Protein 3OE0 (pdb70)

Nearest PDB structures (foldseek):
  3oe0-assembly1_A-2  TM=1.002E+00  e=1.919E-59  Homo sapiens
  6igl-assembly1_A  TM=5.651E-01  e=1.969E-30  Homo sapiens
  6zg9-assembly1_A  TM=4.849E-01  e=2.565E-27  Homo sapiens
  5wf5-assembly1_A  TM=4.777E-01  e=9.163E-27  Homo sapiens
  6m9t-assembly1_A  TM=4.769E-01  e=5.004E-26  Homo sapiens

B-factor: mean 67.83, std 12.04, range [30.25, 114.3]

Radius of gyration: 28.83 Å; Cα contacts (8 Å, |Δi|>4): 549; chains: 2; bounding box: 65×83×46 Å

Organism: Homo sapiens (NCBI:txid9606)

Solvent-accessible surface area: 23338 Å² total

Secondary structure (P-SEA, 3-state):
cccbbbbbbccccccaaaaaaaaaaaaaaaaaaaaaaaaacccaaaaaaaaaaaaaaaaaaaaaaaaaaaccccccccaaaaaaaaaaaaaaaaaaaaaaaaaaaaaaaccccccaaaaaaaaaccccccccaaaaaaaaccccccbbbbbcccbbbbbbccccaaaaaaaaaaaaaaacaaaaaaaaaaaaaaaaaaaccaaaaaaaabbbbccccccccccccccccccccccccaaaaaaaaaaaacccccccccaaaaaaaaaaaaaaaaaaaaaccccaaaaaaccaaaaaaaaaaaacccccccccaaaaaaaaaacccaaaaaaaccccccccccaaaaaaaaaaaccccccccccbbbbcaaaaaaaaaaaaacaaaaaaaaaaaaaaacccccccaaaaaaaaaaaaaaaaacccccccccccc/cccccccccccc

Sequence (445 aa):
KEPCFREENANFNKIFLPTIYSIIFLTGIVGNGLVILVMGYQSMTDKYRLHLSVADLLFVITLPFWAVDAVANWYFGNFLCKAVHVIYTVNLYSSVWILAFISLDRYLAIVHATNSQRPRKLLAEKVVYVGVWIPALLLTIPDFIFANVSEADDRYICDRFYPNDLWVVVFQFQHIMVGLILPGIVILSCYCIIISKLSHNIFEMLRIDEGLRLKIYKDTEGYYTIGIGHLLTKSPSLNAAKSELDKAIGRNTNGVITKDEAEKLFNQDVDAAVRGILRNAKLKPVYDSLDAVRRAALINMVFQMGETGVAGFTNSLRMLQQKRWDEAAVNLAKSRWYNQTPNRAKRVITTFRTGTWDAYGHQKRKALKPTVILILAFFACWLPYYIGISIDSFILLEIIKQGCEFENTVHKWISITEALAFFHCCLNPILYARRCYQKPYRCRG

InterPro domains:
  IPR000276 G protein-coupled receptor, rhodopsin-like [PF00001] (55-302)
  IPR000276 G protein-coupled receptor, rhodopsin-like [PR00237] (40-64)
  IPR000276 G protein-coupled receptor, rhodopsin-like [PR00237] (73-94)
  IPR000276 G protein-coupled receptor, rhodopsin-like [PR00237] (116-138)
  IPR000276 G protein-coupled receptor, rhodopsin-like [PR00237] (152-173)
  IPR000276 G protein-coupled receptor, rhodopsin-like [PR00237] (200-223)
  IPR000276 G protein-coupled receptor, rhodopsin-like [PR00237] (237-261)
  IPR000276 G protein-coupled receptor, rhodopsin-like [PR00237] (284-310)
  IPR000276 G protein-coupled receptor, rhodopsin-like [PS00237] (122-138)
  IPR000355 Chemokine receptor family [PR00657] (28-46)
  IPR000355 Chemokine receptor family [PR00657] (63-76)
  IPR000355 Chemokine receptor family [PR00657] (87-97)
  IPR000355 Chemokine receptor family [PR00657] (113-126)
  IPR000355 Chemokine receptor family [PR00657] (280-294)
  IPR000355 Chemokine receptor family [PR00657] (304-318)
  IPR001277 CXC chemokine receptor 4/atypical chemokine receptor 2 [PR00645] (17-33)
  IPR001277 CXC chemokine receptor 4/atypical chemokine receptor 2 [PR00645] (33-48)
  IPR001277 CXC chemokine receptor 4/atypical chemokine receptor 2 [PR00645] (63-79)
  IPR001277 CXC chemokine receptor 4/atypical chemokine receptor 2 [PR00645] (100-115)
  IPR001277 CXC chemokine receptor 4/atypical chemokine receptor 2 [PR00645] (136-147)

Foldseek 3Di:
DDDFDDDDDQCVLAPVLLVLLVVLLVLQLVLLVCLCVPVVPPDLLSLLLNVLSVLLNLLSVLSVQVNCCSHPANPDFWVNLLVNLLSVLLSLLLNLVSLLLSLVLCLCCAVVVVDPPVVSCCSSPPVSCVPRRVVSNVVSVQSVVQFGWDDDDNHIHTDRDDDDPVVVLVVLVVCLCSRDVPSVVSNVVSVVVRVVRLLVVLLVLLCVVQNAAQFWDQDPLRFTAHGRRHTQGPDNDPVSSQVRVCVQQVHRDRRGDDPVSSSVSVVVVLVVLVVVQCVDPQRNLLLVQDFSQLVSLLSSVCSVQNDVRSSPLVPLSVCSSVVVLVVSLVSQCDDPVCVVRPLSSNQSSVCSRQVDNPSVPDNRDDGDVLSVCLNVVLCVLCVQLSVLSVVQSCVSVVVDDDDNVVNNVSVVSNSVSVSSSSSNSNSSSVSVD/DCWDDPVDIDPD

CATH classification: 1.20.1070.10 (+1 more: 1.10.530.40)

GO terms:
  GO:0005886 plasma membrane (C, IDA)
  GO:0009986 cell surface (C, IDA)
  GO:0032991 protein-containing complex (C, IDA)
  GO:2000448 positive regulation of macrophage migration inhibitory factor signaling pathway (P, IMP)
  GO:0019722 calcium-mediated signaling (P, IMP)
  GO:0038160 CXCL12-activated CXCR4 signaling pathway (P, IDA)
  GO:0005764 lysosome (C, IDA)
  GO:0005769 early endosome (C, IDA)
  GO:0005770 late endosome (C, IDA)
  GO:0031410 cytoplasmic vesicle (C, IDA)
  GO:0016494 C-X-C chemokine receptor activity (F, IDA)
  GO:0038147 C-X-C motif chemokine 12 receptor activity (F, IDA)
  GO:0030155 regulation of cell adhesion (P, IDA)
  GO:0007193 adenylate cyclase-inhibiting G protein-coupled receptor signaling pathway (P, IDA)
  GO:0071345 cellular response to cytokine stimulus (P, IDA)
  GO:0070161 anchoring junction (C, EXP)
  GO:0005886 plasma membrane (C, EXP)
  GO:0038160 CXCL12-activated CXCR4 signaling pathway (P, IMP)
  GO:0060326 cell chemotaxis (P, IMP)
  GO:0005515 protein binding (F, IPI)

Structure (mmCIF, N/CA/C/O backbone):
data_3OE0
#
_entry.id   3OE0
#
_cell.length_a   82.080
_cell.length_b   144.860
_cell.length_c   73.990
_cell.angle_alpha   90.00
_cell.angle_beta   104.54
_cell.angle_gamma   90.00
#
_symmetry.space_group_name_H-M   'C 1 2 1'
#
loop_
_entity.id
_entity.type
_entity.pdbx_description
1 polymer 'C-X-C chemokine receptor type 4, Lysozyme Chimera'
2 polymer 'Polyphemusin analog, CXC chemokine receptor antagonist'
3 water water
#
loop_
_atom_site.group_PDB
_atom_site.id
_atom_site.type_symbol
_atom_site.label_atom_id
_atom_site.label_alt_id
_atom_site.label_comp_id
_atom_site.label_asym_id
_atom_site.label_entity_id
_atom_site.label_seq_id
_atom_site.pdbx_PDB_ins_code
_atom_site.Cartn_x
_atom_site.Cartn_y
_atom_site.Cartn_z
_atom_site.occupancy
_atom_site.B_iso_or_equiv
_atom_site.auth_seq_id
_atom_site.auth_comp_id
_atom_site.auth_asym_id
_atom_site.auth_atom_id
_atom_site.pdbx_PDB_model_num
ATOM 1 N N . LYS A 1 35 ? 41.308 47.731 9.332 1.00 90.95 25 LYS A N 1
ATOM 2 C CA . LYS A 1 35 ? 41.877 46.590 10.113 1.00 89.83 25 LYS A CA 1
ATOM 3 C C . LYS A 1 35 ? 43.361 46.401 9.793 1.00 88.52 25 LYS A C 1
ATOM 4 O O . LYS A 1 35 ? 43.727 45.684 8.856 1.00 87.80 25 LYS A O 1
ATOM 10 N N . GLU A 1 36 ? 44.206 47.067 10.574 1.00 88.15 26 GLU A N 1
ATOM 11 C CA . GLU A 1 36 ? 45.649 46.808 10.560 1.00 86.87 26 GLU A CA 1
ATOM 12 C C . GLU A 1 36 ? 45.927 45.436 11.203 1.00 84.96 26 GLU A C 1
ATOM 13 O O . GLU A 1 36 ? 45.194 45.012 12.103 1.00 85.16 26 GLU A O 1
ATOM 19 N N . PRO A 1 37 ? 46.979 44.735 10.746 1.00 82.84 27 PRO A N 1
ATOM 20 C CA . PRO A 1 37 ? 47.237 43.390 11.275 1.00 81.21 27 PRO A CA 1
ATOM 21 C C . PRO A 1 37 ? 47.648 43.379 12.751 1.00 80.37 27 PRO A C 1
ATOM 22 O O . PRO A 1 37 ? 48.192 44.360 13.249 1.00 80.95 27 PRO A O 1
ATOM 26 N N . CYS A 1 38 ? 47.365 42.277 13.439 1.00 78.76 28 CYS A N 1
ATOM 27 C CA . CYS A 1 38 ? 47.779 42.113 14.826 1.00 77.93 28 CYS A CA 1
ATOM 28 C C . CYS A 1 38 ? 49.276 41.946 14.894 1.00 76.75 28 CYS A C 1
ATOM 29 O O . CYS A 1 38 ? 49.847 41.138 14.169 1.00 75.95 28 CYS A O 1
ATOM 32 N N . PHE A 1 39 ? 49.906 42.703 15.784 1.00 76.56 29 PHE A N 1
ATOM 33 C CA . PHE A 1 39 ? 51.342 42.615 15.980 1.00 75.63 29 PHE A CA 1
ATOM 34 C C . PHE A 1 39 ? 51.654 41.649 17.105 1.00 74.71 29 PHE A C 1
ATOM 35 O O . PHE A 1 39 ? 51.050 41.733 18.171 1.00 74.89 29 PHE A O 1
ATOM 43 N N . ARG A 1 40 ? 52.594 40.738 16.860 1.00 73.48 30 ARG A N 1
ATOM 44 C CA . ARG A 1 40 ? 53.139 39.884 17.910 1.00 72.86 30 ARG A CA 1
ATOM 45 C C . ARG A 1 40 ? 54.619 40.155 18.061 1.00 72.61 30 ARG A C 1
ATOM 46 O O . ARG A 1 40 ? 55.299 40.444 17.088 1.00 72.54 30 ARG A O 1
ATOM 54 N N . GLU A 1 41 ? 55.111 40.046 19.287 1.00 72.61 31 GLU A N 1
ATOM 55 C CA . GLU A 1 41 ? 56.517 40.281 19.565 1.00 72.82 31 GLU A CA 1
ATOM 56 C C . GLU A 1 41 ? 57.261 38.998 19.247 1.00 71.91 31 GLU A C 1
ATOM 57 O O . GLU A 1 41 ? 56.714 37.900 19.394 1.00 71.22 31 GLU A O 1
ATOM 63 N N . GLU A 1 42 ? 58.506 39.137 18.806 1.00 71.78 32 GLU A N 1
ATOM 64 C CA . GLU A 1 42 ? 59.401 38.000 18.734 1.00 71.31 32 GLU A CA 1
ATOM 65 C C . GLU A 1 42 ? 59.911 37.767 20.167 1.00 71.33 32 GLU A C 1
ATOM 66 O O . GLU A 1 42 ? 60.083 38.716 20.934 1.00 72.11 32 GLU A O 1
ATOM 72 N N . ASN A 1 43 ? 60.115 36.505 20.532 1.00 70.43 33 ASN A N 1
ATOM 73 C CA . ASN A 1 43 ? 60.537 36.132 21.882 1.00 70.32 33 ASN A CA 1
ATOM 74 C C . ASN A 1 43 ? 61.957 35.605 21.816 1.00 70.44 33 ASN A C 1
ATOM 75 O O . ASN A 1 43 ? 62.236 34.643 21.096 1.00 69.74 33 ASN A O 1
ATOM 80 N N . ALA A 1 44 ? 62.860 36.242 22.554 1.00 71.27 34 ALA A N 1
ATOM 81 C CA . ALA A 1 44 ? 64.262 35.853 22.532 1.00 71.73 34 ALA A CA 1
ATOM 82 C C . ALA A 1 44 ? 64.448 34.433 23.073 1.00 71.50 34 ALA A C 1
ATOM 83 O O . ALA A 1 44 ? 64.836 33.540 22.331 1.00 71.04 34 ALA A O 1
ATOM 85 N N . ASN A 1 45 ? 64.136 34.224 24.349 1.00 71.93 35 ASN A N 1
ATOM 86 C CA . ASN A 1 45 ? 64.312 32.917 24.998 1.00 72.04 35 ASN A CA 1
ATOM 87 C C . ASN A 1 45 ? 63.771 31.741 24.192 1.00 70.88 35 ASN A C 1
ATOM 88 O O . ASN A 1 45 ? 64.338 30.636 24.209 1.00 70.64 35 ASN A O 1
ATOM 93 N N . PHE A 1 46 ? 62.666 31.986 23.497 1.00 70.11 36 PHE A N 1
ATOM 94 C CA . PHE A 1 46 ? 62.070 30.990 22.620 1.00 69.12 36 PHE A CA 1
ATOM 95 C C . PHE A 1 46 ? 62.981 30.699 21.420 1.00 68.88 36 PHE A C 1
ATOM 96 O O . PHE A 1 46 ? 63.339 29.550 21.170 1.00 68.24 36 PHE A O 1
ATOM 104 N N . ASN A 1 47 ? 63.351 31.754 20.698 1.00 69.31 37 ASN A N 1
ATOM 105 C CA . ASN A 1 47 ? 64.218 31.646 19.522 1.00 69.54 37 ASN A CA 1
ATOM 106 C C . ASN A 1 47 ? 65.672 31.308 19.850 1.00 70.50 37 ASN A C 1
ATOM 107 O O . ASN A 1 47 ? 66.354 30.652 19.069 1.00 70.43 37 ASN A O 1
ATOM 112 N N . LYS A 1 48 ? 66.139 31.763 21.007 1.00 71.59 38 LYS A N 1
ATOM 113 C CA . LYS A 1 48 ? 67.553 31.697 21.360 1.00 72.85 38 LYS A CA 1
ATOM 114 C C . LYS A 1 48 ? 67.926 30.481 22.210 1.00 73.05 38 LYS A C 1
ATOM 115 O O . LYS A 1 48 ? 69.052 29.986 22.105 1.00 73.70 38 LYS A O 1
ATOM 121 N N . ILE A 1 49 ? 67.004 30.021 23.061 1.00 72.56 39 ILE A N 1
ATOM 122 C CA . ILE A 1 49 ? 67.275 28.900 23.969 1.00 72.69 39 ILE A CA 1
ATOM 123 C C . ILE A 1 49 ? 66.389 27.689 23.687 1.00 71.51 39 ILE A C 1
ATOM 124 O O . ILE A 1 49 ? 66.891 26.594 23.449 1.00 71.42 39 ILE A O 1
ATOM 129 N N . PHE A 1 50 ? 65.075 27.890 23.737 1.00 70.59 40 PHE A N 1
ATOM 130 C CA . PHE A 1 50 ? 64.126 26.785 23.652 1.00 69.58 40 PHE A CA 1
ATOM 131 C C . PHE A 1 50 ? 64.251 25.950 22.373 1.00 68.73 40 PHE A C 1
ATOM 132 O O . PHE A 1 50 ? 64.488 24.746 22.440 1.00 68.58 40 PHE A O 1
ATOM 140 N N . LEU A 1 51 ? 64.071 26.588 21.216 1.00 68.22 41 LEU A N 1
ATOM 141 C CA . LEU A 1 51 ? 64.117 25.892 19.916 1.00 67.42 41 LEU A CA 1
ATOM 142 C C . LEU A 1 51 ? 65.459 25.212 19.630 1.00 67.86 41 LEU A C 1
ATOM 143 O O . LEU A 1 51 ? 65.489 24.042 19.258 1.00 67.40 41 LEU A O 1
ATOM 148 N N . PRO A 1 52 ? 66.575 25.938 19.791 1.00 68.90 42 PRO A N 1
ATOM 149 C CA . PRO A 1 52 ? 67.850 25.251 19.533 1.00 69.65 42 PRO A CA 1
ATOM 150 C C . PRO A 1 52 ? 68.042 24.016 20.416 1.00 69.68 42 PRO A C 1
ATOM 151 O O . PRO A 1 52 ? 68.549 22.996 19.950 1.00 69.70 42 PRO A O 1
ATOM 155 N N . THR A 1 53 ? 67.626 24.107 21.674 1.00 69.65 43 THR A N 1
ATOM 156 C CA . THR A 1 53 ? 67.698 22.969 22.577 1.00 69.82 43 THR A CA 1
ATOM 157 C C . THR A 1 53 ? 66.965 21.783 21.970 1.00 69.12 43 THR A C 1
ATOM 158 O O . THR A 1 53 ? 67.568 20.745 21.699 1.00 69.34 43 THR A O 1
ATOM 162 N N . ILE A 1 54 ? 65.666 21.957 21.740 1.00 68.39 44 ILE A N 1
ATOM 163 C CA . ILE A 1 54 ? 64.827 20.893 21.187 1.00 67.55 44 ILE A CA 1
ATOM 164 C C . ILE A 1 54 ? 65.412 20.368 19.867 1.00 67.56 44 ILE A C 1
ATOM 165 O O . ILE A 1 54 ? 65.640 19.162 19.731 1.00 67.73 44 ILE A O 1
ATOM 170 N N . TYR A 1 55 ? 65.685 21.267 18.917 1.00 67.50 45 TYR A N 1
ATOM 171 C CA . TYR A 1 55 ? 66.216 20.862 17.609 1.00 67.48 45 TYR A CA 1
ATOM 172 C C . TYR A 1 55 ? 67.471 19.973 17.742 1.00 68.43 45 TYR A C 1
ATOM 173 O O . TYR A 1 55 ? 67.664 19.033 16.967 1.00 68.62 45 TYR A O 1
ATOM 182 N N . SER A 1 56 ? 68.310 20.259 18.730 1.00 69.06 46 SER A N 1
ATOM 183 C CA . SER A 1 56 ? 69.495 19.451 18.970 1.00 69.94 46 SER A CA 1
ATOM 184 C C . SER A 1 56 ? 69.146 18.064 19.522 1.00 69.39 46 SER A C 1
ATOM 185 O O . SER A 1 56 ? 69.520 17.055 18.935 1.00 69.58 46 SER A O 1
ATOM 188 N N . ILE A 1 57 ? 68.430 18.011 20.639 1.00 68.76 47 ILE A N 1
ATOM 189 C CA . ILE A 1 57 ? 68.030 16.734 21.222 1.00 68.64 47 ILE A CA 1
ATOM 190 C C . ILE A 1 57 ? 67.451 15.811 20.141 1.00 68.21 47 ILE A C 1
ATOM 191 O O . ILE A 1 57 ? 67.836 14.640 20.026 1.00 68.40 47 ILE A O 1
ATOM 196 N N . ILE A 1 58 ? 66.530 16.356 19.348 1.00 67.66 48 ILE A N 1
ATOM 197 C CA . ILE A 1 58 ? 65.864 15.600 18.283 1.00 67.12 48 ILE A CA 1
ATOM 198 C C . ILE A 1 58 ? 66.862 15.130 17.243 1.00 67.99 48 ILE A C 1
ATOM 199 O O . ILE A 1 58 ? 66.795 13.995 16.776 1.00 67.57 48 ILE A O 1
ATOM 204 N N . PHE A 1 59 ? 67.785 16.020 16.893 1.00 69.19 49 PHE A N 1
ATOM 205 C CA . PHE A 1 59 ? 68.807 15.732 15.902 1.00 70.32 49 PHE A CA 1
ATOM 206 C C . PHE A 1 59 ? 69.706 14.583 16.349 1.00 71.78 49 PHE A C 1
ATOM 207 O O . PHE A 1 59 ? 69.905 13.624 15.598 1.00 71.99 49 PHE A O 1
ATOM 215 N N . LEU A 1 60 ? 70.253 14.687 17.563 1.00 73.02 50 LEU A N 1
ATOM 216 C CA . LEU A 1 60 ? 71.130 13.644 18.111 1.00 74.27 50 LEU A CA 1
ATOM 217 C C . LEU A 1 60 ? 70.380 12.329 18.097 1.00 73.92 50 LEU A C 1
ATOM 218 O O . LEU A 1 60 ? 70.734 11.410 17.353 1.00 74.46 50 LEU A O 1
ATOM 223 N N . THR A 1 61 ? 69.318 12.263 18.893 1.00 73.24 51 THR A N 1
ATOM 224 C CA . THR A 1 61 ? 68.581 11.026 19.067 1.00 73.09 51 THR A CA 1
ATOM 225 C C . THR A 1 61 ? 68.003 10.580 17.729 1.00 72.72 51 THR A C 1
ATOM 226 O O . THR A 1 61 ? 67.810 9.398 17.495 1.00 72.76 51 THR A O 1
ATOM 230 N N . GLY A 1 62 ? 67.744 11.531 16.841 1.00 72.79 52 GLY A N 1
ATOM 231 C CA . GLY A 1 62 ? 67.297 11.212 15.490 1.00 72.71 52 GLY A CA 1
ATOM 232 C C . GLY A 1 62 ? 68.391 10.714 14.557 1.00 73.87 52 GLY A C 1
ATOM 233 O O . GLY A 1 62 ? 68.264 9.637 13.973 1.00 73.94 52 GLY A O 1
ATOM 234 N N . ILE A 1 63 ? 69.459 11.498 14.403 1.00 74.94 53 ILE A N 1
ATOM 235 C CA . ILE A 1 63 ? 70.499 11.189 13.420 1.00 76.20 53 ILE A CA 1
ATOM 236 C C . ILE A 1 63 ? 71.087 9.796 13.666 1.00 76.98 53 ILE A C 1
ATOM 237 O O . ILE A 1 63 ? 71.361 9.067 12.715 1.00 77.53 53 ILE A O 1
ATOM 242 N N . VAL A 1 64 ? 71.252 9.418 14.931 1.00 77.13 54 VAL A N 1
ATOM 243 C CA . VAL A 1 64 ? 71.753 8.084 15.257 1.00 77.83 54 VAL A CA 1
ATOM 244 C C . VAL A 1 64 ? 70.639 7.042 15.085 1.00 77.08 54 VAL A C 1
ATOM 245 O O . VAL A 1 64 ? 70.815 6.050 14.381 1.00 77.64 54 VAL A O 1
ATOM 249 N N . GLY A 1 65 ? 69.490 7.285 15.701 1.00 76.05 55 GLY A N 1
ATOM 250 C CA . GLY A 1 65 ? 68.393 6.320 15.698 1.00 75.50 55 GLY A CA 1
ATOM 251 C C . GLY A 1 65 ? 67.968 5.814 14.329 1.00 75.48 55 GLY A C 1
ATOM 252 O O . GLY A 1 65 ? 67.803 4.612 14.131 1.00 75.60 55 GLY A O 1
ATOM 253 N N . ASN A 1 66 ? 67.769 6.728 13.386 1.00 75.47 56 ASN A N 1
ATOM 254 C CA . ASN A 1 66 ? 67.370 6.350 12.039 1.00 75.55 56 ASN A CA 1
ATOM 255 C C . ASN A 1 66 ? 68.557 5.772 11.292 1.00 77.35 56 ASN A C 1
ATOM 256 O O . ASN A 1 66 ? 68.411 4.811 10.533 1.00 77.58 56 ASN A O 1
ATOM 261 N N . GLY A 1 67 ? 69.731 6.362 11.517 1.00 78.96 57 GLY A N 1
ATOM 262 C CA . GLY A 1 67 ? 70.980 5.870 10.945 1.00 80.82 57 GLY A CA 1
ATOM 263 C C . GLY A 1 67 ? 71.224 4.405 11.249 1.00 82.01 57 GLY A C 1
ATOM 264 O O . GLY A 1 67 ? 71.546 3.631 10.354 1.00 82.49 57 GLY A O 1
ATOM 265 N N . LEU A 1 68 ? 71.062 4.022 12.512 1.00 82.68 58 LEU A N 1
ATOM 266 C CA . LEU A 1 68 ? 71.193 2.622 12.902 1.00 84.06 58 LEU A CA 1
ATOM 267 C C . LEU A 1 68 ? 70.122 1.768 12.229 1.00 84.43 58 LEU A C 1
ATOM 268 O O . LEU A 1 68 ? 70.406 0.672 11.758 1.00 85.38 58 LEU A O 1
ATOM 273 N N . VAL A 1 69 ? 68.897 2.275 12.168 1.00 84.46 59 VAL A N 1
ATOM 274 C CA . VAL A 1 69 ? 67.826 1.579 11.459 1.00 84.81 59 VAL A CA 1
ATOM 275 C C . VAL A 1 69 ? 68.171 1.368 9.989 1.00 86.58 59 VAL A C 1
ATOM 276 O O . VAL A 1 69 ? 67.800 0.354 9.417 1.00 86.92 59 VAL A O 1
ATOM 280 N N . ILE A 1 70 ? 68.883 2.315 9.381 1.00 88.52 60 ILE A N 1
ATOM 281 C CA . ILE A 1 70 ? 69.183 2.239 7.944 1.00 90.34 60 ILE A CA 1
ATOM 282 C C . ILE A 1 70 ? 70.331 1.291 7.597 1.00 93.01 60 ILE A C 1
ATOM 283 O O . ILE A 1 70 ? 70.313 0.676 6.536 1.00 93.83 60 ILE A O 1
ATOM 288 N N . LEU A 1 71 ? 71.325 1.178 8.472 1.00 95.23 61 LEU A N 1
ATOM 289 C CA . LEU A 1 71 ? 72.483 0.314 8.204 1.00 97.83 61 LEU A CA 1
ATOM 290 C C . LEU A 1 71 ? 72.206 -1.118 8.674 1.00 98.81 61 LEU A C 1
ATOM 291 O O . LEU A 1 71 ? 72.713 -2.082 8.085 1.00 99.98 61 LEU A O 1
ATOM 296 N N . VAL A 1 72 ? 71.398 -1.248 9.726 1.00 98.68 62 VAL A N 1
ATOM 297 C CA . VAL A 1 72 ? 71.014 -2.552 10.249 1.00 99.47 62 VAL A CA 1
ATOM 298 C C . VAL A 1 72 ? 69.926 -3.164 9.373 1.00 99.83 62 VAL A C 1
ATOM 299 O O . VAL A 1 72 ? 70.136 -4.194 8.741 1.00 100.72 62 VAL A O 1
ATOM 303 N N . MET A 1 73 ? 68.771 -2.510 9.328 1.00 99.72 63 MET A N 1
ATOM 304 C CA . MET A 1 73 ? 67.604 -3.032 8.613 1.00 99.92 63 MET A CA 1
ATOM 305 C C . MET A 1 73 ? 67.810 -2.919 7.106 1.00 101.17 63 MET A C 1
ATOM 306 O O . MET A 1 73 ? 67.180 -3.648 6.345 1.00 101.17 63 MET A O 1
ATOM 311 N N . GLY A 1 74 ? 68.687 -2.008 6.680 1.00 102.72 64 GLY A N 1
ATOM 312 C CA . GLY A 1 74 ? 68.961 -1.795 5.255 1.00 104.11 64 GLY A CA 1
ATOM 313 C C . GLY A 1 74 ? 69.779 -2.899 4.610 1.00 106.38 64 GLY A C 1
ATOM 314 O O . GLY A 1 74 ? 69.485 -3.315 3.487 1.00 106.86 64 GLY A O 1
ATOM 315 N N . TYR A 1 75 ? 70.817 -3.357 5.314 1.00 108.26 65 TYR A N 1
ATOM 316 C CA . TYR A 1 75 ? 71.667 -4.465 4.851 1.00 110.46 65 TYR A CA 1
ATOM 317 C C . TYR A 1 75 ? 71.429 -5.682 5.759 1.00 110.67 65 TYR A C 1
ATOM 318 O O . TYR A 1 75 ? 70.432 -5.718 6.484 1.00 109.60 65 TYR A O 1
ATOM 327 N N . GLN A 1 76 ? 72.308 -6.684 5.704 1.00 112.28 66 GLN A N 1
ATOM 328 C CA . GLN A 1 76 ? 72.274 -7.825 6.642 1.00 112.59 66 GLN A CA 1
ATOM 329 C C . GLN A 1 76 ? 70.867 -8.331 7.011 1.00 111.12 66 GLN A C 1
ATOM 330 O O . GLN A 1 76 ? 69.983 -8.454 6.160 1.00 110.30 66 GLN A O 1
ATOM 336 N N . SER A 1 81 ? 60.192 -9.448 6.205 1.00 79.92 71 SER A N 1
ATOM 337 C CA . SER A 1 81 ? 58.985 -8.926 6.850 1.00 78.85 71 SER A CA 1
ATOM 338 C C . SER A 1 81 ? 58.506 -7.596 6.224 1.00 77.91 71 SER A C 1
ATOM 339 O O . SER A 1 81 ? 59.196 -6.575 6.295 1.00 77.87 71 SER A O 1
ATOM 342 N N . MET A 1 82 ? 57.312 -7.612 5.635 1.00 77.08 72 MET A N 1
ATOM 343 C CA . MET A 1 82 ? 56.769 -6.443 4.927 1.00 76.03 72 MET A CA 1
ATOM 344 C C . MET A 1 82 ? 56.706 -5.194 5.804 1.00 74.41 72 MET A C 1
ATOM 345 O O . MET A 1 82 ? 56.970 -4.090 5.335 1.00 73.89 72 MET A O 1
ATOM 350 N N . THR A 1 83 ? 56.340 -5.370 7.072 1.00 73.28 73 THR A N 1
ATOM 351 C CA . THR A 1 83 ? 56.133 -4.237 7.970 1.00 72.00 73 THR A CA 1
ATOM 352 C C . THR A 1 83 ? 57.445 -3.522 8.266 1.00 71.84 73 THR A C 1
ATOM 353 O O . THR A 1 83 ? 57.458 -2.309 8.480 1.00 71.35 73 THR A O 1
ATOM 357 N N . ASP A 1 84 ? 58.550 -4.264 8.272 1.00 72.07 74 ASP A N 1
ATOM 358 C CA . ASP A 1 84 ? 59.866 -3.631 8.349 1.00 71.90 74 ASP A CA 1
ATOM 359 C C . ASP A 1 84 ? 60.187 -2.857 7.068 1.00 71.35 74 ASP A C 1
ATOM 360 O O . ASP A 1 84 ? 60.702 -1.740 7.138 1.00 71.32 74 ASP A O 1
ATOM 365 N N . LYS A 1 85 ? 59.869 -3.432 5.906 1.00 70.83 75 LYS A N 1
ATOM 366 C CA . LYS A 1 85 ? 60.167 -2.772 4.630 1.00 70.39 75 LYS A CA 1
ATOM 367 C C . LYS A 1 85 ? 59.653 -1.345 4.631 1.00 68.65 75 LYS A C 1
ATOM 368 O O . LYS A 1 85 ? 60.376 -0.426 4.261 1.00 68.98 75 LYS A O 1
ATOM 374 N N . TYR A 1 86 ? 58.415 -1.156 5.071 1.00 66.68 76 TYR A N 1
ATOM 375 C CA . TYR A 1 86 ? 57.831 0.179 5.094 1.00 65.01 76 TYR A CA 1
ATOM 376 C C . TYR A 1 86 ? 58.589 1.100 6.041 1.00 64.05 76 TYR A C 1
ATOM 377 O O . TYR A 1 86 ? 58.772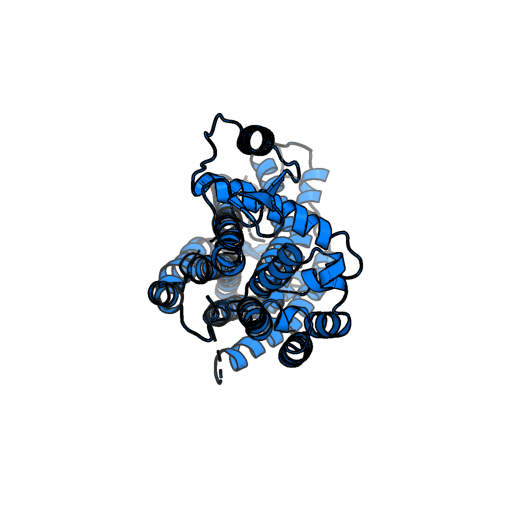 2.274 5.763 1.00 63.41 76 TYR A O 1
ATOM 386 N N . ARG A 1 87 ? 59.045 0.552 7.154 1.00 63.74 77 ARG A N 1
ATOM 387 C CA . ARG A 1 87 ? 59.768 1.337 8.141 1.00 63.45 77 ARG A CA 1
ATOM 388 C C . ARG A 1 87 ? 61.176 1.673 7.665 1.00 63.92 77 ARG A C 1
ATOM 389 O O . ARG A 1 87 ? 61.772 2.650 8.124 1.00 64.01 77 ARG A O 1
ATOM 397 N N . LEU A 1 88 ? 61.706 0.881 6.739 1.00 64.19 78 LEU A N 1
ATOM 398 C CA . LEU A 1 88 ? 62.934 1.260 6.069 1.00 64.67 78 LEU A CA 1
ATOM 399 C C . LEU A 1 88 ? 62.699 2.594 5.376 1.00 63.98 78 LEU A C 1
ATOM 400 O O . LEU A 1 88 ? 63.352 3.580 5.690 1.00 63.85 78 LEU A O 1
ATOM 405 N N . HIS A 1 89 ? 61.737 2.623 4.458 1.00 63.48 79 HIS A N 1
ATOM 406 C CA . HIS A 1 89 ? 61.277 3.875 3.839 1.00 62.86 79 HIS A CA 1
ATOM 407 C C . HIS A 1 89 ? 61.066 4.998 4.863 1.00 61.77 79 HIS A C 1
ATOM 408 O O . HIS A 1 89 ? 61.669 6.066 4.757 1.00 62.26 79 HIS A O 1
ATOM 415 N N . LEU A 1 90 ? 60.204 4.746 5.844 1.00 60.29 80 LEU A N 1
ATOM 416 C CA . LEU A 1 90 ? 59.862 5.738 6.861 1.00 59.07 80 LEU A CA 1
ATOM 417 C C . LEU A 1 90 ? 61.108 6.365 7.463 1.00 59.20 80 LEU A C 1
ATOM 418 O O . LEU A 1 90 ? 61.219 7.584 7.590 1.00 58.38 80 LEU A O 1
ATOM 423 N N . SER A 1 91 ? 62.056 5.509 7.815 1.00 59.91 81 SER A N 1
ATOM 424 C CA . SER A 1 91 ? 63.281 5.955 8.461 1.00 60.41 81 SER A CA 1
ATOM 425 C C . SER A 1 91 ? 64.199 6.714 7.518 1.00 60.78 81 SER A C 1
ATOM 426 O O . SER A 1 91 ? 65.020 7.508 7.972 1.00 61.30 81 SER A O 1
ATOM 429 N N . VAL A 1 92 ? 64.072 6.469 6.216 1.00 60.87 82 VAL A N 1
ATOM 430 C CA . VAL A 1 92 ? 64.796 7.263 5.218 1.00 61.30 82 VAL A CA 1
ATOM 431 C C . VAL A 1 92 ? 64.145 8.638 5.087 1.00 60.64 82 VAL A C 1
ATOM 432 O O . VAL A 1 92 ? 64.831 9.637 4.921 1.00 60.87 82 VAL A O 1
ATOM 436 N N . ALA A 1 93 ? 62.821 8.679 5.195 1.00 60.06 83 ALA A N 1
ATOM 437 C CA . ALA A 1 93 ? 62.074 9.932 5.128 1.00 59.56 83 ALA A CA 1
ATOM 438 C C . ALA A 1 93 ? 62.389 10.837 6.310 1.00 59.69 83 ALA A C 1
ATOM 439 O O . ALA A 1 93 ? 62.443 12.051 6.159 1.00 59.37 83 ALA A O 1
ATOM 441 N N . ASP A 1 94 ? 62.588 10.238 7.484 1.00 60.30 84 ASP A N 1
ATOM 442 C CA . ASP A 1 94 ? 62.869 10.993 8.706 1.00 60.68 84 ASP A CA 1
ATOM 443 C C . ASP A 1 94 ? 64.330 11.420 8.749 1.00 61.71 84 ASP A C 1
ATOM 444 O O . ASP A 1 94 ? 64.656 12.506 9.253 1.00 61.68 84 ASP A O 1
ATOM 449 N N . LEU A 1 95 ? 65.212 10.565 8.230 1.00 62.62 85 LEU A N 1
ATOM 450 C CA . LEU A 1 95 ? 66.632 10.876 8.209 1.00 63.54 85 LEU A CA 1
ATOM 451 C C . LEU A 1 95 ? 66.821 12.130 7.401 1.00 63.64 85 LEU A C 1
ATOM 452 O O . LEU A 1 95 ? 67.394 13.103 7.888 1.00 64.11 85 LEU A O 1
ATOM 457 N N . LEU A 1 96 ? 66.289 12.115 6.182 1.00 63.46 86 LEU A N 1
ATOM 458 C CA . LEU A 1 96 ? 66.434 13.234 5.257 1.00 63.86 86 LEU A CA 1
ATOM 459 C C . LEU A 1 96 ? 65.984 14.536 5.903 1.00 63.32 86 LEU A C 1
ATOM 460 O O . LEU A 1 96 ? 66.510 15.600 5.595 1.00 63.89 86 LEU A O 1
ATOM 465 N N . PHE A 1 97 ? 65.029 14.440 6.817 1.00 62.77 87 PHE A N 1
ATOM 466 C CA . PHE A 1 97 ? 64.565 15.592 7.588 1.00 62.61 87 PHE A CA 1
ATOM 467 C C . PHE A 1 97 ? 65.548 16.006 8.669 1.00 63.39 87 PHE A C 1
ATOM 468 O O . PHE A 1 97 ? 65.893 17.179 8.768 1.00 63.74 87 PHE A O 1
ATOM 476 N N . VAL A 1 98 ? 65.992 15.057 9.493 1.00 63.93 88 VAL A N 1
ATOM 477 C CA . VAL A 1 98 ? 66.805 15.423 10.656 1.00 64.49 88 VAL A CA 1
ATOM 478 C C . VAL A 1 98 ? 68.059 16.159 10.222 1.00 65.62 88 VAL A C 1
ATOM 479 O O . VAL A 1 98 ? 68.397 17.177 10.822 1.00 66.03 88 VAL A O 1
ATOM 483 N N . ILE A 1 99 ? 68.723 15.701 9.158 1.00 66.39 89 ILE A N 1
ATOM 484 C CA . ILE A 1 99 ? 69.933 16.402 8.698 1.00 67.49 89 ILE A CA 1
ATOM 485 C C . ILE A 1 99 ? 69.626 17.839 8.229 1.00 67.17 89 ILE A C 1
ATOM 486 O O . ILE A 1 99 ? 70.536 18.601 7.930 1.00 68.17 89 ILE A O 1
ATOM 491 N N . THR A 1 100 ? 68.350 18.209 8.188 1.00 65.89 90 THR A N 1
ATOM 492 C CA . THR A 1 100 ? 67.964 19.576 7.890 1.00 65.57 90 THR A CA 1
ATOM 493 C C . THR A 1 100 ? 67.865 20.452 9.137 1.00 65.17 90 THR A C 1
ATOM 494 O O . THR A 1 100 ? 67.794 21.671 9.025 1.00 65.21 90 THR A O 1
ATOM 498 N N . LEU A 1 101 ? 67.870 19.842 10.321 1.00 64.90 91 LEU A N 1
ATOM 499 C CA . LEU A 1 101 ? 67.628 20.581 11.576 1.00 64.42 91 LEU A CA 1
ATOM 500 C C . LEU A 1 101 ? 68.722 21.580 11.977 1.00 65.41 91 LEU A C 1
ATOM 501 O O . LEU A 1 101 ? 68.410 22.683 12.404 1.00 65.10 91 LEU A O 1
ATOM 506 N N . PRO A 1 102 ? 70.007 21.210 11.845 1.00 66.73 92 PRO A N 1
ATOM 507 C CA . PRO A 1 102 ? 71.036 22.206 12.131 1.00 67.83 92 PRO A CA 1
ATOM 508 C C . PRO A 1 102 ? 70.771 23.557 11.469 1.00 68.06 92 PRO A C 1
ATOM 509 O O . PRO A 1 102 ? 70.997 24.588 12.094 1.00 68.65 92 PRO A O 1
ATOM 513 N N . PHE A 1 103 ? 70.281 23.556 10.232 1.00 67.94 93 PHE A N 1
ATOM 514 C CA . PHE A 1 103 ? 69.977 24.806 9.539 1.00 68.31 93 PHE A CA 1
ATOM 515 C C . PHE A 1 103 ? 68.859 25.513 10.288 1.00 67.83 93 PHE A C 1
ATOM 516 O O . PHE A 1 103 ? 69.011 26.658 10.722 1.00 67.91 93 PHE A O 1
ATOM 524 N N . TRP A 1 104 ? 67.752 24.799 10.466 1.00 67.36 94 TRP A N 1
ATOM 525 C CA . TRP A 1 104 ? 66.621 25.274 11.260 1.00 67.09 94 TRP A CA 1
ATOM 526 C C . TRP A 1 104 ? 67.061 25.944 12.560 1.00 67.46 94 TRP A C 1
ATOM 527 O O . TRP A 1 104 ? 66.450 26.923 12.992 1.00 67.42 94 TRP A O 1
ATOM 538 N N . ALA A 1 105 ? 68.099 25.398 13.193 1.00 68.12 95 ALA A N 1
ATOM 539 C CA . ALA A 1 105 ? 68.548 25.875 14.506 1.00 68.68 95 ALA A CA 1
ATOM 540 C C . ALA A 1 105 ? 69.337 27.179 14.411 1.00 69.65 95 ALA A C 1
ATOM 541 O O . ALA A 1 105 ? 69.060 28.134 15.146 1.00 69.86 95 ALA A O 1
ATOM 543 N N . VAL A 1 106 ? 70.310 27.225 13.506 1.00 70.30 96 VAL A N 1
ATOM 544 C CA . VAL A 1 106 ? 71.102 28.434 13.320 1.00 71.20 96 VAL A CA 1
ATOM 545 C C . VAL A 1 106 ? 70.235 29.559 12.733 1.00 70.68 96 VAL A C 1
ATOM 546 O O . VAL A 1 106 ? 70.522 30.734 12.937 1.00 71.00 96 VAL A O 1
ATOM 550 N N . ASP A 1 107 ? 69.168 29.192 12.026 1.00 69.89 97 ASP A N 1
ATOM 551 C CA . ASP A 1 107 ? 68.150 30.157 11.587 1.00 69.52 97 ASP A CA 1
ATOM 552 C C . ASP A 1 107 ? 67.432 30.750 12.784 1.00 69.13 97 ASP A C 1
ATOM 553 O O . ASP A 1 107 ? 67.167 31.951 12.831 1.00 69.19 97 ASP A O 1
ATOM 558 N N . ALA A 1 108 ? 67.107 29.884 13.738 1.00 68.71 98 ALA A N 1
ATOM 559 C CA . ALA A 1 108 ? 66.379 30.276 14.935 1.00 68.50 98 ALA A CA 1
ATOM 560 C C . ALA A 1 108 ? 67.147 31.289 15.779 1.00 69.61 98 ALA A C 1
ATOM 561 O O . ALA A 1 108 ? 66.566 32.268 16.243 1.00 70.00 98 ALA A O 1
ATOM 563 N N . VAL A 1 109 ? 68.444 31.062 15.975 1.00 70.49 99 VAL A N 1
ATOM 564 C CA . VAL A 1 109 ? 69.234 31.893 16.890 1.00 71.41 99 VAL A CA 1
ATOM 565 C C . VAL A 1 109 ? 69.816 33.133 16.215 1.00 72.22 99 VAL A C 1
ATOM 566 O O . VAL A 1 109 ? 69.734 34.231 16.764 1.00 72.74 99 VAL A O 1
ATOM 570 N N . ALA A 1 110 ? 70.379 32.961 15.020 1.00 72.51 100 ALA A N 1
ATOM 571 C CA . ALA A 1 110 ? 71.272 33.966 14.430 1.00 73.39 100 ALA A CA 1
ATOM 572 C C . ALA A 1 110 ? 70.744 34.610 13.131 1.00 72.92 100 ALA A C 1
ATOM 573 O O . ALA A 1 110 ? 70.311 35.768 13.142 1.00 73.21 100 ALA A O 1
ATOM 575 N N . ASN A 1 111 ? 70.782 33.862 12.029 1.00 72.19 101 ASN A N 1
ATOM 576 C CA . ASN A 1 111 ? 70.550 34.408 10.692 1.00 72.00 101 ASN A CA 1
ATOM 577 C C . ASN A 1 111 ? 70.483 33.260 9.686 1.00 71.53 101 ASN A C 1
ATOM 578 O O . ASN A 1 111 ? 70.830 32.141 10.037 1.00 71.56 101 ASN A O 1
ATOM 583 N N . TRP A 1 112 ? 70.015 33.509 8.462 1.00 71.32 102 TRP A N 1
ATOM 584 C CA . TRP A 1 112 ? 70.100 32.496 7.400 1.00 71.31 102 TRP A CA 1
ATOM 585 C C . TRP A 1 112 ? 71.338 32.716 6.518 1.00 72.85 102 TRP A C 1
ATOM 586 O O . TRP A 1 112 ? 71.316 33.499 5.558 1.00 72.96 102 TRP A O 1
ATOM 597 N N . TYR A 1 113 ? 72.409 31.996 6.851 1.00 73.91 103 TYR A N 1
ATOM 598 C CA . TYR A 1 113 ? 73.710 32.158 6.198 1.00 75.64 103 TYR A CA 1
ATOM 599 C C . TYR A 1 113 ? 73.846 31.394 4.859 1.00 75.70 103 TYR A C 1
ATOM 600 O O . TYR A 1 113 ? 74.838 31.581 4.148 1.00 77.14 103 TYR A O 1
ATOM 609 N N . PHE A 1 114 ? 72.861 30.573 4.491 1.00 74.44 104 PHE A N 1
ATOM 610 C CA . PHE A 1 114 ? 73.104 29.475 3.539 1.00 74.62 104 PHE A CA 1
ATOM 611 C C . PHE A 1 114 ? 72.600 29.636 2.091 1.00 74.42 104 PHE A C 1
ATOM 612 O O . PHE A 1 114 ? 72.516 28.648 1.355 1.00 74.13 104 PHE A O 1
ATOM 620 N N . GLY A 1 115 ? 72.285 30.856 1.666 1.00 74.47 105 GLY A N 1
ATOM 621 C CA . GLY A 1 115 ? 71.862 31.080 0.276 1.00 74.61 105 GLY A CA 1
ATOM 622 C C . GLY A 1 115 ? 70.454 30.579 -0.025 1.00 73.25 105 GLY A C 1
ATOM 623 O O . GLY A 1 115 ? 69.781 30.031 0.854 1.00 72.43 105 GLY A O 1
ATOM 624 N N . ASN A 1 116 ? 70.008 30.755 -1.269 1.00 73.03 106 ASN A N 1
ATOM 625 C CA . ASN A 1 116 ? 68.599 30.533 -1.618 1.00 71.68 106 ASN A CA 1
ATOM 626 C C . ASN A 1 116 ? 68.258 29.098 -2.056 1.00 70.93 106 ASN A C 1
ATOM 627 O O . ASN A 1 116 ? 67.122 28.661 -1.913 1.00 69.88 106 ASN A O 1
ATOM 632 N N . PHE A 1 117 ? 69.236 28.379 -2.595 1.00 71.42 107 PHE A N 1
ATOM 633 C CA . PHE A 1 117 ? 69.039 26.992 -2.988 1.00 70.92 107 PHE A CA 1
ATOM 634 C C . PHE A 1 117 ? 68.804 26.131 -1.745 1.00 69.41 107 PHE A C 1
ATOM 635 O O . PHE A 1 117 ? 67.920 25.266 -1.729 1.00 68.44 107 PHE A O 1
ATOM 643 N N . LEU A 1 118 ? 69.598 26.365 -0.704 1.00 68.92 108 LEU A N 1
ATOM 644 C CA . LEU A 1 118 ? 69.462 25.593 0.521 1.00 67.69 108 LEU A CA 1
ATOM 645 C C . LEU A 1 118 ? 68.230 26.022 1.293 1.00 65.95 108 LEU A C 1
ATOM 646 O O . LEU A 1 118 ? 67.690 25.231 2.057 1.00 65.56 108 LEU A O 1
ATOM 651 N N . CYS A 1 119 ? 67.785 27.263 1.101 1.00 65.07 109 CYS A N 1
ATOM 652 C CA . CYS A 1 119 ? 66.532 27.728 1.706 1.00 63.51 109 CYS A CA 1
ATOM 653 C C . CYS A 1 119 ? 65.364 26.962 1.132 1.00 61.92 109 CYS A C 1
ATOM 654 O O . CYS A 1 119 ? 64.467 26.575 1.863 1.00 61.07 109 CYS A O 1
ATOM 657 N N . LYS A 1 120 ? 65.385 26.742 -0.178 1.00 61.54 110 LYS A N 1
ATOM 658 C CA . LYS A 1 120 ? 64.340 25.976 -0.850 1.00 60.38 110 LYS A CA 1
ATOM 659 C C . LYS A 1 120 ? 64.378 24.519 -0.441 1.00 59.53 110 LYS A C 1
ATOM 660 O O . LYS A 1 120 ? 63.337 23.903 -0.208 1.00 58.62 110 LYS A O 1
ATOM 666 N N . ALA A 1 121 ? 65.590 23.983 -0.351 1.00 59.72 111 ALA A N 1
ATOM 667 C CA . ALA A 1 121 ? 65.801 22.572 -0.061 1.00 59.27 111 ALA A CA 1
ATOM 668 C C . ALA A 1 121 ? 65.293 22.238 1.323 1.00 58.11 111 ALA A C 1
ATOM 669 O O . ALA A 1 121 ? 64.820 21.129 1.568 1.00 57.71 111 ALA A O 1
ATOM 671 N N . VAL A 1 122 ? 65.393 23.205 2.225 1.00 57.51 112 VAL A N 1
ATOM 672 C CA . VAL A 1 122 ? 64.953 23.013 3.592 1.00 56.85 112 VAL A CA 1
ATOM 673 C C . VAL A 1 122 ? 63.419 22.877 3.668 1.00 56.01 112 VAL A C 1
ATOM 674 O O . VAL A 1 122 ? 62.888 22.005 4.378 1.00 55.49 112 VAL A O 1
ATOM 678 N N . HIS A 1 123 ? 62.712 23.720 2.927 1.00 55.69 113 HIS A N 1
ATOM 679 C CA . HIS A 1 123 ? 61.257 23.660 2.920 1.00 54.88 113 HIS A CA 1
ATOM 680 C C . HIS A 1 123 ? 60.753 22.463 2.107 1.00 54.73 113 HIS A C 1
ATOM 681 O O . HIS A 1 123 ? 59.731 21.854 2.449 1.00 54.18 113 HIS A O 1
ATOM 688 N N . VAL A 1 124 ? 61.473 22.135 1.034 1.00 55.06 114 VAL A N 1
ATOM 689 C CA . VAL A 1 124 ? 61.122 20.995 0.199 1.00 54.63 114 VAL A CA 1
ATOM 690 C C . VAL A 1 124 ? 61.130 19.731 1.051 1.00 54.25 114 VAL A C 1
ATOM 691 O O . VAL A 1 124 ? 60.084 19.078 1.239 1.00 53.32 114 VAL A O 1
ATOM 695 N N . ILE A 1 125 ? 62.306 19.421 1.602 1.00 54.35 115 ILE A N 1
ATOM 696 C CA . ILE A 1 125 ? 62.475 18.222 2.419 1.00 53.71 115 ILE A CA 1
ATOM 697 C C . ILE A 1 125 ? 61.343 18.113 3.446 1.00 52.51 115 ILE A C 1
ATOM 698 O O . ILE A 1 125 ? 60.797 17.030 3.665 1.00 52.17 115 ILE A O 1
ATOM 703 N N . TYR A 1 126 ? 60.976 19.240 4.044 1.00 51.64 116 TYR A N 1
ATOM 704 C CA . TYR A 1 126 ? 59.969 19.245 5.084 1.00 50.72 116 TYR A CA 1
ATOM 705 C C . TYR A 1 126 ? 58.634 18.774 4.516 1.00 50.04 116 TYR A C 1
ATOM 706 O O . TYR A 1 126 ? 57.946 17.929 5.125 1.00 49.44 116 TYR A O 1
ATOM 715 N N . THR A 1 127 ? 58.280 19.299 3.344 1.00 49.75 117 THR A N 1
ATOM 716 C CA . THR A 1 127 ? 57.020 18.942 2.714 1.00 49.12 117 THR A CA 1
ATOM 717 C C . THR A 1 127 ? 57.017 17.458 2.362 1.00 49.11 117 THR A C 1
ATOM 718 O O . THR A 1 127 ? 56.020 16.783 2.546 1.00 48.69 117 THR A O 1
ATOM 722 N N . VAL A 1 128 ? 58.146 16.947 1.888 1.00 49.77 118 VAL A N 1
ATOM 723 C CA . VAL A 1 128 ? 58.235 15.538 1.512 1.00 49.97 118 VAL A CA 1
ATOM 724 C C . VAL A 1 128 ? 58.005 14.690 2.755 1.00 49.81 118 VAL A C 1
ATOM 725 O O . VAL A 1 128 ? 57.090 13.856 2.792 1.00 49.54 118 VAL A O 1
ATOM 729 N N . ASN A 1 129 ? 58.818 14.933 3.780 1.00 50.11 119 ASN A N 1
ATOM 730 C CA . ASN A 1 129 ? 58.733 14.177 5.032 1.00 50.10 119 ASN A CA 1
ATOM 731 C C . ASN A 1 129 ? 57.319 14.096 5.596 1.00 49.36 119 ASN A C 1
ATOM 732 O O . ASN A 1 129 ? 56.803 13.001 5.777 1.00 48.85 119 ASN A O 1
ATOM 737 N N . LEU A 1 130 ? 56.694 15.237 5.868 1.00 49.06 120 LEU A N 1
ATOM 738 C CA . LEU A 1 130 ? 55.419 15.201 6.577 1.00 49.08 120 LEU A CA 1
ATOM 739 C C . LEU A 1 130 ? 54.306 14.517 5.767 1.00 49.01 120 LEU A C 1
ATOM 740 O O . LEU A 1 130 ? 53.390 13.909 6.345 1.00 48.74 120 LEU A O 1
ATOM 745 N N . TYR A 1 131 ? 54.403 14.577 4.440 1.00 49.21 121 TYR A N 1
ATOM 746 C CA . TYR A 1 131 ? 53.484 13.819 3.579 1.00 49.02 121 TYR A CA 1
ATOM 747 C C . TYR A 1 131 ? 53.868 12.351 3.459 1.00 48.49 121 TYR A C 1
ATOM 748 O O . TYR A 1 131 ? 53.056 11.479 3.762 1.00 48.55 121 TYR A O 1
ATOM 757 N N . SER A 1 132 ? 55.099 12.067 3.046 1.00 48.04 122 SER A N 1
ATOM 758 C CA . SER A 1 132 ? 55.537 10.678 2.952 1.00 47.74 122 SER A CA 1
ATOM 759 C C . SER A 1 132 ? 55.390 9.986 4.297 1.00 46.84 122 SER A C 1
ATOM 760 O O . SER A 1 132 ? 54.803 8.909 4.392 1.00 46.56 122 SER A O 1
ATOM 763 N N . SER A 1 133 ? 55.897 10.628 5.345 1.00 46.03 123 SER A N 1
ATOM 764 C CA . SER A 1 133 ? 55.907 10.013 6.669 1.00 45.20 123 SER A CA 1
ATOM 765 C C . SER A 1 133 ? 54.527 9.489 7.068 1.00 43.72 123 SER A C 1
ATOM 766 O O . SER A 1 133 ? 54.426 8.361 7.520 1.00 43.67 123 SER A O 1
ATOM 769 N N . VAL A 1 134 ? 53.465 10.265 6.884 1.00 42.48 124 VAL A N 1
ATOM 770 C CA . VAL A 1 134 ? 52.157 9.771 7.315 1.00 41.78 124 VAL A CA 1
ATOM 771 C C . VAL A 1 134 ? 51.644 8.728 6.333 1.00 41.90 124 VAL A C 1
ATOM 772 O O . VAL A 1 134 ? 51.146 7.678 6.742 1.00 41.98 124 VAL A O 1
ATOM 776 N N . TRP A 1 135 ? 51.787 8.990 5.039 1.00 41.73 125 TRP A N 1
ATOM 777 C CA . TRP A 1 135 ? 51.201 8.089 4.059 1.00 41.85 125 TRP A CA 1
ATOM 778 C C . TRP A 1 135 ? 51.844 6.689 4.049 1.00 42.27 125 TRP A C 1
ATOM 779 O O . TRP A 1 135 ? 51.143 5.712 3.801 1.00 42.70 125 TRP A O 1
ATOM 790 N N . ILE A 1 136 ? 53.138 6.584 4.358 1.00 42.47 126 ILE A N 1
ATOM 791 C CA . ILE A 1 136 ? 53.781 5.277 4.552 1.00 42.95 126 ILE A CA 1
ATOM 792 C C . ILE A 1 136 ? 53.070 4.495 5.672 1.00 42.93 126 ILE A C 1
ATOM 793 O O . ILE A 1 136 ? 52.800 3.298 5.524 1.00 43.00 126 ILE A O 1
ATOM 798 N N . LEU A 1 137 ? 52.744 5.173 6.771 1.00 42.77 127 LEU A N 1
ATOM 799 C CA . LEU A 1 137 ? 51.929 4.561 7.826 1.00 43.03 127 LEU A CA 1
ATOM 800 C C . LEU A 1 137 ? 50.624 3.976 7.250 1.00 43.47 127 LEU A C 1
ATOM 801 O O . LEU A 1 137 ? 50.298 2.820 7.525 1.00 43.83 127 LEU A O 1
ATOM 806 N N . ALA A 1 138 ? 49.887 4.756 6.449 1.00 43.59 128 ALA A N 1
ATOM 807 C CA . ALA A 1 138 ? 48.660 4.247 5.793 1.00 43.91 128 ALA A CA 1
ATOM 808 C C . ALA A 1 138 ? 48.915 2.933 5.051 1.00 44.40 128 ALA A C 1
ATOM 809 O O . ALA A 1 138 ? 48.139 1.981 5.157 1.00 44.49 128 ALA A O 1
ATOM 811 N N . PHE A 1 139 ? 50.014 2.876 4.313 1.00 44.82 129 PHE A N 1
ATOM 812 C CA . PHE A 1 139 ? 50.358 1.661 3.576 1.00 45.63 129 PHE A CA 1
ATOM 813 C C . PHE A 1 139 ? 50.598 0.474 4.516 1.00 45.67 129 PHE A C 1
ATOM 814 O O . PHE A 1 139 ? 50.142 -0.653 4.250 1.00 45.50 129 PHE A O 1
ATOM 822 N N . ILE A 1 140 ? 51.289 0.740 5.623 1.00 45.43 130 ILE A N 1
ATOM 823 C CA . ILE A 1 140 ? 51.441 -0.255 6.683 1.00 45.76 130 ILE A CA 1
ATOM 824 C C . ILE A 1 140 ? 50.055 -0.750 7.123 1.00 46.06 130 ILE A C 1
ATOM 825 O O . ILE A 1 140 ? 49.817 -1.952 7.200 1.00 46.24 130 ILE A O 1
ATOM 830 N N . SER A 1 141 ? 49.138 0.184 7.368 1.00 46.21 131 SER A N 1
ATOM 831 C CA . SER A 1 141 ? 47.770 -0.157 7.748 1.00 46.60 131 SER A CA 1
ATOM 832 C C . SER A 1 141 ? 47.033 -0.965 6.671 1.00 47.53 131 SER A C 1
ATOM 833 O O . SER A 1 141 ? 46.267 -1.865 6.991 1.00 47.52 131 SER A O 1
ATOM 836 N N . LEU A 1 142 ? 47.253 -0.641 5.401 1.00 48.40 132 LEU A N 1
ATOM 837 C CA . LEU A 1 142 ? 46.676 -1.441 4.313 1.00 49.53 132 LEU A CA 1
ATOM 838 C C . LEU A 1 142 ? 47.327 -2.813 4.267 1.00 50.47 132 LEU A C 1
ATOM 839 O O . LEU A 1 142 ? 46.655 -3.822 4.039 1.00 50.65 132 LEU A O 1
ATOM 844 N N . ASP A 1 143 ? 48.640 -2.843 4.485 1.00 51.11 133 ASP A N 1
ATOM 845 C CA . ASP A 1 143 ? 49.364 -4.104 4.510 1.00 52.31 133 ASP A CA 1
ATOM 846 C C . ASP A 1 143 ? 48.743 -5.083 5.509 1.00 52.74 133 ASP A C 1
ATOM 847 O O . ASP A 1 143 ? 48.549 -6.260 5.182 1.00 53.11 133 ASP A O 1
ATOM 852 N N . ARG A 1 144 ? 48.432 -4.580 6.710 1.00 52.65 134 ARG A N 1
ATOM 853 C CA . ARG A 1 144 ? 47.767 -5.368 7.761 1.00 53.06 134 ARG A CA 1
ATOM 854 C C . ARG A 1 144 ? 46.368 -5.789 7.360 1.00 53.19 134 ARG A C 1
ATOM 855 O O . ARG A 1 144 ? 45.951 -6.915 7.609 1.00 53.67 134 ARG A O 1
ATOM 863 N N . TYR A 1 145 ? 45.634 -4.872 6.756 1.00 52.93 135 TYR A N 1
ATOM 864 C CA . TYR A 1 145 ? 44.302 -5.189 6.286 1.00 53.35 135 TYR A CA 1
ATOM 865 C C . TYR A 1 145 ? 44.363 -6.405 5.348 1.00 53.49 135 TYR A C 1
ATOM 866 O O . TYR A 1 145 ? 43.574 -7.338 5.477 1.00 53.54 135 TYR A O 1
ATOM 875 N N . LEU A 1 146 ? 45.330 -6.398 4.439 1.00 53.20 136 LEU A N 1
ATOM 876 C CA . LEU A 1 146 ? 45.490 -7.492 3.485 1.00 53.76 136 LEU A CA 1
ATOM 877 C C . LEU A 1 146 ? 45.959 -8.781 4.164 1.00 53.90 136 LEU A C 1
ATOM 878 O O . LEU A 1 146 ? 45.427 -9.859 3.902 1.00 53.96 136 LEU A O 1
ATOM 883 N N . ALA A 1 147 ? 46.951 -8.664 5.035 1.00 53.63 137 ALA A N 1
ATOM 884 C CA . ALA A 1 147 ? 47.518 -9.836 5.685 1.00 54.26 137 ALA A CA 1
ATOM 885 C C . ALA A 1 147 ? 46.475 -10.540 6.563 1.00 54.72 137 ALA A C 1
ATOM 886 O O . ALA A 1 147 ? 46.455 -11.766 6.657 1.00 55.20 137 ALA A O 1
ATOM 888 N N . ILE A 1 148 ? 45.594 -9.759 7.180 1.00 54.74 138 ILE A N 1
ATOM 889 C CA . ILE A 1 148 ? 44.633 -10.286 8.143 1.00 55.01 138 ILE A CA 1
ATOM 890 C C . ILE A 1 148 ? 43.266 -10.561 7.543 1.00 56.12 138 ILE A C 1
ATOM 891 O O . ILE A 1 148 ? 42.781 -11.681 7.658 1.00 57.11 138 ILE A O 1
ATOM 896 N N . VAL A 1 149 ? 42.634 -9.573 6.913 1.00 56.49 139 VAL A N 1
ATOM 897 C CA . VAL A 1 149 ? 41.293 -9.811 6.363 1.00 57.47 139 VAL A CA 1
ATOM 898 C C . VAL A 1 149 ? 41.348 -10.802 5.207 1.00 59.05 139 VAL A C 1
ATOM 899 O O . VAL A 1 149 ? 40.467 -11.647 5.091 1.00 59.82 139 VAL A O 1
ATOM 903 N N . HIS A 1 150 ? 42.385 -10.718 4.376 1.00 60.22 140 HIS A N 1
ATOM 904 C CA . HIS A 1 150 ? 42.506 -11.583 3.193 1.00 61.99 140 HIS A CA 1
ATOM 905 C C . HIS A 1 150 ? 43.712 -12.526 3.254 1.00 63.96 140 HIS A C 1
ATOM 906 O O . HIS A 1 150 ? 44.393 -12.775 2.262 1.00 63.96 140 HIS A O 1
ATOM 913 N N . ALA A 1 151 ? 43.926 -13.090 4.437 1.00 66.28 141 ALA A N 1
ATOM 914 C CA . ALA A 1 151 ? 45.110 -13.895 4.729 1.00 68.35 141 ALA A CA 1
ATOM 915 C C . ALA A 1 151 ? 45.308 -15.086 3.776 1.00 71.07 141 ALA A C 1
ATOM 916 O O . ALA A 1 151 ? 46.443 -15.425 3.446 1.00 71.68 141 ALA A O 1
ATOM 918 N N . THR A 1 152 ? 44.206 -15.701 3.341 1.00 73.69 142 THR A N 1
ATOM 919 C CA . THR A 1 152 ? 44.237 -16.938 2.540 1.00 76.17 142 THR A CA 1
ATOM 920 C C . THR A 1 152 ? 45.077 -16.819 1.257 1.00 77.67 142 THR A C 1
ATOM 921 O O . THR A 1 152 ? 45.920 -17.685 0.988 1.00 78.70 142 THR A O 1
ATOM 925 N N . ASN A 1 153 ? 44.831 -15.776 0.460 1.00 78.44 143 ASN A N 1
ATOM 926 C CA . ASN A 1 153 ? 45.796 -15.366 -0.570 1.00 79.44 143 ASN A CA 1
ATOM 927 C C . ASN A 1 153 ? 45.754 -13.881 -0.921 1.00 79.20 143 ASN A C 1
ATOM 928 O O . ASN A 1 153 ? 44.968 -13.427 -1.758 1.00 79.26 143 ASN A O 1
ATOM 933 N N . SER A 1 154 ? 46.606 -13.151 -0.208 1.00 79.04 144 SER A N 1
ATOM 934 C CA . SER A 1 154 ? 46.921 -11.763 -0.478 1.00 78.86 144 SER A CA 1
ATOM 935 C C . SER A 1 154 ? 48.436 -11.567 -0.417 1.00 79.14 144 SER A C 1
ATOM 936 O O . SER A 1 154 ? 48.925 -10.452 -0.285 1.00 78.55 144 SER A O 1
ATOM 939 N N . GLN A 1 155 ? 49.180 -12.658 -0.531 1.00 80.43 145 GLN A N 1
ATOM 940 C CA . GLN A 1 155 ? 50.634 -12.600 -0.514 1.00 81.04 145 GLN A CA 1
ATOM 941 C C . GLN A 1 155 ? 51.138 -11.794 -1.717 1.00 81.33 145 GLN A C 1
ATOM 942 O O . GLN A 1 155 ? 52.134 -11.081 -1.619 1.00 81.16 145 GLN A O 1
ATOM 948 N N . ARG A 1 156 ? 50.435 -11.919 -2.844 1.00 81.97 146 ARG A N 1
ATOM 949 C CA . ARG A 1 156 ? 50.739 -11.175 -4.074 1.00 82.39 146 ARG A CA 1
ATOM 950 C C . ARG A 1 156 ? 50.537 -9.663 -3.936 1.00 80.84 146 ARG A C 1
ATOM 951 O O . ARG A 1 156 ? 51.508 -8.908 -3.985 1.00 80.56 146 ARG A O 1
ATOM 959 N N . PRO A 1 157 ? 49.277 -9.211 -3.783 1.00 79.71 147 PRO A N 1
ATOM 960 C CA . PRO A 1 157 ? 49.040 -7.775 -3.745 1.00 78.71 147 PRO A CA 1
ATOM 961 C C . PRO A 1 157 ? 49.797 -7.046 -2.630 1.00 77.46 147 PRO A C 1
ATOM 962 O O . PRO A 1 157 ? 50.057 -5.851 -2.756 1.00 76.79 147 PRO A O 1
ATOM 966 N N . ARG A 1 158 ? 50.143 -7.759 -1.558 1.00 76.88 148 ARG A N 1
ATOM 967 C CA . ARG A 1 158 ? 50.967 -7.194 -0.492 1.00 75.91 148 ARG A CA 1
ATOM 968 C C . ARG A 1 158 ? 52.387 -6.927 -0.978 1.00 76.19 148 ARG A C 1
ATOM 969 O O . ARG A 1 158 ? 52.999 -5.925 -0.603 1.00 75.53 148 ARG A O 1
ATOM 977 N N . LYS A 1 159 ? 52.897 -7.817 -1.823 1.00 77.29 149 LYS A N 1
ATOM 978 C CA . LYS A 1 159 ? 54.224 -7.643 -2.420 1.00 78.11 149 LYS A CA 1
ATOM 979 C C . LYS A 1 159 ? 54.284 -6.415 -3.330 1.00 77.52 149 LYS A C 1
ATOM 980 O O . LYS A 1 159 ? 55.182 -5.587 -3.201 1.00 77.26 149 LYS A O 1
ATOM 986 N N . LEU A 1 160 ? 53.324 -6.296 -4.241 1.00 77.19 150 LEU A N 1
ATOM 987 C CA . LEU A 1 160 ? 53.307 -5.164 -5.162 1.00 76.91 150 LEU A CA 1
ATOM 988 C C . LEU A 1 160 ? 53.079 -3.840 -4.443 1.00 75.44 150 LEU A C 1
ATOM 989 O O . LEU A 1 160 ? 53.557 -2.803 -4.889 1.00 75.50 150 LEU A O 1
ATOM 994 N N . LEU A 1 161 ? 52.360 -3.870 -3.329 1.00 74.35 151 LEU A N 1
ATOM 995 C CA . LEU A 1 161 ? 52.137 -2.655 -2.553 1.00 73.04 151 LEU A CA 1
ATOM 996 C C . LEU A 1 161 ? 53.479 -2.189 -1.989 1.00 72.85 151 LEU A C 1
ATOM 997 O O . LEU A 1 161 ? 53.799 -0.997 -2.027 1.00 72.46 151 LEU A O 1
ATOM 1002 N N . ALA A 1 162 ? 54.271 -3.146 -1.504 1.00 73.09 152 ALA A N 1
ATOM 1003 C CA . ALA A 1 162 ? 55.556 -2.855 -0.868 1.00 73.05 152 ALA A CA 1
ATOM 1004 C C . ALA A 1 162 ? 56.678 -2.565 -1.873 1.00 73.77 152 ALA A C 1
ATOM 1005 O O . ALA A 1 162 ? 57.479 -1.649 -1.666 1.00 73.54 152 ALA A O 1
ATOM 1007 N N . GLU A 1 163 ? 56.734 -3.349 -2.949 1.00 74.61 153 GLU A N 1
ATOM 1008 C CA . GLU A 1 163 ? 57.819 -3.248 -3.938 1.00 75.62 153 GLU A CA 1
ATOM 1009 C C . GLU A 1 163 ? 57.569 -2.207 -5.045 1.00 75.24 153 GLU A C 1
ATOM 1010 O O . GLU A 1 163 ? 58.516 -1.601 -5.540 1.00 75.60 153 GLU A O 1
ATOM 1016 N N . LYS A 1 164 ? 56.309 -1.998 -5.420 1.00 74.36 154 LYS A N 1
ATOM 1017 C CA . LYS A 1 164 ? 55.971 -1.111 -6.535 1.00 74.34 154 LYS A CA 1
ATOM 1018 C C . LYS A 1 164 ? 55.101 0.091 -6.152 1.00 72.71 154 LYS A C 1
ATOM 1019 O O . LYS A 1 164 ? 55.548 1.231 -6.255 1.00 72.71 154 LYS A O 1
ATOM 1025 N N . VAL A 1 165 ? 53.865 -0.156 -5.729 1.00 71.33 155 VAL A N 1
AT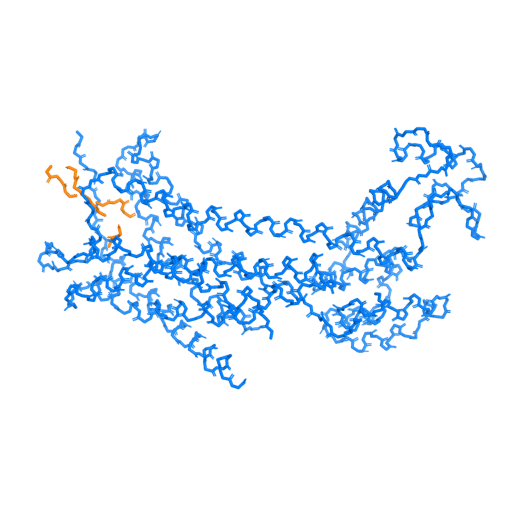OM 1026 C CA . VAL A 1 165 ? 52.904 0.931 -5.495 1.00 70.04 155 VAL A CA 1
ATOM 1027 C C . VAL A 1 165 ? 53.442 2.022 -4.581 1.00 68.98 155 VAL A C 1
ATOM 1028 O O . VAL A 1 165 ? 53.181 3.200 -4.796 1.00 68.77 155 VAL A O 1
ATOM 1032 N N . VAL A 1 166 ? 54.200 1.634 -3.567 1.00 68.32 156 VAL A N 1
ATOM 1033 C CA . VAL A 1 166 ? 54.729 2.599 -2.610 1.00 67.43 156 VAL A CA 1
ATOM 1034 C C . VAL A 1 166 ? 55.386 3.799 -3.302 1.00 67.25 156 VAL A C 1
ATOM 1035 O O . VAL A 1 166 ? 55.281 4.922 -2.823 1.00 66.85 156 VAL A O 1
ATOM 1039 N N . TYR A 1 167 ? 56.035 3.561 -4.437 1.00 67.60 157 TYR A N 1
ATOM 1040 C CA . TYR A 1 167 ? 56.694 4.625 -5.195 1.00 67.48 157 TYR A CA 1
ATOM 1041 C C . TYR A 1 167 ? 55.702 5.481 -5.985 1.00 66.80 157 TYR A C 1
ATOM 1042 O O . TYR A 1 167 ? 55.831 6.698 -6.046 1.00 66.16 157 TYR A O 1
ATOM 1051 N N . VAL A 1 168 ? 54.716 4.831 -6.591 1.00 66.76 158 VAL A N 1
ATOM 1052 C CA . VAL A 1 168 ? 53.678 5.520 -7.369 1.00 66.59 158 VAL A CA 1
ATOM 1053 C C . VAL A 1 168 ? 52.650 6.275 -6.518 1.00 65.26 158 VAL A C 1
ATOM 1054 O O . VAL A 1 168 ? 51.985 7.181 -7.012 1.00 65.03 158 VAL A O 1
ATOM 1058 N N . GLY A 1 169 ? 52.508 5.893 -5.253 1.00 64.31 159 GLY A N 1
ATOM 1059 C CA . GLY A 1 169 ? 51.446 6.437 -4.401 1.00 63.42 159 GLY A CA 1
ATOM 1060 C C . GLY A 1 169 ? 51.888 7.222 -3.180 1.00 62.50 159 GLY A C 1
ATOM 1061 O O . GLY A 1 169 ? 51.055 7.833 -2.503 1.00 61.91 159 GLY A O 1
ATOM 1062 N N . VAL A 1 170 ? 53.188 7.213 -2.893 1.00 62.23 160 VAL A N 1
ATOM 1063 C CA . VAL A 1 170 ? 53.714 7.905 -1.734 1.00 61.36 160 VAL A CA 1
ATOM 1064 C C . VAL A 1 170 ? 54.799 8.897 -2.147 1.00 61.37 160 VAL A C 1
ATOM 1065 O O . VAL A 1 170 ? 54.623 10.104 -1.987 1.00 61.53 160 VAL A O 1
ATOM 1069 N N . TRP A 1 171 ? 55.905 8.410 -2.698 1.00 61.45 161 TRP A N 1
ATOM 1070 C CA . TRP A 1 171 ? 57.026 9.297 -3.031 1.00 61.29 161 TRP A CA 1
ATOM 1071 C C . TRP A 1 171 ? 56.698 10.278 -4.155 1.00 61.16 161 TRP A C 1
ATOM 1072 O O . TRP A 1 171 ? 56.580 11.470 -3.900 1.00 61.06 161 TRP A O 1
ATOM 1083 N N . ILE A 1 172 ? 56.542 9.790 -5.384 1.00 61.18 162 ILE A N 1
ATOM 1084 C CA . ILE A 1 172 ? 56.230 10.673 -6.511 1.00 60.94 162 ILE A CA 1
ATOM 1085 C C . ILE A 1 172 ? 55.195 11.733 -6.113 1.00 59.79 162 ILE A C 1
ATOM 1086 O O . ILE A 1 172 ? 55.456 12.922 -6.273 1.00 59.90 162 ILE A O 1
ATOM 1091 N N . PRO A 1 173 ? 54.027 11.318 -5.579 1.00 58.71 163 PRO A N 1
ATOM 1092 C CA . PRO A 1 173 ? 53.087 12.367 -5.164 1.00 57.90 163 PRO A CA 1
ATOM 1093 C C . PRO A 1 173 ? 53.637 13.279 -4.063 1.00 57.25 163 PRO A C 1
ATOM 1094 O O . PRO A 1 173 ? 53.361 14.469 -4.074 1.00 57.34 163 PRO A O 1
ATOM 1098 N N . ALA A 1 174 ? 54.420 12.753 -3.129 1.00 56.82 164 ALA A N 1
ATOM 1099 C CA . ALA A 1 174 ? 55.096 13.627 -2.179 1.00 56.34 164 ALA A CA 1
ATOM 1100 C C . ALA A 1 174 ? 55.996 14.614 -2.946 1.00 57.04 164 ALA A C 1
ATOM 1101 O O . ALA A 1 174 ? 55.903 15.828 -2.753 1.00 57.04 164 ALA A O 1
ATOM 1103 N N . LEU A 1 175 ? 56.833 14.098 -3.843 1.00 57.65 165 LEU A N 1
ATOM 1104 C CA . LEU A 1 175 ? 57.731 14.945 -4.620 1.00 58.34 165 LEU A CA 1
ATOM 1105 C C . LEU A 1 175 ? 56.990 16.027 -5.428 1.00 58.26 165 LEU A C 1
ATOM 1106 O O . LEU A 1 175 ? 57.378 17.190 -5.394 1.00 58.42 165 LEU A O 1
ATOM 1111 N N . LEU A 1 176 ? 55.918 15.664 -6.123 1.00 58.20 166 LEU A N 1
ATOM 1112 C CA . LEU A 1 176 ? 55.148 16.651 -6.897 1.00 58.48 166 LEU A CA 1
ATOM 1113 C C . LEU A 1 176 ? 54.502 17.753 -6.031 1.00 57.88 166 LEU A C 1
ATOM 1114 O O . LEU A 1 176 ? 54.331 18.885 -6.482 1.00 58.19 166 LEU A O 1
ATOM 1119 N N . LEU A 1 177 ? 54.165 17.428 -4.788 1.00 57.24 167 LEU A N 1
ATOM 1120 C CA . LEU A 1 177 ? 53.602 18.413 -3.860 1.00 56.86 167 LEU A CA 1
ATOM 1121 C C . LEU A 1 177 ? 54.618 19.458 -3.362 1.00 57.23 167 LEU A C 1
ATOM 1122 O O . LEU A 1 177 ? 54.233 20.460 -2.768 1.00 57.06 167 LEU A O 1
ATOM 1127 N N . THR A 1 178 ? 55.908 19.234 -3.584 1.00 58.01 168 THR A N 1
ATOM 1128 C CA . THR A 1 178 ? 56.907 20.218 -3.177 1.00 58.29 168 THR A CA 1
ATOM 1129 C C . THR A 1 178 ? 57.004 21.367 -4.174 1.00 59.43 168 THR A C 1
ATOM 1130 O O . THR A 1 178 ? 57.669 22.368 -3.893 1.00 59.59 168 THR A O 1
ATOM 1134 N N . ILE A 1 179 ? 56.357 21.230 -5.335 1.00 60.22 169 ILE A N 1
ATOM 1135 C CA . ILE A 1 179 ? 56.431 22.272 -6.366 1.00 61.25 169 ILE A CA 1
ATOM 1136 C C . ILE A 1 179 ? 56.345 23.704 -5.781 1.00 61.33 169 ILE A C 1
ATOM 1137 O O . ILE A 1 179 ? 57.238 24.522 -6.018 1.00 61.82 169 ILE A O 1
ATOM 1142 N N . PRO A 1 180 ? 55.294 24.001 -4.999 1.00 60.87 170 PRO A N 1
ATOM 1143 C CA . PRO A 1 180 ? 55.146 25.312 -4.369 1.00 60.95 170 PRO A CA 1
ATOM 1144 C C . PRO A 1 180 ? 56.340 25.754 -3.522 1.00 61.07 170 PRO A C 1
ATOM 1145 O O . PRO A 1 180 ? 56.638 26.948 -3.439 1.00 61.05 170 PRO A O 1
ATOM 1149 N N . ASP A 1 181 ? 57.005 24.799 -2.885 1.00 61.01 171 ASP A N 1
ATOM 1150 C CA . ASP A 1 181 ? 58.173 25.123 -2.086 1.00 61.31 171 ASP A CA 1
ATOM 1151 C C . ASP A 1 181 ? 59.275 25.665 -3.010 1.00 62.05 171 ASP A C 1
ATOM 1152 O O . ASP A 1 181 ? 59.836 26.720 -2.744 1.00 62.42 171 ASP A O 1
ATOM 1157 N N . PHE A 1 182 ? 59.556 24.970 -4.110 1.00 62.47 172 PHE A N 1
ATOM 1158 C CA . PHE A 1 182 ? 60.515 25.471 -5.107 1.00 63.32 172 PHE A CA 1
ATOM 1159 C C . PHE A 1 182 ? 60.169 26.883 -5.555 1.00 63.53 172 PHE A C 1
ATOM 1160 O O . PHE A 1 182 ? 61.046 27.722 -5.695 1.00 63.90 172 PHE A O 1
ATOM 1168 N N . ILE A 1 183 ? 58.885 27.141 -5.774 1.00 63.23 173 ILE A N 1
ATOM 1169 C CA . ILE A 1 183 ? 58.449 28.445 -6.253 1.00 63.77 173 ILE A CA 1
ATOM 1170 C C . ILE A 1 183 ? 58.548 29.525 -5.160 1.00 63.72 173 ILE A C 1
ATOM 1171 O O . ILE A 1 183 ? 59.292 30.502 -5.326 1.00 64.33 173 ILE A O 1
ATOM 1176 N N . PHE A 1 184 ? 57.843 29.318 -4.044 1.00 62.87 174 PHE A N 1
ATOM 1177 C CA . PHE A 1 184 ? 57.618 30.372 -3.043 1.00 62.71 174 PHE A CA 1
ATOM 1178 C C . PHE A 1 184 ? 58.611 30.444 -1.880 1.00 62.71 174 PHE A C 1
ATOM 1179 O O . PHE A 1 184 ? 58.590 31.425 -1.129 1.00 62.71 174 PHE A O 1
ATOM 1187 N N . ALA A 1 185 ? 59.446 29.421 -1.701 1.00 62.82 175 ALA A N 1
ATOM 1188 C CA . ALA A 1 185 ? 60.469 29.444 -0.645 1.00 63.16 175 ALA A CA 1
ATOM 1189 C C . ALA A 1 185 ? 61.638 30.312 -1.085 1.00 64.38 175 ALA A C 1
ATOM 1190 O O . ALA A 1 185 ? 62.380 29.924 -1.980 1.00 64.89 175 ALA A O 1
ATOM 1192 N N . ASN A 1 186 ? 61.792 31.485 -0.470 1.00 65.06 176 ASN A N 1
ATOM 1193 C CA . ASN A 1 186 ? 62.863 32.423 -0.829 1.00 66.48 176 ASN A CA 1
ATOM 1194 C C . ASN A 1 186 ? 63.430 33.163 0.390 1.00 66.99 176 ASN A C 1
ATOM 1195 O O . ASN A 1 186 ? 62.764 33.286 1.421 1.00 66.37 176 ASN A O 1
ATOM 1200 N N . VAL A 1 187 ? 64.667 33.641 0.267 1.00 68.38 177 VAL A N 1
ATOM 1201 C CA . VAL A 1 187 ? 65.318 34.397 1.338 1.00 69.05 177 VAL A CA 1
ATOM 1202 C C . VAL A 1 187 ? 64.886 35.851 1.277 1.00 70.05 177 VAL A C 1
ATOM 1203 O O . VAL A 1 187 ? 64.827 36.435 0.196 1.00 70.45 177 VAL A O 1
ATOM 1207 N N . SER A 1 188 ? 64.595 36.427 2.443 1.00 70.89 178 SER A N 1
ATOM 1208 C CA . SER A 1 188 ? 64.193 37.832 2.564 1.00 71.99 178 SER A CA 1
ATOM 1209 C C . SER A 1 188 ? 65.036 38.539 3.632 1.00 73.31 178 SER A C 1
ATOM 1210 O O . SER A 1 188 ? 65.325 37.975 4.690 1.00 73.15 178 SER A O 1
ATOM 1213 N N . GLU A 1 189 ? 65.420 39.780 3.350 1.00 75.05 179 GLU A N 1
ATOM 1214 C CA . GLU A 1 189 ? 66.181 40.598 4.293 1.00 76.26 179 GLU A CA 1
ATOM 1215 C C . GLU A 1 189 ? 65.187 41.314 5.198 1.00 76.13 179 GLU A C 1
ATOM 1216 O O . GLU A 1 189 ? 64.291 42.000 4.717 1.00 75.77 179 GLU A O 1
ATOM 1222 N N . ALA A 1 190 ? 65.338 41.131 6.507 1.00 76.66 180 ALA A N 1
ATOM 1223 C CA . ALA A 1 190 ? 64.401 41.694 7.484 1.00 76.81 180 ALA A CA 1
ATOM 1224 C C . ALA A 1 190 ? 65.052 41.917 8.855 1.00 77.67 180 ALA A C 1
ATOM 1225 O O . ALA A 1 190 ? 65.419 40.952 9.535 1.00 77.66 180 ALA A O 1
ATOM 1227 N N . ASP A 1 191 ? 65.178 43.184 9.259 1.00 78.68 181 ASP A N 1
ATOM 1228 C CA . ASP A 1 191 ? 65.675 43.547 10.597 1.00 79.39 181 ASP A CA 1
ATOM 1229 C C . ASP A 1 191 ? 67.166 43.174 10.757 1.00 79.68 181 ASP A C 1
ATOM 1230 O O . ASP A 1 191 ? 67.558 42.460 11.688 1.00 79.35 181 ASP A O 1
ATOM 1235 N N . ASP A 1 192 ? 67.972 43.671 9.812 1.00 80.18 182 ASP A N 1
ATOM 1236 C CA . ASP A 1 192 ? 69.439 43.460 9.732 1.00 80.73 182 ASP A CA 1
ATOM 1237 C C . ASP A 1 192 ? 69.919 41.990 9.724 1.00 79.74 182 ASP A C 1
ATOM 1238 O O . ASP A 1 192 ? 71.072 41.692 10.060 1.00 80.19 182 ASP A O 1
ATOM 1243 N N . ARG A 1 193 ? 69.029 41.096 9.293 1.00 78.06 183 ARG A N 1
ATOM 1244 C CA . ARG A 1 193 ? 69.339 39.681 9.136 1.00 77.21 183 ARG A CA 1
ATOM 1245 C C . ARG A 1 193 ? 68.566 39.104 7.954 1.00 75.97 183 ARG A C 1
ATOM 1246 O O . ARG A 1 193 ? 67.679 39.761 7.398 1.00 75.49 183 ARG A O 1
ATOM 1254 N N . TYR A 1 194 ? 68.926 37.878 7.575 1.00 75.16 184 TYR A N 1
ATOM 1255 C CA . TYR A 1 194 ? 68.228 37.138 6.526 1.00 73.99 184 TYR A CA 1
ATOM 1256 C C . TYR A 1 194 ? 67.275 36.084 7.118 1.00 71.91 184 TYR A C 1
ATOM 1257 O O . TYR A 1 194 ? 67.555 35.476 8.160 1.00 71.32 184 TYR A O 1
ATOM 1266 N N . ILE A 1 195 ? 66.148 35.887 6.435 1.00 70.14 185 ILE A N 1
ATOM 1267 C CA . ILE A 1 195 ? 65.134 34.919 6.850 1.00 68.36 185 ILE A CA 1
ATOM 1268 C C . ILE A 1 195 ? 64.719 34.075 5.641 1.00 67.11 185 ILE A C 1
ATOM 1269 O O . ILE A 1 195 ? 64.839 34.510 4.496 1.00 67.18 185 ILE A O 1
ATOM 1274 N N . CYS A 1 196 ? 64.259 32.858 5.912 1.00 65.47 186 CYS A N 1
ATOM 1275 C CA . CYS A 1 196 ? 63.905 31.907 4.873 1.00 64.41 186 CYS A CA 1
ATOM 1276 C C . CYS A 1 196 ? 62.467 31.479 5.094 1.00 63.06 186 CYS A C 1
ATOM 1277 O O . CYS A 1 196 ? 62.195 30.561 5.869 1.00 62.61 186 CYS A O 1
ATOM 1280 N N . ASP A 1 197 ? 61.555 32.175 4.418 1.00 62.31 187 ASP A N 1
ATOM 1281 C CA . ASP A 1 197 ? 60.122 31.956 4.541 1.00 61.06 187 ASP A CA 1
ATOM 1282 C C . ASP A 1 197 ? 59.493 31.549 3.207 1.00 60.26 187 ASP A C 1
ATOM 1283 O O . ASP A 1 197 ? 60.035 31.857 2.145 1.00 60.68 187 ASP A O 1
ATOM 1288 N N . ARG A 1 198 ? 58.350 30.856 3.274 1.00 58.89 188 ARG A N 1
ATOM 1289 C CA . ARG A 1 198 ? 57.446 30.711 2.119 1.00 58.09 188 ARG A CA 1
ATOM 1290 C C . ARG A 1 198 ? 56.539 31.935 2.020 1.00 57.64 188 ARG A C 1
ATOM 1291 O O . ARG A 1 198 ? 55.734 32.206 2.921 1.00 56.83 188 ARG A O 1
ATOM 1299 N N . PHE A 1 199 ? 56.678 32.670 0.925 1.00 57.54 189 PHE A N 1
ATOM 1300 C CA . PHE A 1 199 ? 55.883 33.856 0.706 1.00 57.48 189 PHE A CA 1
ATOM 1301 C C . PHE A 1 199 ? 55.010 33.633 -0.511 1.00 56.98 189 PHE A C 1
ATOM 1302 O O . PHE A 1 199 ? 55.498 33.614 -1.637 1.00 57.53 189 PHE A O 1
ATOM 1310 N N . TYR A 1 200 ? 53.718 33.461 -0.274 1.00 56.07 190 TYR A N 1
ATOM 1311 C CA . TYR A 1 200 ? 52.750 33.258 -1.342 1.00 55.89 190 TYR A CA 1
ATOM 1312 C C . TYR A 1 200 ? 52.192 34.609 -1.790 1.00 56.18 190 TYR A C 1
ATOM 1313 O O . TYR A 1 200 ? 52.408 35.604 -1.118 1.00 56.28 190 TYR A O 1
ATOM 1322 N N . PRO A 1 201 ? 51.478 34.654 -2.927 1.00 56.44 191 PRO A N 1
ATOM 1323 C CA . PRO A 1 201 ? 50.909 35.917 -3.403 1.00 57.04 191 PRO A CA 1
ATOM 1324 C C . PRO A 1 201 ? 49.898 36.588 -2.474 1.00 56.99 191 PRO A C 1
ATOM 1325 O O . PRO A 1 201 ? 50.003 37.797 -2.266 1.00 57.56 191 PRO A O 1
ATOM 1329 N N . ASN A 1 202 ? 48.936 35.837 -1.931 1.00 56.46 192 ASN A N 1
ATOM 1330 C CA . ASN A 1 202 ? 47.904 36.428 -1.050 1.00 56.43 192 ASN A CA 1
ATOM 1331 C C . ASN A 1 202 ? 47.141 35.422 -0.187 1.00 55.57 192 ASN A C 1
ATOM 1332 O O . ASN A 1 202 ? 47.315 34.214 -0.322 1.00 55.28 192 ASN A O 1
ATOM 1337 N N . ASP A 1 203 ? 46.283 35.931 0.693 1.00 55.37 193 ASP A N 1
ATOM 1338 C CA . ASP A 1 203 ? 45.472 35.072 1.570 1.00 54.58 193 ASP A CA 1
ATOM 1339 C C . ASP A 1 203 ? 44.692 33.978 0.850 1.00 54.20 193 ASP A C 1
ATOM 1340 O O . ASP A 1 203 ? 44.434 32.923 1.438 1.00 53.70 193 ASP A O 1
ATOM 1345 N N . LEU A 1 204 ? 44.295 34.220 -0.399 1.00 54.38 194 LEU A N 1
ATOM 1346 C CA . LEU A 1 204 ? 43.543 33.210 -1.135 1.00 54.21 194 LEU A CA 1
ATOM 1347 C C . LEU A 1 204 ? 44.395 31.960 -1.235 1.00 53.36 194 LEU A C 1
ATOM 1348 O O . LEU A 1 204 ? 43.962 30.884 -0.819 1.00 53.27 194 LEU A O 1
ATOM 1353 N N . TRP A 1 205 ? 45.613 32.113 -1.753 1.00 52.82 195 TRP A N 1
ATOM 1354 C CA . TRP A 1 205 ? 46.575 31.016 -1.809 1.00 52.04 195 TRP A CA 1
ATOM 1355 C C . TRP A 1 205 ? 46.748 30.337 -0.469 1.00 51.25 195 TRP A C 1
ATOM 1356 O O . TRP A 1 205 ? 46.655 29.114 -0.356 1.00 50.82 195 TRP A O 1
ATOM 1367 N N . VAL A 1 206 ? 47.009 31.145 0.547 1.00 51.16 196 VAL A N 1
ATOM 1368 C CA . VAL A 1 206 ? 47.436 30.614 1.825 1.00 50.76 196 VAL A CA 1
ATOM 1369 C C . VAL A 1 206 ? 46.380 29.697 2.421 1.00 50.89 196 VAL A C 1
ATOM 1370 O O . VAL A 1 206 ? 46.702 28.586 2.815 1.00 50.43 196 VAL A O 1
ATOM 1374 N N . VAL A 1 207 ? 45.127 30.145 2.460 1.00 51.85 197 VAL A N 1
ATOM 1375 C CA . VAL A 1 207 ? 44.054 29.353 3.064 1.00 52.27 197 VAL A CA 1
ATOM 1376 C C . VAL A 1 207 ? 43.851 28.015 2.362 1.00 52.60 197 VAL A C 1
ATOM 1377 O O . VAL A 1 207 ? 43.568 27.011 3.008 1.00 52.13 197 VAL A O 1
ATOM 1381 N N . VAL A 1 208 ? 44.005 28.001 1.042 1.00 53.65 198 VAL A N 1
ATOM 1382 C CA . VAL A 1 208 ? 43.779 26.790 0.259 1.00 54.17 198 VAL A CA 1
ATOM 1383 C C . VAL A 1 208 ? 44.819 25.723 0.539 1.00 54.13 198 VAL A C 1
ATOM 1384 O O . VAL A 1 208 ? 44.492 24.567 0.771 1.00 53.55 198 VAL A O 1
ATOM 1388 N N . PHE A 1 209 ? 46.080 26.125 0.522 1.00 55.28 199 PHE A N 1
ATOM 1389 C CA . PHE A 1 209 ? 47.176 25.198 0.762 1.00 55.83 199 PHE A CA 1
ATOM 1390 C C . PHE A 1 209 ? 47.245 24.746 2.211 1.00 55.99 199 PHE A C 1
ATOM 1391 O O . PHE A 1 209 ? 47.605 23.602 2.490 1.00 55.68 199 PHE A O 1
ATOM 1399 N N . GLN A 1 210 ? 46.883 25.647 3.118 1.00 56.96 200 GLN A N 1
ATOM 1400 C CA . GLN A 1 210 ? 46.762 25.333 4.534 1.00 57.50 200 GLN A CA 1
ATOM 1401 C C . GLN A 1 210 ? 45.631 24.323 4.759 1.00 58.06 200 GLN A C 1
ATOM 1402 O O . GLN A 1 210 ? 45.689 23.513 5.678 1.00 58.25 200 GLN A O 1
ATOM 1408 N N . PHE A 1 211 ? 44.609 24.373 3.910 1.00 59.08 201 PHE A N 1
ATOM 1409 C CA . PHE A 1 211 ? 43.518 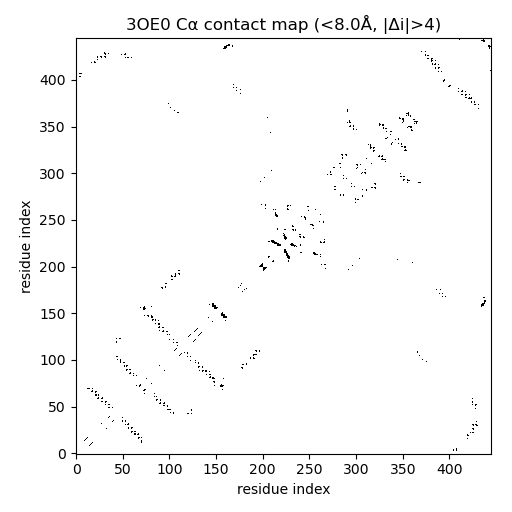23.398 3.935 1.00 59.60 201 PHE A CA 1
ATOM 1410 C C . PHE A 1 211 ? 43.961 22.083 3.287 1.00 59.11 201 PHE A C 1
ATOM 1411 O O . PHE A 1 211 ? 43.742 21.021 3.858 1.00 58.95 201 PHE A O 1
ATOM 1419 N N . GLN A 1 212 ? 44.598 22.154 2.115 1.00 59.14 202 GLN A N 1
ATOM 1420 C CA . GLN A 1 212 ? 45.259 20.980 1.512 1.00 59.01 202 GLN A CA 1
ATOM 1421 C C . GLN A 1 212 ? 46.189 20.290 2.503 1.00 58.23 202 GLN A C 1
ATOM 1422 O O . GLN A 1 212 ? 46.227 19.067 2.572 1.00 57.98 202 GLN A O 1
ATOM 1428 N N . HIS A 1 213 ? 46.940 21.088 3.260 1.00 58.07 203 HIS A N 1
ATOM 1429 C CA . HIS A 1 213 ? 47.874 20.581 4.274 1.00 57.62 203 HIS A CA 1
ATOM 1430 C C . HIS A 1 213 ? 47.174 19.751 5.349 1.00 57.04 203 HIS A C 1
ATOM 1431 O O . HIS A 1 213 ? 47.636 18.681 5.708 1.00 56.94 203 HIS A O 1
ATOM 1438 N N . ILE A 1 214 ? 46.071 20.253 5.872 1.00 56.76 204 ILE A N 1
ATOM 1439 C CA . ILE A 1 214 ? 45.325 19.522 6.864 1.00 56.55 204 ILE A CA 1
ATOM 1440 C C . ILE A 1 214 ? 44.813 18.243 6.254 1.00 56.49 204 ILE A C 1
ATOM 1441 O O . ILE A 1 214 ? 44.938 17.169 6.824 1.00 55.83 204 ILE A O 1
ATOM 1446 N N . MET A 1 215 ? 44.244 18.373 5.070 1.00 57.30 205 MET A N 1
ATOM 1447 C CA . MET A 1 215 ? 43.509 17.280 4.467 1.00 58.04 205 MET A CA 1
ATOM 1448 C C . MET A 1 215 ? 44.459 16.126 4.156 1.00 57.15 205 MET A C 1
ATOM 1449 O O . MET A 1 215 ? 44.256 15.003 4.605 1.00 57.07 205 MET A O 1
ATOM 1454 N N . VAL A 1 216 ? 45.521 16.422 3.424 1.00 56.71 206 VAL A N 1
ATOM 1455 C CA . VAL A 1 216 ? 46.473 15.402 3.016 1.00 56.06 206 VAL A CA 1
ATOM 1456 C C . VAL A 1 216 ? 47.299 14.916 4.195 1.00 55.38 206 VAL A C 1
ATOM 1457 O O . VAL A 1 216 ? 47.653 13.742 4.257 1.00 55.35 206 VAL A O 1
ATOM 1461 N N . GLY A 1 217 ? 47.575 15.827 5.129 1.00 54.85 207 GLY A N 1
ATOM 1462 C CA . GLY A 1 217 ? 48.391 15.563 6.333 1.00 54.11 207 GLY A CA 1
ATOM 1463 C C . GLY A 1 217 ? 47.813 14.692 7.449 1.00 53.55 207 GLY A C 1
ATOM 1464 O O . GLY A 1 217 ? 48.545 13.830 7.954 1.00 53.16 207 GLY A O 1
ATOM 1465 N N . LEU A 1 218 ? 46.553 14.940 7.871 1.00 53.20 208 LEU A N 1
ATOM 1466 C CA . LEU A 1 218 ? 45.802 13.997 8.755 1.00 52.91 208 LEU A CA 1
ATOM 1467 C C . LEU A 1 218 ? 44.554 13.415 8.135 1.00 52.45 208 LEU A C 1
ATOM 1468 O O . LEU A 1 218 ? 44.392 12.201 8.101 1.00 53.09 208 LEU A O 1
ATOM 1473 N N . ILE A 1 219 ? 43.634 14.270 7.710 1.00 51.62 209 ILE A N 1
ATOM 1474 C CA . ILE A 1 219 ? 42.262 13.819 7.593 1.00 51.64 209 ILE A CA 1
ATOM 1475 C C . ILE A 1 219 ? 42.143 12.637 6.672 1.00 51.25 209 ILE A C 1
ATOM 1476 O O . ILE A 1 219 ? 41.466 11.661 6.996 1.00 51.75 209 ILE A O 1
ATOM 1481 N N . LEU A 1 220 ? 42.796 12.724 5.524 1.00 50.35 210 LEU A N 1
ATOM 1482 C CA . LEU A 1 220 ? 42.696 11.667 4.538 1.00 50.09 210 LEU A CA 1
ATOM 1483 C C . LEU A 1 220 ? 43.390 10.418 5.040 1.00 49.21 210 LEU A C 1
ATOM 1484 O O . LEU A 1 220 ? 42.736 9.386 5.222 1.00 49.33 210 LEU A O 1
ATOM 1489 N N . PRO A 1 221 ? 44.711 10.501 5.289 1.00 48.09 211 PRO A N 1
ATOM 1490 C CA . PRO A 1 221 ? 45.367 9.263 5.701 1.00 47.54 211 PRO A CA 1
ATOM 1491 C C . PRO A 1 221 ? 44.745 8.703 6.976 1.00 46.84 211 PRO A C 1
ATOM 1492 O O . PRO A 1 221 ? 44.757 7.489 7.171 1.00 47.00 211 PRO A O 1
ATOM 1496 N N . GLY A 1 222 ? 44.183 9.579 7.810 1.00 45.94 212 GLY A N 1
ATOM 1497 C CA . GLY A 1 222 ? 43.478 9.155 9.010 1.00 45.68 212 GLY A CA 1
ATOM 1498 C C . GLY A 1 222 ? 42.324 8.236 8.661 1.00 45.69 212 GLY A C 1
ATOM 1499 O O . GLY A 1 222 ? 42.224 7.131 9.184 1.00 45.41 212 GLY A O 1
ATOM 1500 N N . ILE A 1 223 ? 41.463 8.707 7.761 1.00 45.62 213 ILE A N 1
ATOM 1501 C CA . ILE A 1 223 ? 40.325 7.934 7.287 1.00 45.69 213 ILE A CA 1
ATOM 1502 C C . ILE A 1 223 ? 40.816 6.621 6.725 1.00 45.47 213 ILE A C 1
ATOM 1503 O O . ILE A 1 223 ? 40.200 5.599 6.973 1.00 46.25 213 ILE A O 1
ATOM 1508 N N . VAL A 1 224 ? 41.914 6.610 5.981 1.00 44.80 214 VAL A N 1
ATOM 1509 C CA . VAL A 1 224 ? 42.378 5.324 5.474 1.00 45.04 214 VAL A CA 1
ATOM 1510 C C . VAL A 1 224 ? 42.667 4.424 6.673 1.00 45.35 214 VAL A C 1
ATOM 1511 O O . VAL A 1 224 ? 42.160 3.294 6.746 1.00 45.47 214 VAL A O 1
ATOM 1515 N N . ILE A 1 225 ? 43.439 4.941 7.627 1.00 45.34 215 ILE A N 1
ATOM 1516 C CA . ILE A 1 225 ? 43.902 4.117 8.743 1.00 45.83 215 ILE A CA 1
ATOM 1517 C C . ILE A 1 225 ? 42.693 3.583 9.497 1.00 47.00 215 ILE A C 1
ATOM 1518 O O . ILE A 1 225 ? 42.559 2.375 9.664 1.00 47.62 215 ILE A O 1
ATOM 1523 N N . LEU A 1 226 ? 41.793 4.475 9.914 1.00 47.93 216 LEU A N 1
ATOM 1524 C CA . LEU A 1 226 ? 40.627 4.063 10.692 1.00 48.90 216 LEU A CA 1
ATOM 1525 C C . LEU A 1 226 ? 39.810 2.995 9.968 1.00 49.98 216 LEU A C 1
ATOM 1526 O O . LEU A 1 226 ? 39.340 2.045 10.596 1.00 50.06 216 LEU A O 1
ATOM 1531 N N . SER A 1 227 ? 39.660 3.136 8.652 1.00 50.84 217 SER A N 1
ATOM 1532 C CA . SER A 1 227 ? 38.944 2.141 7.866 1.00 51.94 217 SER A CA 1
ATOM 1533 C C . SER A 1 227 ? 39.599 0.788 8.027 1.00 52.59 217 SER A C 1
ATOM 1534 O O . SER A 1 227 ? 38.919 -0.183 8.373 1.00 53.35 217 SER A O 1
ATOM 1537 N N . CYS A 1 228 ? 40.913 0.728 7.799 1.00 52.78 218 CYS A N 1
ATOM 1538 C CA . CYS A 1 228 ? 41.681 -0.513 8.000 1.00 53.48 218 CYS A CA 1
ATOM 1539 C C . CYS A 1 228 ? 41.455 -1.117 9.398 1.00 54.15 218 CYS A C 1
ATOM 1540 O O . CYS A 1 228 ? 41.179 -2.314 9.525 1.00 54.33 218 CYS A O 1
ATOM 1543 N N . TYR A 1 229 ? 41.572 -0.280 10.433 1.00 54.64 219 TYR A N 1
ATOM 1544 C CA . TYR A 1 229 ? 41.370 -0.709 11.826 1.00 55.47 219 TYR A CA 1
ATOM 1545 C C . TYR A 1 229 ? 40.001 -1.372 12.007 1.00 56.19 219 TYR A C 1
ATOM 1546 O O . TYR A 1 229 ? 39.921 -2.528 12.414 1.00 56.39 219 TYR A O 1
ATOM 1555 N N . CYS A 1 230 ? 38.940 -0.635 11.676 1.00 56.67 220 CYS A N 1
ATOM 1556 C CA . CYS A 1 230 ? 37.569 -1.136 11.760 1.00 57.79 220 CYS A CA 1
ATOM 1557 C C . CYS A 1 230 ? 37.372 -2.509 11.142 1.00 57.71 220 CYS A C 1
ATOM 1558 O O . CYS A 1 230 ? 36.771 -3.384 11.768 1.00 58.50 220 CYS A O 1
ATOM 1561 N N . ILE A 1 231 ? 37.868 -2.705 9.923 1.00 56.87 221 ILE A N 1
ATOM 1562 C CA . ILE A 1 231 ? 37.628 -3.971 9.226 1.00 56.78 221 ILE A CA 1
ATOM 1563 C C . ILE A 1 231 ? 38.374 -5.122 9.901 1.00 56.07 221 ILE A C 1
ATOM 1564 O O . ILE A 1 231 ? 37.851 -6.231 9.988 1.00 56.51 221 ILE A O 1
ATOM 1569 N N . ILE A 1 232 ? 39.578 -4.847 10.401 1.00 54.85 222 ILE A N 1
ATOM 1570 C CA . ILE A 1 232 ? 40.386 -5.870 11.072 1.00 54.30 222 ILE A CA 1
ATOM 1571 C C . ILE A 1 232 ? 39.708 -6.415 12.347 1.00 54.70 222 ILE A C 1
ATOM 1572 O O . ILE A 1 232 ? 39.589 -7.636 12.511 1.00 54.71 222 ILE A O 1
ATOM 1577 N N . ILE A 1 233 ? 39.242 -5.526 13.228 1.00 54.47 223 ILE A N 1
ATOM 1578 C CA . ILE A 1 233 ? 38.662 -5.974 14.499 1.00 55.01 223 ILE A CA 1
ATOM 1579 C C . ILE A 1 233 ? 37.407 -6.793 14.219 1.00 55.62 223 ILE A C 1
ATOM 1580 O O . ILE A 1 233 ? 37.088 -7.728 14.951 1.00 56.10 223 ILE A O 1
ATOM 1585 N N . SER A 1 234 ? 36.713 -6.445 13.143 1.00 55.71 224 SER A N 1
ATOM 1586 C CA . SER A 1 234 ? 35.583 -7.233 12.672 1.00 56.46 224 SER A CA 1
ATOM 1587 C C . SER A 1 234 ? 36.033 -8.626 12.252 1.00 56.70 224 SER A C 1
ATOM 1588 O O . SER A 1 234 ? 35.353 -9.598 12.537 1.00 57.15 224 SER A O 1
ATOM 1591 N N . LYS A 1 235 ? 37.171 -8.716 11.569 1.00 56.56 225 LYS A N 1
ATOM 1592 C CA . LYS A 1 235 ? 37.732 -10.016 11.186 1.00 57.21 225 LYS A CA 1
ATOM 1593 C C . LYS A 1 235 ? 38.276 -10.770 12.395 1.00 57.65 225 LYS A C 1
ATOM 1594 O O . LYS A 1 235 ? 38.155 -11.998 12.474 1.00 58.20 225 LYS A O 1
ATOM 1600 N N . LEU A 1 236 ? 38.891 -10.037 13.325 1.00 57.45 226 LEU A N 1
ATOM 1601 C CA . LEU A 1 236 ? 39.479 -10.656 14.505 1.00 57.60 226 LEU A CA 1
ATOM 1602 C C . LEU A 1 236 ? 38.412 -11.425 15.273 1.00 58.55 226 LEU A C 1
ATOM 1603 O O . LEU A 1 236 ? 38.659 -12.550 15.711 1.00 59.40 226 LEU A O 1
ATOM 1608 N N . SER A 1 237 ? 37.218 -10.847 15.403 1.00 58.78 227 SER A N 1
ATOM 1609 C CA . SER A 1 237 ? 36.166 -11.470 16.201 1.00 59.44 227 SER A CA 1
ATOM 1610 C C . SER A 1 237 ? 35.466 -12.579 15.434 1.00 60.36 227 SER A C 1
ATOM 1611 O O . SER A 1 237 ? 34.973 -13.533 16.033 1.00 61.19 227 SER A O 1
ATOM 1614 N N . HIS A 1 238 ? 35.427 -12.471 14.114 1.00 60.67 228 HIS A N 1
ATOM 1615 C CA . HIS A 1 238 ? 34.931 -13.577 13.288 1.00 61.82 228 HIS A CA 1
ATOM 1616 C C . HIS A 1 238 ? 35.885 -14.766 13.349 1.00 61.85 228 HIS A C 1
ATOM 1617 O O . HIS A 1 238 ? 35.448 -15.905 13.275 1.00 62.55 228 HIS A O 1
ATOM 1624 N N . ASN A 1 239 ? 37.183 -14.511 13.478 1.00 58.00 1002 ASN A N 1
ATOM 1625 C CA . ASN A 1 239 ? 38.132 -15.602 13.632 1.00 57.91 1002 ASN A CA 1
ATOM 1626 C C . ASN A 1 239 ? 37.853 -16.400 14.906 1.00 56.81 1002 ASN A C 1
ATOM 1627 O O . ASN A 1 239 ? 37.847 -17.634 14.890 1.00 56.76 1002 ASN A O 1
ATOM 1632 N N . ILE A 1 240 ? 37.598 -15.697 16.003 1.00 56.34 1003 ILE A N 1
ATOM 1633 C CA . ILE A 1 240 ? 37.208 -16.358 17.241 1.00 55.48 1003 ILE A CA 1
ATOM 1634 C C . ILE A 1 240 ? 36.013 -17.267 16.960 1.00 55.75 1003 ILE A C 1
ATOM 1635 O O . ILE A 1 240 ? 36.039 -18.440 17.307 1.00 55.36 1003 ILE A O 1
ATOM 1640 N N . PHE A 1 241 ? 34.989 -16.728 16.296 1.00 56.85 1004 PHE A N 1
ATOM 1641 C CA . PHE A 1 241 ? 33.764 -17.483 15.977 1.00 57.18 1004 PHE A CA 1
ATOM 1642 C C . PHE A 1 241 ? 34.028 -18.779 15.225 1.00 57.83 1004 PHE A C 1
ATOM 1643 O O . PHE A 1 241 ? 33.367 -19.779 15.481 1.00 57.76 1004 PHE A O 1
ATOM 1651 N N . GLU A 1 242 ? 34.971 -18.747 14.288 1.00 59.07 1005 GLU A N 1
ATOM 1652 C CA . GLU A 1 242 ? 35.332 -19.929 13.519 1.00 60.22 1005 GLU A CA 1
ATOM 1653 C C . GLU A 1 242 ? 36.123 -20.890 14.377 1.00 59.80 1005 GLU A C 1
ATOM 1654 O O . GLU A 1 242 ? 36.102 -22.089 14.146 1.00 60.51 1005 GLU A O 1
ATOM 1660 N N . MET A 1 243 ? 36.832 -20.367 15.364 1.00 59.27 1006 MET A N 1
ATOM 1661 C CA . MET A 1 243 ? 37.649 -21.207 16.228 1.00 59.22 1006 MET A CA 1
ATOM 1662 C C . MET A 1 243 ? 36.753 -22.089 17.099 1.00 58.80 1006 MET A C 1
ATOM 1663 O O . MET A 1 243 ? 36.906 -23.306 17.127 1.00 59.19 1006 MET A O 1
ATOM 1668 N N . LEU A 1 244 ? 35.805 -21.475 17.794 1.00 58.46 1007 LEU A N 1
ATOM 1669 C CA . LEU A 1 244 ? 34.897 -22.230 18.668 1.00 58.44 1007 LEU A CA 1
ATOM 1670 C C . LEU A 1 244 ? 33.922 -23.081 17.861 1.00 59.30 1007 LEU A C 1
ATOM 1671 O O . LEU A 1 244 ? 33.388 -24.063 18.373 1.00 59.08 1007 LEU A O 1
ATOM 1676 N N . ARG A 1 245 ? 33.708 -22.703 16.602 1.00 60.50 1008 ARG A N 1
ATOM 1677 C CA . ARG A 1 245 ? 32.980 -23.538 15.651 1.00 61.78 1008 ARG A CA 1
ATOM 1678 C C . ARG A 1 245 ? 33.609 -24.927 15.543 1.00 62.66 1008 ARG A C 1
ATOM 1679 O O . ARG A 1 245 ? 32.900 -25.929 15.588 1.00 62.97 1008 ARG A O 1
ATOM 1687 N N . ILE A 1 246 ? 34.932 -24.981 15.401 1.00 63.27 1009 ILE A N 1
ATOM 1688 C CA . ILE A 1 246 ? 35.643 -26.256 15.339 1.00 64.50 1009 ILE A CA 1
ATOM 1689 C C . ILE A 1 246 ? 35.649 -26.949 16.703 1.00 64.31 1009 ILE A C 1
ATOM 1690 O O . ILE A 1 246 ? 35.280 -28.115 16.802 1.00 65.11 1009 ILE A O 1
ATOM 1695 N N . ASP A 1 247 ? 36.051 -26.226 17.744 1.00 63.60 1010 ASP A N 1
ATOM 1696 C CA . ASP A 1 247 ? 36.255 -26.816 19.066 1.00 63.60 1010 ASP A CA 1
ATOM 1697 C C . ASP A 1 247 ? 34.943 -27.191 19.751 1.00 63.81 1010 ASP A C 1
ATOM 1698 O O . ASP A 1 247 ? 34.724 -28.353 20.078 1.00 64.53 1010 ASP A O 1
ATOM 1703 N N . GLU A 1 248 ? 34.071 -26.208 19.946 1.00 63.77 1011 GLU A N 1
ATOM 1704 C CA . GLU A 1 248 ? 32.800 -26.401 20.661 1.00 64.02 1011 GLU A CA 1
ATOM 1705 C C . GLU A 1 248 ? 31.658 -26.845 19.731 1.00 64.67 1011 GLU A C 1
ATOM 1706 O O . GLU A 1 248 ? 30.657 -27.391 20.192 1.00 64.82 1011 GLU A O 1
ATOM 1712 N N . GLY A 1 249 ? 31.791 -26.588 18.431 1.00 65.49 1012 GLY A N 1
ATOM 1713 C CA . GLY A 1 249 ? 30.771 -26.995 17.451 1.00 66.40 1012 GLY A CA 1
ATOM 1714 C C . GLY A 1 249 ? 29.581 -26.054 17.273 1.00 65.81 1012 GLY A C 1
ATOM 1715 O O . GLY A 1 249 ? 28.979 -25.598 18.257 1.00 64.76 1012 GLY A O 1
ATOM 1716 N N . LEU A 1 250 ? 29.233 -25.796 16.009 1.00 66.61 1013 LEU A N 1
ATOM 1717 C CA . LEU A 1 250 ? 28.054 -25.003 15.648 1.00 66.59 1013 LEU A CA 1
ATOM 1718 C C . LEU A 1 250 ? 26.783 -25.868 15.555 1.00 67.60 1013 LEU A C 1
ATOM 1719 O O . LEU A 1 250 ? 26.744 -26.851 14.805 1.00 68.31 1013 LEU A O 1
ATOM 1724 N N . ARG A 1 251 ? 25.749 -25.473 16.307 1.00 67.61 1014 ARG A N 1
ATOM 1725 C CA . ARG A 1 251 ? 24.452 -26.167 16.337 1.00 68.71 1014 ARG A CA 1
ATOM 1726 C C . ARG A 1 251 ? 23.320 -25.247 15.919 1.00 68.60 1014 ARG A C 1
ATOM 1727 O O . ARG A 1 251 ? 22.885 -24.411 16.704 1.00 67.78 1014 ARG A O 1
ATOM 1735 N N . LEU A 1 252 ? 22.818 -25.422 14.701 1.00 69.71 1015 LEU A N 1
ATOM 1736 C CA . LEU A 1 252 ? 21.745 -24.566 14.190 1.00 69.90 1015 LEU A CA 1
ATOM 1737 C C . LEU A 1 252 ? 20.334 -25.015 14.605 1.00 70.08 1015 LEU A C 1
ATOM 1738 O O . LEU A 1 252 ? 19.364 -24.317 14.313 1.00 70.33 1015 LEU A O 1
ATOM 1743 N N . LYS A 1 253 ? 20.224 -26.164 15.279 1.00 70.20 1016 LYS A N 1
ATOM 1744 C CA . LYS A 1 253 ? 18.947 -26.659 15.817 1.00 70.37 1016 LYS A CA 1
ATOM 1745 C C . LYS A 1 253 ? 19.090 -26.870 17.309 1.00 69.62 1016 LYS A C 1
ATOM 1746 O O . LYS A 1 253 ? 20.146 -27.285 17.768 1.00 69.39 1016 LYS A O 1
ATOM 1752 N N . ILE A 1 254 ? 18.038 -26.604 18.074 1.00 69.63 1017 ILE A N 1
ATOM 1753 C CA . ILE A 1 254 ? 18.079 -26.877 19.515 1.00 69.47 1017 ILE A CA 1
ATOM 1754 C C . ILE A 1 254 ? 18.523 -28.324 19.793 1.00 70.70 1017 ILE A C 1
ATOM 1755 O O . ILE A 1 254 ? 18.096 -29.272 19.122 1.00 72.10 1017 ILE A O 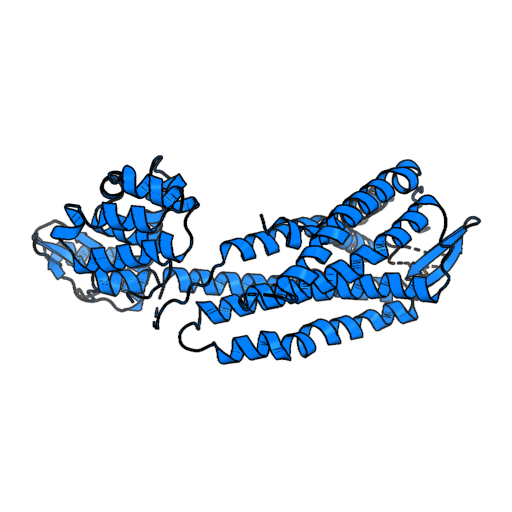1
ATOM 1760 N N . TYR A 1 255 ? 19.370 -28.482 20.801 1.00 70.75 1018 TYR A N 1
ATOM 1761 C CA . TYR A 1 255 ? 20.122 -29.711 21.011 1.00 71.84 1018 TYR A CA 1
ATOM 1762 C C . TYR A 1 255 ? 20.087 -30.081 22.493 1.00 71.85 1018 TYR A C 1
ATOM 1763 O O . TYR A 1 255 ? 20.292 -29.221 23.348 1.00 71.37 1018 TYR A O 1
ATOM 1772 N N . LYS A 1 256 ? 19.816 -31.341 22.808 1.00 72.88 1019 LYS A N 1
ATOM 1773 C CA . LYS A 1 256 ? 19.898 -31.797 24.191 1.00 73.27 1019 LYS A CA 1
ATOM 1774 C C . LYS A 1 256 ? 21.269 -32.442 24.441 1.00 73.82 1019 LYS A C 1
ATOM 1775 O O . LYS A 1 256 ? 21.534 -33.536 23.943 1.00 75.34 1019 LYS A O 1
ATOM 1781 N N . ASP A 1 257 ? 22.143 -31.767 25.198 1.00 73.09 1020 ASP A N 1
ATOM 1782 C CA . ASP A 1 257 ? 23.529 -32.251 25.408 1.00 73.43 1020 ASP A CA 1
ATOM 1783 C C . ASP A 1 257 ? 23.569 -33.433 26.374 1.00 74.80 1020 ASP A C 1
ATOM 1784 O O . ASP A 1 257 ? 22.520 -33.926 26.785 1.00 75.46 1020 ASP A O 1
ATOM 1789 N N . THR A 1 258 ? 24.766 -33.903 26.724 1.00 75.49 1021 THR A N 1
ATOM 1790 C CA . THR A 1 258 ? 24.886 -35.147 27.500 1.00 77.48 1021 THR A CA 1
ATOM 1791 C C . THR A 1 258 ? 24.343 -35.034 28.930 1.00 77.77 1021 THR A C 1
ATOM 1792 O O . THR A 1 258 ? 24.088 -36.052 29.582 1.00 79.61 1021 THR A O 1
ATOM 1796 N N . GLU A 1 259 ? 24.165 -33.803 29.408 1.00 76.32 1022 GLU A N 1
ATOM 1797 C CA . GLU A 1 259 ? 23.653 -33.548 30.754 1.00 76.49 1022 GLU A CA 1
ATOM 1798 C C . GLU A 1 259 ? 22.158 -33.190 30.747 1.00 75.92 1022 GLU A C 1
ATOM 1799 O O . GLU A 1 259 ? 21.582 -32.866 31.789 1.00 76.21 1022 GLU A O 1
ATOM 1805 N N . GLY A 1 260 ? 21.534 -33.262 29.573 1.00 75.23 1023 GLY A N 1
ATOM 1806 C CA . GLY A 1 260 ? 20.104 -32.996 29.428 1.00 74.92 1023 GLY A CA 1
ATOM 1807 C C . GLY A 1 260 ? 19.730 -31.529 29.286 1.00 73.18 1023 GLY A C 1
ATOM 1808 O O . GLY A 1 260 ? 18.549 -31.193 29.293 1.00 73.42 1023 GLY A O 1
ATOM 1809 N N . TYR A 1 261 ? 20.717 -30.650 29.143 1.00 71.51 1024 TYR A N 1
ATOM 1810 C CA . TYR A 1 261 ? 20.440 -29.223 29.023 1.00 70.08 1024 TYR A CA 1
ATOM 1811 C C . TYR A 1 261 ? 20.194 -28.859 27.574 1.00 68.75 1024 TYR A C 1
ATOM 1812 O O . TYR A 1 261 ? 20.795 -29.438 26.671 1.00 68.70 1024 TYR A O 1
ATOM 1821 N N . TYR A 1 262 ? 19.300 -27.900 27.361 1.00 67.54 1025 TYR A N 1
ATOM 1822 C CA . TYR A 1 262 ? 18.947 -27.473 26.023 1.00 66.61 1025 TYR A CA 1
ATOM 1823 C C . TYR A 1 262 ? 19.866 -26.341 25.614 1.00 65.42 1025 TYR A C 1
ATOM 1824 O O . TYR A 1 262 ? 20.024 -25.368 26.341 1.00 64.96 1025 TYR A O 1
ATOM 1833 N N . THR A 1 263 ? 20.474 -26.485 24.443 1.00 65.02 1026 THR A N 1
ATOM 1834 C CA . THR A 1 263 ? 21.550 -25.604 23.998 1.00 64.28 1026 THR A CA 1
ATOM 1835 C C . THR A 1 263 ? 21.421 -25.356 22.511 1.00 64.11 1026 THR A C 1
ATOM 1836 O O . THR A 1 263 ? 20.944 -26.214 21.776 1.00 64.81 1026 THR A O 1
ATOM 1840 N N . ILE A 1 264 ? 21.853 -24.185 22.069 1.00 63.40 1027 ILE A N 1
ATOM 1841 C CA . ILE A 1 264 ? 21.893 -23.888 20.652 1.00 63.67 1027 ILE A CA 1
ATOM 1842 C C . ILE A 1 264 ? 23.154 -23.093 20.303 1.00 63.47 1027 ILE A C 1
ATOM 1843 O O . ILE A 1 26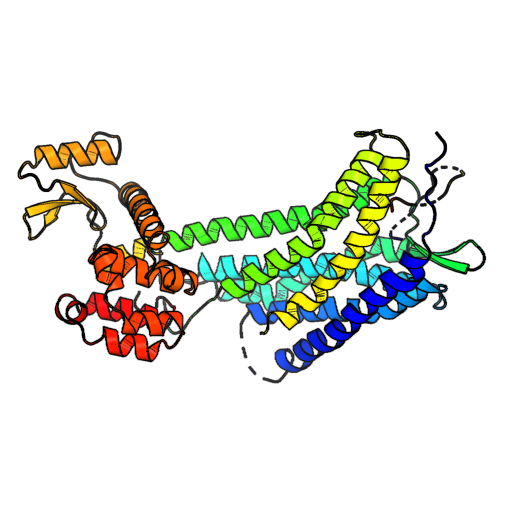4 ? 23.784 -22.493 21.171 1.00 62.90 1027 ILE A O 1
ATOM 1848 N N . GLY A 1 265 ? 23.518 -23.108 19.027 1.00 64.13 1028 GLY A N 1
ATOM 1849 C CA . GLY A 1 265 ? 24.647 -22.329 18.525 1.00 64.16 1028 GLY A CA 1
ATOM 1850 C C . GLY A 1 265 ? 25.996 -22.877 18.962 1.00 63.97 1028 GLY A C 1
ATOM 1851 O O . GLY A 1 265 ? 26.214 -24.100 18.987 1.00 64.25 1028 GLY A O 1
ATOM 1852 N N . ILE A 1 266 ? 26.902 -21.965 19.304 1.00 63.51 1029 ILE A N 1
ATOM 1853 C CA . ILE A 1 266 ? 28.199 -22.339 19.849 1.00 63.31 1029 ILE A CA 1
ATOM 1854 C C . ILE A 1 266 ? 28.115 -22.395 21.382 1.00 62.60 1029 ILE A C 1
ATOM 1855 O O . ILE A 1 266 ? 28.290 -21.387 22.069 1.00 62.38 1029 ILE A O 1
ATOM 1860 N N . GLY A 1 267 ? 27.810 -23.582 21.901 1.00 62.56 1030 GLY A N 1
ATOM 1861 C CA . GLY A 1 267 ? 27.794 -23.838 23.337 1.00 62.10 1030 GLY A CA 1
ATOM 1862 C C . GLY A 1 267 ? 26.971 -22.875 24.176 1.00 61.66 1030 GLY A C 1
ATOM 1863 O O . GLY A 1 267 ? 27.280 -22.673 25.353 1.00 61.87 1030 GLY A O 1
ATOM 1864 N N . HIS A 1 268 ? 25.923 -22.290 23.591 1.00 61.42 1031 HIS A N 1
ATOM 1865 C CA . HIS A 1 268 ? 25.047 -21.359 24.316 1.00 61.19 1031 HIS A CA 1
ATOM 1866 C C . HIS A 1 268 ? 23.885 -22.109 24.955 1.00 61.37 1031 HIS A C 1
ATOM 1867 O O . HIS A 1 268 ? 22.957 -22.532 24.264 1.00 62.01 1031 HIS A O 1
ATOM 1874 N N . LEU A 1 269 ? 23.935 -22.269 26.274 1.00 61.10 1032 LEU A N 1
ATOM 1875 C CA . LEU A 1 269 ? 22.882 -22.979 26.998 1.00 61.29 1032 LEU A CA 1
ATOM 1876 C C . LEU A 1 269 ? 21.591 -22.131 27.084 1.00 61.16 1032 LEU A C 1
ATOM 1877 O O . LEU A 1 269 ? 21.615 -20.985 27.519 1.00 60.71 1032 LEU A O 1
ATOM 1882 N N . LEU A 1 270 ? 20.478 -22.720 26.644 1.00 61.38 1033 LEU A N 1
ATOM 1883 C CA . LEU A 1 270 ? 19.162 -22.051 26.596 1.00 61.83 1033 LEU A CA 1
ATOM 1884 C C . LEU A 1 270 ? 18.366 -22.218 27.899 1.00 62.46 1033 LEU A C 1
ATOM 1885 O O . LEU A 1 270 ? 17.845 -21.248 28.444 1.00 62.65 1033 LEU A O 1
ATOM 1890 N N . THR A 1 271 ? 18.267 -23.454 28.379 1.00 62.90 1034 THR A N 1
ATOM 1891 C CA . THR A 1 271 ? 17.622 -23.737 29.654 1.00 63.97 1034 THR A CA 1
ATOM 1892 C C . THR A 1 271 ? 18.098 -25.069 30.231 1.00 64.89 1034 THR A C 1
ATOM 1893 O O . THR A 1 271 ? 18.428 -25.994 29.480 1.00 64.67 1034 THR A O 1
ATOM 1897 N N . LYS A 1 272 ? 18.146 -25.141 31.565 1.00 66.29 1035 LYS A N 1
ATOM 1898 C CA . LYS A 1 272 ? 18.433 -26.384 32.303 1.00 67.49 1035 LYS A CA 1
ATOM 1899 C C . LYS A 1 272 ? 17.144 -27.161 32.569 1.00 69.07 1035 LYS A C 1
ATOM 1900 O O . LYS A 1 272 ? 17.177 -28.334 32.931 1.00 70.03 1035 LYS A O 1
ATOM 1906 N N . SER A 1 273 ? 16.010 -26.496 32.392 1.00 69.94 1036 SER A N 1
ATOM 1907 C CA . SER A 1 273 ? 14.714 -27.070 32.720 1.00 71.55 1036 SER A CA 1
ATOM 1908 C C . SER A 1 273 ? 14.384 -28.250 31.792 1.00 72.05 1036 SER A C 1
ATOM 1909 O O . SER A 1 273 ? 14.837 -28.268 30.656 1.00 71.18 1036 SER A O 1
ATOM 1912 N N . PRO A 1 274 ? 13.620 -29.247 32.283 1.00 73.95 1037 PRO A N 1
ATOM 1913 C CA . PRO A 1 274 ? 13.191 -30.393 31.472 1.00 74.82 1037 PRO A CA 1
ATOM 1914 C C . PRO A 1 274 ? 12.423 -30.025 30.207 1.00 74.93 1037 PRO A C 1
ATOM 1915 O O . PRO A 1 274 ? 12.545 -30.716 29.193 1.00 75.34 1037 PRO A O 1
ATOM 1919 N N . SER A 1 275 ? 11.637 -28.954 30.268 1.00 75.23 1038 SER A N 1
ATOM 1920 C CA . SER A 1 275 ? 10.781 -28.544 29.151 1.00 75.19 1038 SER A CA 1
ATOM 1921 C C . SER A 1 275 ? 11.535 -28.259 27.835 1.00 74.22 1038 SER A C 1
ATOM 1922 O O . SER A 1 275 ? 12.465 -27.458 27.793 1.00 73.20 1038 SER A O 1
ATOM 1925 N N . LEU A 1 276 ? 11.130 -28.944 26.769 1.00 74.94 1039 LEU A N 1
ATOM 1926 C CA . LEU A 1 276 ? 11.461 -28.537 25.398 1.00 74.33 1039 LEU A CA 1
ATOM 1927 C C . LEU A 1 276 ? 10.838 -27.168 25.104 1.00 74.31 1039 LEU A C 1
ATOM 1928 O O . LEU A 1 276 ? 11.475 -26.309 24.502 1.00 73.60 1039 LEU A O 1
ATOM 1933 N N . ASN A 1 277 ? 9.594 -26.978 25.550 1.00 75.44 1040 ASN A N 1
ATOM 1934 C CA . ASN A 1 277 ? 8.862 -25.715 25.382 1.00 75.66 1040 ASN A CA 1
ATOM 1935 C C . ASN A 1 277 ? 9.464 -24.513 26.088 1.00 75.22 1040 ASN A C 1
ATOM 1936 O O . ASN A 1 277 ? 9.220 -23.384 25.671 1.00 75.53 1040 ASN A O 1
ATOM 1941 N N . ALA A 1 278 ? 10.212 -24.748 27.164 1.00 75.01 1041 ALA A N 1
ATOM 1942 C CA . ALA A 1 278 ? 10.963 -23.680 27.837 1.00 74.68 1041 ALA A CA 1
ATOM 1943 C C . ALA A 1 278 ? 12.167 -23.285 26.983 1.00 73.61 1041 ALA A C 1
ATOM 1944 O O . ALA A 1 278 ? 12.391 -22.102 26.707 1.00 73.56 1041 ALA A O 1
ATOM 1946 N N . ALA A 1 279 ? 12.927 -24.292 26.556 1.00 73.03 1042 ALA A N 1
ATOM 1947 C CA . ALA A 1 279 ? 14.046 -24.105 25.640 1.00 72.00 1042 ALA A CA 1
ATOM 1948 C C . ALA A 1 279 ? 13.617 -23.373 24.377 1.00 72.09 1042 ALA A C 1
ATOM 1949 O O . ALA A 1 279 ? 14.370 -22.562 23.829 1.00 71.70 1042 ALA A O 1
ATOM 1951 N N . LYS A 1 280 ? 12.405 -23.677 23.920 1.00 72.94 1043 LYS A N 1
ATOM 1952 C CA . LYS A 1 280 ? 11.837 -23.075 22.715 1.00 73.33 1043 LYS A CA 1
ATOM 1953 C C . LYS A 1 280 ? 11.515 -21.613 23.008 1.00 73.92 1043 LYS A C 1
ATOM 1954 O O . LYS A 1 280 ? 11.673 -20.743 22.161 1.00 73.84 1043 LYS A O 1
ATOM 1960 N N . SER A 1 281 ? 11.076 -21.367 24.236 1.00 74.87 1044 SER A N 1
ATOM 1961 C CA . SER A 1 281 ? 10.612 -20.054 24.672 1.00 76.02 1044 SER A CA 1
ATOM 1962 C C . SER A 1 281 ? 11.760 -19.077 24.935 1.00 75.80 1044 SER A C 1
ATOM 1963 O O . SER A 1 281 ? 11.592 -17.863 24.825 1.00 76.36 1044 SER A O 1
ATOM 1966 N N . GLU A 1 282 ? 12.923 -19.609 25.282 1.00 75.37 1045 GLU A N 1
ATOM 1967 C CA . GLU A 1 282 ? 14.099 -18.780 25.521 1.00 75.54 1045 GLU A CA 1
ATOM 1968 C C . GLU A 1 282 ? 14.755 -18.377 24.212 1.00 75.11 1045 GLU A C 1
ATOM 1969 O O . GLU A 1 282 ? 15.021 -17.199 23.977 1.00 75.40 1045 GLU A O 1
ATOM 1975 N N . LEU A 1 283 ? 15.009 -19.370 23.366 1.00 74.70 1046 LEU A N 1
ATOM 1976 C CA . LEU A 1 283 ? 15.574 -19.146 22.040 1.00 74.65 1046 LEU A CA 1
ATOM 1977 C C . LEU A 1 283 ? 14.883 -17.996 21.293 1.00 76.05 1046 LEU A C 1
ATOM 1978 O O . LEU A 1 283 ? 15.542 -17.207 20.615 1.00 76.33 1046 LEU A O 1
ATOM 1983 N N . ASP A 1 284 ? 13.560 -17.906 21.416 1.00 77.39 1047 ASP A N 1
ATOM 1984 C CA . ASP A 1 284 ? 12.798 -16.839 20.765 1.00 78.89 1047 ASP A CA 1
ATOM 1985 C C . ASP A 1 284 ? 13.143 -15.488 21.401 1.00 79.48 1047 ASP A C 1
ATOM 1986 O O . ASP A 1 284 ? 13.386 -14.497 20.708 1.00 79.89 1047 ASP A O 1
ATOM 1991 N N . LYS A 1 285 ? 13.196 -15.472 22.728 1.00 79.60 1048 LYS A N 1
ATOM 1992 C CA . LYS A 1 285 ? 13.508 -14.258 23.468 1.00 80.65 1048 LYS A CA 1
ATOM 1993 C C . LYS A 1 285 ? 14.955 -13.819 23.190 1.00 79.95 1048 LYS A C 1
ATOM 1994 O O . LYS A 1 285 ? 15.264 -12.628 23.210 1.00 81.03 1048 LYS A O 1
ATOM 2000 N N . ALA A 1 286 ? 15.828 -14.784 22.910 1.00 78.49 1049 ALA A N 1
ATOM 2001 C CA . ALA A 1 286 ? 17.235 -14.501 22.623 1.00 77.74 1049 ALA A CA 1
ATOM 2002 C C . ALA A 1 286 ? 17.439 -13.918 21.221 1.00 78.23 1049 ALA A C 1
ATOM 2003 O O . ALA A 1 286 ? 18.195 -12.962 21.055 1.00 78.78 1049 ALA A O 1
ATOM 2005 N N . ILE A 1 287 ? 16.772 -14.493 20.221 1.00 78.24 1050 ILE A N 1
ATOM 2006 C CA . ILE A 1 287 ? 16.925 -14.060 18.829 1.00 78.69 1050 ILE A CA 1
ATOM 2007 C C . ILE A 1 287 ? 15.945 -12.954 18.440 1.00 80.59 1050 ILE A C 1
ATOM 2008 O O . ILE A 1 287 ? 16.230 -12.178 17.525 1.00 81.44 1050 ILE A O 1
ATOM 2013 N N . GLY A 1 288 ? 14.792 -12.906 19.114 1.00 81.33 1051 GLY A N 1
ATOM 2014 C CA . GLY A 1 288 ? 13.811 -11.825 18.935 1.00 83.28 1051 GLY A CA 1
ATOM 2015 C C . GLY A 1 288 ? 12.690 -12.078 17.931 1.00 84.20 1051 GLY A C 1
ATOM 2016 O O . GLY A 1 288 ? 11.908 -11.171 17.629 1.00 85.95 1051 GLY A O 1
ATOM 2017 N N . ARG A 1 289 ? 12.606 -13.304 17.413 1.00 83.21 1052 ARG A N 1
ATOM 2018 C CA . ARG A 1 289 ? 11.561 -13.682 16.457 1.00 83.85 1052 ARG A CA 1
ATOM 2019 C C . ARG A 1 289 ? 10.961 -15.033 16.848 1.00 82.89 1052 ARG A C 1
ATOM 2020 O O . ARG A 1 289 ? 11.307 -15.589 17.886 1.00 81.75 1052 ARG A O 1
ATOM 2028 N N . ASN A 1 290 ? 10.052 -15.551 16.031 1.00 83.50 1053 ASN A N 1
ATOM 2029 C CA . ASN A 1 290 ? 9.477 -16.868 16.277 1.00 82.89 1053 ASN A CA 1
ATOM 2030 C C . ASN A 1 290 ? 10.188 -17.935 15.465 1.00 81.80 1053 ASN A C 1
ATOM 2031 O O . ASN A 1 290 ? 9.736 -18.312 14.390 1.00 82.56 1053 ASN A O 1
ATOM 2036 N N . THR A 1 291 ? 11.318 -18.407 15.978 1.00 80.26 1054 THR A N 1
ATOM 2037 C CA . THR A 1 291 ? 11.971 -19.601 15.440 1.00 79.38 1054 THR A CA 1
ATOM 2038 C C . THR A 1 291 ? 11.085 -20.782 15.780 1.00 79.16 1054 THR A C 1
ATOM 2039 O O . THR A 1 291 ? 10.190 -20.661 16.626 1.00 79.73 1054 THR A O 1
ATOM 2043 N N . ASN A 1 292 ? 11.321 -21.923 15.147 1.00 78.55 1055 ASN A N 1
ATOM 2044 C CA . ASN A 1 292 ? 10.662 -23.149 15.583 1.00 78.29 1055 ASN A CA 1
ATOM 2045 C C . ASN A 1 292 ? 11.703 -24.076 16.179 1.00 77.09 1055 ASN A C 1
ATOM 2046 O O . ASN A 1 292 ? 11.556 -25.298 16.135 1.00 77.57 1055 ASN A O 1
ATOM 2051 N N . GLY A 1 293 ? 12.755 -23.483 16.742 1.00 75.57 1056 GLY A N 1
ATOM 2052 C CA . GLY A 1 293 ? 13.885 -24.236 17.257 1.00 74.30 1056 GLY A CA 1
ATOM 2053 C C . GLY A 1 293 ? 15.051 -24.348 16.295 1.00 73.85 1056 GLY A C 1
ATOM 2054 O O . GLY A 1 293 ? 16.004 -25.068 16.584 1.00 73.51 1056 GLY A O 1
ATOM 2055 N N . VAL A 1 294 ? 14.984 -23.658 15.155 1.00 74.02 1057 VAL A N 1
ATOM 2056 C CA . VAL A 1 294 ? 16.155 -23.510 14.284 1.00 73.86 1057 VAL A CA 1
ATOM 2057 C C . VAL A 1 294 ? 16.522 -22.054 14.112 1.00 73.43 1057 VAL A C 1
ATOM 2058 O O . VAL A 1 294 ? 15.660 -21.182 14.116 1.00 73.69 1057 VAL A O 1
ATOM 2062 N N . ILE A 1 295 ? 17.815 -21.806 13.945 1.00 73.02 1058 ILE A N 1
ATOM 2063 C CA . ILE A 1 295 ? 18.322 -20.465 13.675 1.00 73.17 1058 ILE A CA 1
ATOM 2064 C C . ILE A 1 295 ? 19.311 -20.495 12.512 1.00 73.86 1058 ILE A C 1
ATOM 2065 O O . ILE A 1 295 ? 19.762 -21.565 12.105 1.00 73.83 1058 ILE A O 1
ATOM 2070 N N . THR A 1 296 ? 19.642 -19.313 11.993 1.00 74.71 1059 THR A N 1
ATOM 2071 C CA . THR A 1 296 ? 20.506 -19.173 10.812 1.00 75.81 1059 THR A CA 1
ATOM 2072 C C . THR A 1 296 ? 21.964 -18.996 11.219 1.00 75.40 1059 THR A C 1
ATOM 2073 O O . THR A 1 296 ? 22.257 -18.856 12.398 1.00 74.34 1059 THR A O 1
ATOM 2077 N N . LYS A 1 297 ? 22.871 -18.987 10.244 1.00 76.74 1060 LYS A N 1
ATOM 2078 C CA . LYS A 1 297 ? 24.310 -18.797 10.519 1.00 76.64 1060 LYS A CA 1
ATOM 2079 C C . LYS A 1 297 ? 24.586 -17.392 11.081 1.00 76.29 1060 LYS A C 1
ATOM 2080 O O . LYS A 1 297 ? 25.333 -17.244 12.044 1.00 75.10 1060 LYS A O 1
ATOM 2086 N N . ASP A 1 298 ? 23.990 -16.369 10.464 1.00 77.51 1061 ASP A N 1
ATOM 2087 C CA . ASP A 1 298 ? 24.128 -14.978 10.925 1.00 77.74 1061 ASP A CA 1
ATOM 2088 C C . ASP A 1 298 ? 23.732 -14.829 12.379 1.00 76.26 1061 ASP A C 1
ATOM 2089 O O . ASP A 1 298 ? 24.385 -14.117 13.133 1.00 76.06 1061 ASP A O 1
ATOM 2094 N N . GLU A 1 299 ? 22.648 -15.496 12.757 1.00 75.55 1062 GLU A N 1
ATOM 2095 C CA . GLU A 1 299 ? 22.071 -15.357 14.093 1.00 74.46 1062 GLU A CA 1
ATOM 2096 C C . GLU A 1 299 ? 22.921 -16.047 15.161 1.00 72.72 1062 GLU A C 1
ATOM 2097 O O . GLU A 1 299 ? 23.205 -15.464 16.208 1.00 72.24 1062 GLU A O 1
ATOM 2103 N N . ALA A 1 300 ? 23.329 -17.281 14.881 1.00 71.85 1063 ALA A N 1
ATOM 2104 C CA . ALA A 1 300 ? 24.284 -17.996 15.720 1.00 70.62 1063 ALA A CA 1
ATOM 2105 C C . ALA A 1 300 ? 25.481 -17.114 16.079 1.00 70.43 1063 ALA A C 1
ATOM 2106 O O . ALA A 1 300 ? 25.930 -17.110 17.227 1.00 69.89 1063 ALA A O 1
ATOM 2108 N N . GLU A 1 301 ? 25.980 -16.361 15.099 1.00 71.25 1064 GLU A N 1
ATOM 2109 C CA . GLU A 1 301 ? 27.173 -15.522 15.281 1.00 71.36 1064 GLU A CA 1
ATOM 2110 C C . GLU A 1 301 ? 26.892 -14.269 16.123 1.00 71.04 1064 GLU A C 1
ATOM 2111 O O . GLU A 1 301 ? 27.678 -13.922 17.006 1.00 70.59 1064 GLU A O 1
ATOM 2117 N N . LYS A 1 302 ? 25.785 -13.586 15.840 1.00 71.34 1065 LYS A N 1
ATOM 2118 C CA . LYS A 1 302 ? 25.386 -12.422 16.622 1.00 71.60 1065 LYS A CA 1
ATOM 2119 C C . LYS A 1 302 ? 25.305 -12.809 18.097 1.00 70.02 1065 LYS A C 1
ATOM 2120 O O . LYS A 1 302 ? 25.771 -12.075 18.981 1.00 70.07 1065 LYS A O 1
ATOM 2126 N N . LEU A 1 303 ? 24.714 -13.977 18.338 1.00 68.48 1066 LEU A N 1
ATOM 2127 C CA . LEU A 1 303 ? 24.561 -14.530 19.672 1.00 67.02 1066 LEU A CA 1
ATOM 2128 C C . LEU A 1 303 ? 25.905 -14.908 20.273 1.00 65.68 1066 LEU A C 1
ATOM 2129 O O . LEU A 1 303 ? 26.131 -14.735 21.473 1.00 65.30 1066 LEU A O 1
ATOM 2134 N N . PHE A 1 304 ? 26.784 -15.454 19.440 1.00 64.82 1067 PHE A N 1
ATOM 2135 C CA . PHE A 1 304 ? 28.137 -15.788 19.875 1.00 63.81 1067 PHE A CA 1
ATOM 2136 C C . PHE A 1 304 ? 28.922 -14.544 20.240 1.00 63.84 1067 PHE A C 1
ATOM 2137 O O . PHE A 1 304 ? 29.645 -14.546 21.232 1.00 63.39 1067 PHE A O 1
ATOM 2145 N N . ASN A 1 305 ? 28.792 -13.487 19.443 1.00 64.42 1068 ASN A N 1
ATOM 2146 C CA . ASN A 1 305 ? 29.497 -12.247 19.746 1.00 64.99 1068 ASN A CA 1
ATOM 2147 C C . ASN A 1 305 ? 29.108 -11.700 21.109 1.00 65.21 1068 ASN A C 1
ATOM 2148 O O . ASN A 1 305 ? 29.977 -11.276 21.869 1.00 65.47 1068 ASN A O 1
ATOM 2153 N N . GLN A 1 306 ? 27.815 -11.722 21.426 1.00 65.24 1069 GLN A N 1
ATOM 2154 C CA . GLN A 1 306 ? 27.362 -11.329 22.759 1.00 65.43 1069 GLN A CA 1
ATOM 2155 C C . GLN A 1 306 ? 28.024 -12.131 23.863 1.00 64.11 1069 GLN A C 1
ATOM 2156 O O . GLN A 1 306 ? 28.391 -11.574 24.888 1.00 64.55 1069 GLN A O 1
ATOM 2162 N N . ASP A 1 307 ? 28.171 -13.433 23.656 1.00 62.76 1070 ASP A N 1
ATOM 2163 C CA . ASP A 1 307 ? 28.820 -14.283 24.648 1.00 61.95 1070 ASP A CA 1
ATOM 2164 C C . ASP A 1 307 ? 30.337 -14.046 24.700 1.00 61.54 1070 ASP A C 1
ATOM 2165 O O . ASP A 1 307 ? 30.962 -14.258 25.733 1.00 61.61 1070 ASP A O 1
ATOM 2170 N N . VAL A 1 308 ? 30.939 -13.601 23.606 1.00 61.50 1071 VAL A N 1
ATOM 2171 C CA . VAL A 1 308 ? 32.338 -13.185 23.665 1.00 61.46 1071 VAL A CA 1
ATOM 2172 C C . VAL A 1 308 ? 32.445 -11.922 24.531 1.00 62.21 1071 VAL A C 1
ATOM 2173 O O . VAL A 1 308 ? 33.259 -11.866 25.456 1.00 62.01 1071 VAL A O 1
ATOM 2177 N N . ASP A 1 309 ? 31.605 -10.927 24.232 1.00 63.14 1072 ASP A N 1
ATOM 2178 C CA . ASP A 1 309 ? 31.570 -9.663 24.972 1.00 64.33 1072 ASP A CA 1
ATOM 2179 C C . ASP A 1 309 ? 31.560 -9.910 26.472 1.00 63.83 1072 ASP A C 1
ATOM 2180 O O . ASP A 1 309 ? 32.494 -9.517 27.173 1.00 64.33 1072 ASP A O 1
ATOM 2185 N N . ALA A 1 310 ? 30.517 -10.586 26.950 1.00 62.92 1073 ALA A N 1
ATOM 2186 C CA . ALA A 1 310 ? 30.387 -10.935 28.363 1.00 62.52 1073 ALA A CA 1
ATOM 2187 C C . ALA A 1 310 ? 31.635 -11.634 28.914 1.00 61.60 1073 ALA A C 1
ATOM 2188 O O . ALA A 1 310 ? 32.092 -11.324 30.018 1.00 62.21 1073 ALA A O 1
ATOM 2190 N N . ALA A 1 311 ? 32.181 -12.575 28.148 1.00 60.31 1074 ALA A N 1
ATOM 2191 C CA . ALA A 1 311 ? 33.353 -13.331 28.586 1.00 59.58 1074 ALA A CA 1
ATOM 2192 C C . ALA A 1 311 ? 34.547 -12.412 28.768 1.00 60.04 1074 ALA A C 1
ATOM 2193 O O . ALA A 1 311 ? 35.270 -12.508 29.760 1.00 60.03 1074 ALA A O 1
ATOM 2195 N N . VAL A 1 312 ? 34.735 -11.522 27.799 1.00 60.55 1075 VAL A N 1
ATOM 2196 C CA . VAL A 1 312 ? 35.834 -10.556 27.820 1.00 61.36 1075 VAL A CA 1
ATOM 2197 C C . VAL A 1 312 ? 35.690 -9.558 28.975 1.00 62.89 1075 VAL A C 1
ATOM 2198 O O . VAL A 1 312 ? 36.678 -9.209 29.606 1.00 63.34 1075 VAL A O 1
ATOM 2202 N N . ARG A 1 313 ? 34.466 -9.114 29.254 1.00 63.86 1076 ARG A N 1
ATOM 2203 C CA . ARG A 1 313 ? 34.206 -8.260 30.411 1.00 65.67 1076 ARG A CA 1
ATOM 2204 C C . ARG A 1 313 ? 34.575 -8.962 31.720 1.00 65.40 1076 ARG A C 1
ATOM 2205 O O . ARG A 1 313 ? 35.184 -8.358 32.603 1.00 66.53 1076 ARG A O 1
ATOM 2213 N N . GLY A 1 314 ? 34.212 -10.236 31.837 1.00 64.22 1077 GLY A N 1
ATOM 2214 C CA . GLY A 1 314 ? 34.648 -11.060 32.956 1.00 64.05 1077 GLY A CA 1
ATOM 2215 C C . GLY A 1 314 ? 36.163 -11.079 33.125 1.00 64.12 1077 GLY A C 1
ATOM 2216 O O . GLY A 1 314 ? 36.674 -10.901 34.233 1.00 65.05 1077 GLY A O 1
ATOM 2217 N N . ILE A 1 315 ? 36.886 -11.279 32.028 1.00 63.48 1078 ILE A N 1
ATOM 2218 C CA . ILE A 1 315 ? 38.346 -11.350 32.064 1.00 63.60 1078 ILE A CA 1
ATOM 2219 C C . ILE A 1 315 ? 38.964 -10.033 32.534 1.00 65.68 1078 ILE A C 1
ATOM 2220 O O . ILE A 1 315 ? 39.843 -10.019 33.395 1.00 66.21 1078 ILE A O 1
ATOM 2225 N N . LEU A 1 316 ? 38.482 -8.923 31.987 1.00 67.35 1079 LEU A N 1
ATOM 2226 C CA . LEU A 1 316 ? 38.942 -7.598 32.396 1.00 69.52 1079 LEU A CA 1
ATOM 2227 C C . LEU A 1 316 ? 38.636 -7.287 33.866 1.00 71.36 1079 LEU A C 1
ATOM 2228 O O . LEU A 1 316 ? 39.236 -6.378 34.440 1.00 73.08 1079 LEU A O 1
ATOM 2233 N N . ARG A 1 317 ? 37.691 -8.012 34.463 1.00 71.52 1080 ARG A N 1
ATOM 2234 C CA . ARG A 1 317 ? 37.320 -7.802 35.865 1.00 73.44 1080 ARG A CA 1
ATOM 2235 C C . ARG A 1 317 ? 37.781 -8.953 36.747 1.00 72.79 1080 ARG A C 1
ATOM 2236 O O . ARG A 1 317 ? 37.052 -9.369 37.652 1.00 73.63 1080 ARG A O 1
ATOM 2244 N N . ASN A 1 318 ? 38.985 -9.458 36.495 1.00 71.70 1081 ASN A N 1
ATOM 2245 C CA . ASN A 1 318 ? 39.477 -10.634 37.204 1.00 70.98 1081 ASN A CA 1
ATOM 2246 C C . ASN A 1 318 ? 40.974 -10.505 37.482 1.00 71.48 1081 ASN A C 1
ATOM 2247 O O . ASN A 1 318 ? 41.796 -10.684 36.585 1.00 70.98 1081 ASN A O 1
ATOM 2252 N N . ALA A 1 319 ? 41.323 -10.196 38.730 1.00 72.96 1082 ALA A N 1
ATOM 2253 C CA . ALA A 1 319 ? 42.716 -9.919 39.125 1.00 73.62 1082 ALA A CA 1
ATOM 2254 C C . ALA A 1 319 ? 43.760 -10.823 38.443 1.00 72.29 1082 ALA A C 1
ATOM 2255 O O . ALA A 1 319 ? 44.831 -10.350 38.053 1.00 72.44 1082 ALA A O 1
ATOM 2257 N N . LYS A 1 320 ? 43.438 -12.111 38.305 1.00 71.01 1083 LYS A N 1
ATOM 2258 C CA . LYS A 1 320 ? 44.336 -13.089 37.679 1.00 69.87 1083 LYS A CA 1
ATOM 2259 C C . LYS A 1 320 ? 44.412 -12.943 36.161 1.00 68.65 1083 LYS A C 1
ATOM 2260 O O . LYS A 1 320 ? 45.501 -12.863 35.595 1.00 68.69 1083 LYS A O 1
ATOM 2266 N N . LEU A 1 321 ? 43.259 -12.926 35.505 1.00 67.74 1084 LEU A N 1
ATOM 2267 C CA . LEU A 1 321 ? 43.221 -12.985 34.047 1.00 66.72 1084 LEU A CA 1
ATOM 2268 C C . LEU A 1 321 ? 43.511 -11.654 33.346 1.00 67.36 1084 LEU A C 1
ATOM 2269 O O . LEU A 1 321 ? 44.144 -11.645 32.281 1.00 67.11 1084 LEU A O 1
ATOM 2274 N N . LYS A 1 322 ? 43.075 -10.538 33.931 1.00 68.26 1085 LYS A N 1
ATOM 2275 C CA . LYS A 1 322 ? 43.284 -9.236 33.297 1.00 69.16 1085 LYS A CA 1
ATOM 2276 C C . LYS A 1 322 ? 44.747 -9.040 32.862 1.00 69.35 1085 LYS A C 1
ATOM 2277 O O . LYS A 1 322 ? 45.022 -8.882 31.677 1.00 68.90 1085 LYS A O 1
ATOM 2283 N N . PRO A 1 323 ? 45.697 -9.078 33.810 1.00 70.16 1086 PRO A N 1
ATOM 2284 C CA . PRO A 1 323 ? 47.069 -8.829 33.366 1.00 70.73 1086 PRO A CA 1
ATOM 2285 C C . PRO A 1 323 ? 47.538 -9.746 32.223 1.00 69.69 1086 PRO A C 1
ATOM 2286 O O . PRO A 1 323 ? 48.240 -9.281 31.323 1.00 70.21 1086 PRO A O 1
ATOM 2290 N N . VAL A 1 324 ? 47.144 -11.018 32.250 1.00 68.45 1087 VAL A N 1
ATOM 2291 C CA . VAL A 1 324 ? 47.603 -11.976 31.246 1.00 67.68 1087 VAL A CA 1
ATOM 2292 C C . VAL A 1 324 ? 46.996 -11.676 29.888 1.00 67.34 1087 VAL A C 1
ATOM 2293 O O . VAL A 1 324 ? 47.681 -11.683 28.869 1.00 67.57 1087 VAL A O 1
ATOM 2297 N N . TYR A 1 325 ? 45.697 -11.420 29.882 1.00 67.04 1088 TYR A N 1
ATOM 2298 C CA . TYR A 1 325 ? 44.979 -11.095 28.653 1.00 66.72 1088 TYR A CA 1
ATOM 2299 C C . TYR A 1 325 ? 45.533 -9.826 27.995 1.00 67.61 1088 TYR A C 1
ATOM 2300 O O . TYR A 1 325 ? 45.652 -9.762 26.776 1.00 67.71 1088 TYR A O 1
ATOM 2309 N N . ASP A 1 326 ? 45.893 -8.836 28.812 1.00 68.48 1089 ASP A N 1
ATOM 2310 C CA . ASP A 1 326 ? 46.419 -7.557 28.320 1.00 69.58 1089 ASP A CA 1
ATOM 2311 C C . ASP A 1 326 ? 47.787 -7.673 27.647 1.00 69.52 1089 ASP A C 1
ATOM 2312 O O . ASP A 1 326 ? 48.066 -6.951 26.692 1.00 70.39 1089 ASP A O 1
ATOM 2317 N N . SER A 1 327 ? 48.632 -8.571 28.148 1.00 68.57 1090 SER A N 1
ATOM 2318 C CA . SER A 1 327 ? 49.962 -8.793 27.581 1.00 68.59 1090 SER A CA 1
ATOM 2319 C C . SER A 1 327 ? 49.910 -9.533 26.260 1.00 67.93 1090 SER A C 1
ATOM 2320 O O . SER A 1 327 ? 50.795 -9.376 25.425 1.00 68.66 1090 SER A O 1
ATOM 2323 N N . LEU A 1 328 ? 48.877 -10.355 26.090 1.00 66.76 1091 LEU A N 1
ATOM 2324 C CA . LEU A 1 328 ? 48.738 -11.198 24.910 1.00 66.24 1091 LEU A CA 1
ATOM 2325 C C . LEU A 1 328 ? 48.306 -10.419 23.677 1.00 66.96 1091 LEU A C 1
ATOM 2326 O O . LEU A 1 328 ? 47.767 -9.318 23.769 1.00 67.59 1091 LEU A O 1
ATOM 2331 N N . ASP A 1 329 ? 48.549 -11.038 22.525 1.00 67.17 1092 ASP A N 1
ATOM 2332 C CA . ASP A 1 329 ? 48.181 -10.518 21.205 1.00 67.92 1092 ASP A CA 1
ATOM 2333 C C . ASP A 1 329 ? 46.756 -10.929 20.796 1.00 67.02 1092 ASP A C 1
ATOM 2334 O O . ASP A 1 329 ? 46.058 -11.607 21.543 1.00 65.92 1092 ASP A O 1
ATOM 2339 N N . ALA A 1 330 ? 46.341 -10.521 19.598 1.00 67.70 1093 ALA A N 1
ATOM 2340 C CA . ALA A 1 330 ? 45.008 -10.828 19.073 1.00 67.05 1093 ALA A CA 1
ATOM 2341 C C . ALA A 1 330 ? 44.702 -12.324 19.043 1.00 65.82 1093 ALA A C 1
ATOM 2342 O O . ALA A 1 330 ? 43.611 -12.745 19.454 1.00 64.96 1093 ALA A O 1
ATOM 2344 N N . VAL A 1 331 ? 45.659 -13.113 18.552 1.00 65.77 1094 VAL A N 1
ATOM 2345 C CA . VAL A 1 331 ? 45.469 -14.560 18.361 1.00 64.90 1094 VAL A CA 1
ATOM 2346 C C . VAL A 1 331 ? 45.491 -15.328 19.685 1.00 63.61 1094 VAL A C 1
ATOM 2347 O O . VAL A 1 331 ? 44.720 -16.274 19.885 1.00 63.03 1094 VAL A O 1
ATOM 2351 N N . ARG A 1 332 ? 46.376 -14.919 20.585 1.00 63.17 1095 ARG A N 1
ATOM 2352 C CA . ARG A 1 332 ? 46.508 -15.592 21.868 1.00 61.98 1095 ARG A CA 1
ATOM 2353 C C . ARG A 1 332 ? 45.393 -15.209 22.823 1.00 60.63 1095 ARG A C 1
ATOM 2354 O O . ARG A 1 332 ? 44.999 -16.020 23.647 1.00 60.10 1095 ARG A O 1
ATOM 2362 N N . ARG A 1 333 ? 44.880 -13.985 22.711 1.00 60.41 1096 ARG A N 1
ATOM 2363 C CA . ARG A 1 333 ? 43.640 -13.616 23.393 1.00 59.64 1096 ARG A CA 1
ATOM 2364 C C . ARG A 1 333 ? 42.554 -14.628 23.049 1.00 58.38 1096 ARG A C 1
ATOM 2365 O O . ARG A 1 333 ? 41.911 -15.179 23.937 1.00 57.48 1096 ARG A O 1
ATOM 2373 N N . ALA A 1 334 ? 42.379 -14.879 21.752 1.00 58.26 1097 ALA A N 1
ATOM 2374 C CA . ALA A 1 334 ? 41.453 -15.903 21.257 1.00 57.46 1097 ALA A CA 1
ATOM 2375 C C . ALA A 1 334 ? 41.679 -17.255 21.925 1.00 56.72 1097 ALA A C 1
ATOM 2376 O O . ALA A 1 334 ? 40.721 -17.946 22.262 1.00 56.41 1097 ALA A O 1
ATOM 2378 N N . ALA A 1 335 ? 42.938 -17.634 22.110 1.00 56.67 1098 ALA A N 1
ATOM 2379 C CA . ALA A 1 335 ? 43.259 -18.864 22.822 1.00 56.36 1098 ALA A CA 1
ATOM 2380 C C . ALA A 1 335 ? 42.662 -18.862 24.220 1.00 55.51 1098 ALA A C 1
ATOM 2381 O O . ALA A 1 335 ? 41.966 -19.796 24.610 1.00 55.02 1098 ALA A O 1
ATOM 2383 N N . LEU A 1 336 ? 42.927 -17.801 24.969 1.00 55.46 1099 LEU A N 1
ATOM 2384 C CA . LEU A 1 336 ? 42.438 -17.703 26.343 1.00 55.27 1099 LEU A CA 1
ATOM 2385 C C . LEU A 1 336 ? 40.909 -17.689 26.395 1.00 54.90 1099 LEU A C 1
ATOM 2386 O O . LEU A 1 336 ? 40.305 -18.334 27.252 1.00 54.71 1099 LEU A O 1
ATOM 2391 N N . ILE A 1 337 ? 40.296 -16.958 25.467 1.00 54.96 1100 ILE A N 1
ATOM 2392 C CA . ILE A 1 337 ? 38.847 -16.841 25.409 1.00 54.68 1100 ILE A CA 1
ATOM 2393 C C . ILE A 1 337 ? 38.224 -18.211 25.182 1.00 54.87 1100 ILE A C 1
ATOM 2394 O O . ILE A 1 337 ? 37.168 -18.516 25.732 1.00 54.64 1100 ILE A O 1
ATOM 2399 N N . ASN A 1 338 ? 38.885 -19.043 24.383 1.00 55.65 1101 ASN A N 1
ATOM 2400 C CA . ASN A 1 338 ? 38.410 -20.397 24.141 1.00 56.10 1101 ASN A CA 1
ATOM 2401 C C . ASN A 1 338 ? 38.308 -21.134 25.456 1.00 56.63 1101 ASN A C 1
ATOM 2402 O O . ASN A 1 338 ? 37.253 -21.694 25.780 1.00 56.64 1101 ASN A O 1
ATOM 2407 N N . MET A 1 339 ? 39.406 -21.113 26.216 1.00 57.47 1102 MET A N 1
ATOM 2408 C CA . MET A 1 339 ? 39.492 -21.841 27.489 1.00 57.99 1102 MET A CA 1
ATOM 2409 C C . MET A 1 339 ? 38.412 -21.404 28.460 1.00 57.87 1102 MET A C 1
ATOM 2410 O O . MET A 1 339 ? 37.747 -22.244 29.070 1.00 58.02 1102 MET A O 1
ATOM 2415 N N . VAL A 1 340 ? 38.233 -20.091 28.593 1.00 57.92 1103 VAL A N 1
ATOM 2416 C CA . VAL A 1 340 ? 37.162 -19.560 29.419 1.00 58.06 1103 VAL A CA 1
ATOM 2417 C C . VAL A 1 340 ? 35.847 -20.171 28.987 1.00 58.37 1103 VAL A C 1
ATOM 2418 O O . VAL A 1 340 ? 35.172 -20.790 29.786 1.00 58.94 1103 VAL A O 1
ATOM 2422 N N . PHE A 1 341 ? 35.497 -20.028 27.718 1.00 58.79 1104 PHE A N 1
ATOM 2423 C CA . PHE A 1 341 ? 34.241 -20.591 27.209 1.00 59.34 1104 PHE A CA 1
ATOM 2424 C C . PHE A 1 341 ? 34.005 -22.020 27.670 1.00 59.61 1104 PHE A C 1
ATOM 2425 O O . PHE A 1 341 ? 32.880 -22.391 28.015 1.00 59.94 1104 PHE A O 1
ATOM 2433 N N . GLN A 1 342 ? 35.058 -22.824 27.664 1.00 59.85 1105 GLN A N 1
ATOM 2434 C CA . GLN A 1 342 ? 34.904 -24.224 28.002 1.00 60.48 1105 GLN A CA 1
ATOM 2435 C C . GLN A 1 342 ? 34.658 -24.401 29.497 1.00 60.94 1105 GLN A C 1
ATOM 2436 O O . GLN A 1 342 ? 33.696 -25.064 29.900 1.00 61.14 1105 GLN A O 1
ATOM 2442 N N . MET A 1 343 ? 35.512 -23.781 30.309 1.00 61.10 1106 MET A N 1
ATOM 2443 C CA . MET A 1 343 ? 35.580 -24.104 31.733 1.00 61.72 1106 MET A CA 1
ATOM 2444 C C . MET A 1 343 ? 35.298 -22.952 32.702 1.00 61.75 1106 MET A C 1
ATOM 2445 O O . MET A 1 343 ? 35.426 -23.123 33.914 1.00 62.30 1106 MET A O 1
ATOM 2450 N N . GLY A 1 344 ? 34.896 -21.795 32.181 1.00 61.42 1107 GLY A N 1
ATOM 2451 C CA . GLY A 1 344 ? 34.552 -20.643 33.014 1.00 61.89 1107 GLY A CA 1
ATOM 2452 C C . GLY A 1 344 ? 35.799 -19.999 33.567 1.00 62.61 1107 GLY A C 1
ATOM 2453 O O . GLY A 1 344 ? 36.810 -20.669 33.764 1.00 63.21 1107 GLY A O 1
ATOM 2454 N N . GLU A 1 345 ? 35.745 -18.702 33.841 1.00 63.27 1108 GLU A N 1
ATOM 2455 C CA . GLU A 1 345 ? 36.979 -17.964 34.121 1.00 63.97 1108 GLU A CA 1
ATOM 2456 C C . GLU A 1 345 ? 37.720 -18.384 35.399 1.00 64.82 1108 GLU A C 1
ATOM 2457 O O . GLU A 1 345 ? 38.958 -18.358 35.431 1.00 65.08 1108 GLU A O 1
ATOM 2463 N N . THR A 1 346 ? 36.992 -18.780 36.443 1.00 65.53 1109 THR A N 1
ATOM 2464 C CA . THR A 1 346 ? 37.653 -19.286 37.649 1.00 66.41 1109 THR A CA 1
ATOM 2465 C C . THR A 1 346 ? 38.487 -20.479 37.219 1.00 65.94 1109 THR A C 1
ATOM 2466 O O . THR A 1 346 ? 39.694 -20.540 37.485 1.00 66.35 1109 THR A O 1
ATOM 2470 N N . GLY A 1 347 ? 37.828 -21.409 36.529 1.00 65.09 1110 GLY A N 1
ATOM 2471 C CA . GLY A 1 347 ? 38.490 -22.584 35.983 1.00 64.86 1110 GLY A CA 1
ATOM 2472 C C . GLY A 1 347 ? 39.826 -22.247 35.355 1.00 64.28 1110 GLY A C 1
ATOM 2473 O O . GLY A 1 347 ? 40.851 -22.781 35.767 1.00 65.17 1110 GLY A O 1
ATOM 2474 N N . VAL A 1 348 ? 39.822 -21.336 34.386 1.00 62.97 1111 VAL A N 1
ATOM 2475 C CA . VAL A 1 348 ? 41.050 -20.978 33.672 1.00 62.53 1111 VAL A CA 1
ATOM 2476 C C . VAL A 1 348 ? 42.076 -20.286 34.587 1.00 62.91 1111 VAL A C 1
ATOM 2477 O O . VAL A 1 348 ? 43.287 -20.472 34.431 1.00 62.73 1111 VAL A O 1
ATOM 2481 N N . ALA A 1 349 ? 41.588 -19.521 35.561 1.00 63.26 1112 ALA A N 1
ATOM 2482 C CA . ALA A 1 349 ? 42.466 -18.795 36.484 1.00 64.16 1112 ALA A CA 1
ATOM 2483 C C . ALA A 1 349 ? 43.287 -19.737 37.355 1.00 65.01 1112 ALA A C 1
ATOM 2484 O O . ALA A 1 349 ? 44.286 -19.322 37.942 1.00 65.74 1112 ALA A O 1
ATOM 2486 N N . GLY A 1 350 ? 42.858 -20.997 37.435 1.00 65.25 1113 GLY A N 1
ATOM 2487 C CA . GLY A 1 350 ? 43.547 -22.022 38.215 1.00 66.33 1113 GLY A CA 1
ATOM 2488 C C . GLY A 1 350 ? 44.911 -22.446 37.694 1.00 66.59 1113 GLY A C 1
ATOM 2489 O O . GLY A 1 350 ? 45.730 -22.936 38.463 1.00 67.56 1113 GLY A O 1
ATOM 2490 N N . PHE A 1 351 ? 45.180 -22.265 36.405 1.00 65.98 1114 PHE A N 1
ATOM 2491 C CA . PHE A 1 351 ? 46.473 -22.666 35.855 1.00 66.61 1114 PHE A CA 1
ATOM 2492 C C . PHE A 1 351 ? 47.549 -21.658 36.245 1.00 67.32 1114 PHE A C 1
ATOM 2493 O O . PHE A 1 351 ? 48.222 -21.092 35.396 1.00 66.94 1114 PHE A O 1
ATOM 2501 N N . THR A 1 352 ? 47.701 -21.452 37.549 1.00 68.79 1115 THR A N 1
ATOM 2502 C CA . THR A 1 352 ? 48.683 -20.530 38.113 1.00 69.86 1115 THR A CA 1
ATOM 2503 C C . THR A 1 352 ? 49.976 -20.445 37.324 1.00 70.42 1115 THR A C 1
ATOM 2504 O O . THR A 1 352 ? 50.383 -19.355 36.923 1.00 70.16 1115 THR A O 1
ATOM 2508 N N . ASN A 1 353 ? 50.605 -21.604 37.116 1.00 71.67 1116 ASN A N 1
ATOM 2509 C CA . ASN A 1 353 ? 51.958 -21.695 36.540 1.00 72.76 1116 ASN A CA 1
ATOM 2510 C C . ASN A 1 353 ? 52.001 -21.313 35.070 1.00 72.31 1116 ASN A C 1
ATOM 2511 O O . ASN A 1 353 ? 52.736 -20.406 34.667 1.00 72.42 1116 ASN A O 1
ATOM 2516 N N . SER A 1 354 ? 51.205 -22.028 34.281 1.00 72.25 1117 SER A N 1
ATOM 2517 C CA . SER A 1 354 ? 51.075 -21.775 32.852 1.00 71.89 1117 SER A CA 1
ATOM 2518 C C . SER A 1 354 ? 50.730 -20.316 32.577 1.00 71.61 1117 SER A C 1
ATOM 2519 O O . SER A 1 354 ? 51.284 -19.714 31.666 1.00 71.43 1117 SER A O 1
ATOM 2522 N N . LEU A 1 355 ? 49.822 -19.757 33.373 1.00 72.16 1118 LEU A N 1
ATOM 2523 C CA . LEU A 1 355 ? 49.446 -18.347 33.251 1.00 72.68 1118 LEU A CA 1
ATOM 2524 C C . LEU A 1 355 ? 50.652 -17.438 33.429 1.00 74.26 1118 LEU A C 1
ATOM 2525 O O . LEU A 1 355 ? 50.871 -16.525 32.627 1.00 74.42 1118 LEU A O 1
ATOM 2530 N N . ARG A 1 356 ? 51.432 -17.680 34.478 1.00 75.97 1119 ARG A N 1
ATOM 2531 C CA . ARG A 1 356 ? 52.578 -16.832 34.754 1.00 77.64 1119 ARG A CA 1
ATOM 2532 C C . ARG A 1 356 ? 53.610 -16.925 33.630 1.00 78.23 1119 ARG A C 1
ATOM 2533 O O . ARG A 1 356 ? 54.311 -15.950 33.366 1.00 78.84 1119 ARG A O 1
ATOM 2541 N N . MET A 1 357 ? 53.702 -18.083 32.971 1.00 78.59 1120 MET A N 1
ATOM 2542 C CA . MET A 1 357 ? 54.588 -18.238 31.803 1.00 79.40 1120 MET A CA 1
ATOM 2543 C C . MET A 1 357 ? 54.072 -17.469 30.593 1.00 78.98 1120 MET A C 1
ATOM 2544 O O . MET A 1 357 ? 54.838 -16.797 29.894 1.00 79.33 1120 MET A O 1
ATOM 2549 N N . LEU A 1 358 ? 52.774 -17.594 30.332 1.00 78.35 1121 LEU A N 1
ATOM 2550 C CA . LEU A 1 358 ? 52.154 -16.857 29.241 1.00 78.18 1121 LEU A CA 1
ATOM 2551 C C . LEU A 1 358 ? 52.469 -15.364 29.390 1.00 78.90 1121 LEU A C 1
ATOM 2552 O O . LEU A 1 358 ? 53.097 -14.770 28.515 1.00 79.49 1121 LEU A O 1
ATOM 2557 N N . GLN A 1 359 ? 52.073 -14.783 30.518 1.00 79.28 1122 GLN A N 1
ATOM 2558 C CA . GLN A 1 359 ? 52.389 -13.386 30.841 1.00 80.33 1122 GLN A CA 1
ATOM 2559 C C . GLN A 1 359 ? 53.846 -13.018 30.542 1.00 81.37 1122 GLN A C 1
ATOM 2560 O O . GLN A 1 359 ? 54.122 -11.964 29.967 1.00 81.73 1122 GLN A O 1
ATOM 2566 N N . GLN A 1 360 ? 54.759 -13.907 30.930 1.00 81.92 1123 GLN A N 1
ATOM 2567 C CA . GLN A 1 360 ? 56.199 -13.702 30.752 1.00 83.29 1123 GLN A CA 1
ATOM 2568 C C . GLN A 1 360 ? 56.698 -14.069 29.348 1.00 83.80 1123 GLN A C 1
ATOM 2569 O O . GLN A 1 360 ? 57.897 -13.980 29.079 1.00 84.92 1123 GLN A O 1
ATOM 2575 N N . LYS A 1 361 ? 55.786 -14.487 28.469 1.00 83.37 1124 LYS A N 1
ATOM 2576 C CA . LYS A 1 361 ? 56.086 -14.792 27.055 1.00 83.87 1124 LYS A CA 1
ATOM 2577 C C . LYS A 1 361 ? 56.993 -16.017 26.834 1.00 84.69 1124 LYS A C 1
ATOM 2578 O O . LYS A 1 361 ? 57.606 -16.147 25.780 1.00 85.35 1124 LYS A O 1
ATOM 2584 N N . ARG A 1 362 ? 57.043 -16.919 27.815 1.00 84.99 1125 ARG A N 1
ATOM 2585 C CA . ARG A 1 362 ? 57.795 -18.176 27.701 1.00 86.20 1125 ARG A CA 1
ATOM 2586 C C . ARG A 1 362 ? 56.852 -19.274 27.227 1.00 85.85 1125 ARG A C 1
ATOM 2587 O O . ARG A 1 362 ? 56.369 -20.092 28.015 1.00 85.60 1125 ARG A O 1
ATOM 2595 N N . TRP A 1 363 ? 56.618 -19.287 25.918 1.00 86.20 1126 TRP A N 1
ATOM 2596 C CA . TRP A 1 363 ? 55.512 -20.034 25.324 1.00 85.80 1126 TRP A CA 1
ATOM 2597 C C . TRP A 1 363 ? 55.627 -21.536 25.518 1.00 86.63 1126 TRP A C 1
ATOM 2598 O O . TRP A 1 363 ? 54.684 -22.164 25.999 1.00 86.14 1126 TRP A O 1
ATOM 2609 N N . ASP A 1 364 ? 56.775 -22.106 25.154 1.00 88.23 1127 ASP A N 1
ATOM 2610 C CA . ASP A 1 364 ? 56.927 -23.565 25.156 1.00 89.47 1127 ASP A CA 1
ATOM 2611 C C . ASP A 1 364 ? 56.730 -24.168 26.540 1.00 89.18 1127 ASP A C 1
ATOM 2612 O O . ASP A 1 364 ? 56.170 -25.263 26.669 1.00 89.46 1127 ASP A O 1
ATOM 2617 N N . GLU A 1 365 ? 57.178 -23.445 27.565 1.00 88.66 1128 GLU A N 1
ATOM 2618 C CA . GLU A 1 365 ? 56.997 -23.880 28.950 1.00 88.46 1128 GLU A CA 1
ATOM 2619 C C . GLU A 1 365 ? 55.532 -23.834 29.347 1.00 86.58 1128 GLU A C 1
ATOM 2620 O O . GLU A 1 365 ? 55.071 -24.676 30.107 1.00 86.85 1128 GLU A O 1
ATOM 2626 N N . ALA A 1 366 ? 54.807 -22.849 28.824 1.00 84.84 1129 ALA A N 1
ATOM 2627 C CA . ALA A 1 366 ? 53.369 -22.747 29.048 1.00 83.23 1129 ALA A CA 1
ATOM 2628 C C . ALA A 1 366 ? 52.641 -23.932 28.422 1.00 83.06 1129 ALA A C 1
ATOM 2629 O O . ALA A 1 366 ? 51.669 -24.445 28.979 1.00 82.45 1129 ALA A O 1
ATOM 2631 N N . ALA A 1 367 ? 53.131 -24.366 27.264 1.00 83.61 1130 ALA A N 1
ATOM 2632 C CA . ALA A 1 367 ? 52.514 -25.452 26.507 1.00 83.89 1130 ALA A CA 1
ATOM 2633 C C . ALA A 1 367 ? 52.751 -26.832 27.131 1.00 84.95 1130 ALA A C 1
ATOM 2634 O O . ALA A 1 367 ? 51.890 -27.711 27.044 1.00 85.11 1130 ALA A O 1
ATOM 2636 N N . VAL A 1 368 ? 53.913 -27.022 27.754 1.00 85.73 1131 VAL A N 1
ATOM 2637 C CA . VAL A 1 368 ? 54.259 -28.312 28.355 1.00 87.04 1131 VAL A CA 1
ATOM 2638 C C . VAL A 1 368 ? 53.498 -28.532 29.673 1.00 86.39 1131 VAL A C 1
ATOM 2639 O O . VAL A 1 368 ? 53.094 -29.661 29.974 1.00 87.54 1131 VAL A O 1
ATOM 2643 N N . ASN A 1 369 ? 53.311 -27.459 30.450 1.00 84.69 1132 ASN A N 1
ATOM 2644 C CA . ASN A 1 369 ? 52.523 -27.512 31.687 1.00 83.84 1132 ASN A CA 1
ATOM 2645 C C . ASN A 1 369 ? 51.090 -27.898 31.394 1.00 82.98 1132 ASN A C 1
ATOM 2646 O O . ASN A 1 369 ? 50.563 -28.866 31.950 1.00 83.60 1132 ASN A O 1
ATOM 2651 N N . LEU A 1 370 ? 50.472 -27.117 30.510 1.00 81.58 1133 LEU A N 1
ATOM 2652 C CA . LEU A 1 370 ? 49.086 -27.331 30.103 1.00 80.76 1133 LEU A CA 1
ATOM 2653 C C . LEU A 1 370 ? 48.876 -28.700 29.447 1.00 81.87 1133 LEU A C 1
ATOM 2654 O O . LEU A 1 370 ? 47.805 -29.294 29.586 1.00 81.80 1133 LEU A O 1
ATOM 2659 N N . ALA A 1 371 ? 49.907 -29.190 28.755 1.00 83.03 1134 ALA A N 1
ATOM 2660 C CA . ALA A 1 371 ? 49.890 -30.510 28.115 1.00 84.56 1134 ALA A CA 1
ATOM 2661 C C . ALA A 1 371 ? 49.604 -31.649 29.093 1.00 85.82 1134 ALA A C 1
ATOM 2662 O O . ALA A 1 371 ? 49.113 -32.703 28.688 1.00 87.03 1134 ALA A O 1
ATOM 2664 N N . LYS A 1 372 ? 49.929 -31.452 30.369 1.00 85.79 1135 LYS A N 1
ATOM 2665 C CA . LYS A 1 372 ? 49.547 -32.410 31.403 1.00 86.99 1135 LYS A CA 1
ATOM 2666 C C . LYS A 1 372 ? 48.603 -31.778 32.434 1.00 85.23 1135 LYS A C 1
ATOM 2667 O O . LYS A 1 372 ? 49.031 -31.187 33.428 1.00 85.03 1135 LYS A O 1
ATOM 2673 N N . SER A 1 373 ? 47.311 -31.903 32.163 1.00 83.99 1136 SER A N 1
ATOM 2674 C CA . SER A 1 373 ? 46.268 -31.395 33.038 1.00 82.56 1136 SER A CA 1
ATOM 2675 C C . SER A 1 373 ? 45.038 -32.268 32.857 1.00 82.95 1136 SER A C 1
ATOM 2676 O O . SER A 1 373 ? 45.004 -33.116 31.964 1.00 83.82 1136 SER A O 1
ATOM 2679 N N . ARG A 1 374 ? 44.036 -32.076 33.708 1.00 82.52 1137 ARG A N 1
ATOM 2680 C CA . ARG A 1 374 ? 42.785 -32.837 33.606 1.00 83.00 1137 ARG A CA 1
ATOM 2681 C C . ARG A 1 374 ? 42.013 -32.358 32.381 1.00 81.35 1137 ARG A C 1
ATOM 2682 O O . ARG A 1 374 ? 41.288 -33.122 31.751 1.00 81.95 1137 ARG A O 1
ATOM 2690 N N . TRP A 1 375 ? 42.181 -31.081 32.058 1.00 79.60 1138 TRP A N 1
ATOM 2691 C CA . TRP A 1 375 ? 41.665 -30.504 30.822 1.00 78.26 1138 TRP A CA 1
ATOM 2692 C C . TRP A 1 375 ? 42.154 -31.275 29.581 1.00 79.70 1138 TRP A C 1
ATOM 2693 O O . TRP A 1 375 ? 41.351 -31.634 28.720 1.00 79.47 1138 TRP A O 1
ATOM 2704 N N . TYR A 1 376 ? 43.461 -31.543 29.519 1.00 81.32 1139 TYR A N 1
ATOM 2705 C CA . TYR A 1 376 ? 44.075 -32.272 28.396 1.00 83.10 1139 TYR A CA 1
ATOM 2706 C C . TYR A 1 376 ? 43.565 -33.713 28.224 1.00 85.18 1139 TYR A C 1
ATOM 2707 O O . TYR A 1 376 ? 43.370 -34.166 27.102 1.00 85.84 1139 TYR A O 1
ATOM 2716 N N . ASN A 1 377 ? 43.371 -34.444 29.316 1.00 86.57 1140 ASN A N 1
ATOM 2717 C CA . ASN A 1 377 ? 42.869 -35.815 29.207 1.00 88.84 1140 ASN A CA 1
ATOM 2718 C C . ASN A 1 377 ? 41.397 -35.873 28.800 1.00 88.35 1140 ASN A C 1
ATOM 2719 O O . ASN A 1 377 ? 41.008 -36.717 27.991 1.00 89.75 1140 ASN A O 1
ATOM 2724 N N . GLN A 1 378 ? 40.589 -34.966 29.346 1.00 86.68 1141 GLN A N 1
ATOM 2725 C CA . GLN A 1 378 ? 39.133 -34.990 29.133 1.00 86.19 1141 GLN A CA 1
ATOM 2726 C C . GLN A 1 378 ? 38.729 -34.571 27.698 1.00 85.00 1141 GLN A C 1
ATOM 2727 O O . GLN A 1 378 ? 37.759 -35.107 27.141 1.00 85.39 1141 GLN A O 1
ATOM 2733 N N . THR A 1 379 ? 39.470 -33.619 27.119 1.00 83.54 1142 THR A N 1
ATOM 2734 C CA . THR A 1 379 ? 39.224 -33.123 25.751 1.00 82.58 1142 THR A CA 1
ATOM 2735 C C . THR A 1 379 ? 40.560 -32.813 25.046 1.00 82.58 1142 THR A C 1
ATOM 2736 O O . THR A 1 379 ? 40.954 -31.651 24.918 1.00 80.94 1142 THR A O 1
ATOM 2740 N N . PRO A 1 380 ? 41.255 -33.865 24.572 1.00 84.35 1143 PRO A N 1
ATOM 2741 C CA . PRO A 1 380 ? 42.672 -33.764 24.195 1.00 84.84 1143 PRO A CA 1
ATOM 2742 C C . PRO A 1 380 ? 42.973 -33.104 22.858 1.00 84.03 1143 PRO A C 1
ATOM 2743 O O . PRO A 1 380 ? 44.038 -32.507 22.703 1.00 83.93 1143 PRO A O 1
ATOM 2747 N N . ASN A 1 381 ? 42.070 -33.228 21.896 1.00 83.54 1144 ASN A N 1
ATOM 2748 C CA . ASN A 1 381 ? 42.308 -32.642 20.587 1.00 83.01 1144 ASN A CA 1
ATOM 2749 C C . ASN A 1 381 ? 42.081 -31.138 20.626 1.00 80.17 1144 ASN A C 1
ATOM 2750 O O . ASN A 1 381 ? 42.933 -30.378 20.170 1.00 80.11 1144 ASN A O 1
ATOM 2755 N N . ARG A 1 382 ? 40.960 -30.711 21.204 1.00 77.82 1145 ARG A N 1
ATOM 2756 C CA . ARG A 1 382 ? 40.717 -29.288 21.444 1.00 75.33 1145 ARG A CA 1
ATOM 2757 C C . ARG A 1 382 ? 41.884 -28.649 22.195 1.00 74.48 1145 ARG A C 1
ATOM 2758 O O . ARG A 1 382 ? 42.412 -27.616 21.779 1.00 74.01 1145 ARG A O 1
ATOM 2766 N N . ALA A 1 383 ? 42.279 -29.278 23.297 1.00 74.36 1146 ALA A N 1
ATOM 2767 C CA . ALA A 1 383 ? 43.387 -28.806 24.123 1.00 73.74 1146 ALA A CA 1
ATOM 2768 C C . ALA A 1 383 ? 44.656 -28.567 23.320 1.00 74.15 1146 ALA A C 1
ATOM 2769 O O . ALA A 1 383 ? 45.259 -27.498 23.421 1.00 73.30 1146 ALA A O 1
ATOM 2771 N N . LYS A 1 384 ? 45.039 -29.566 22.524 1.00 75.46 1147 LYS A N 1
ATOM 2772 C CA . LYS A 1 384 ? 46.283 -29.537 21.733 1.00 76.47 1147 LYS A CA 1
ATOM 2773 C C . LYS A 1 384 ? 46.325 -28.386 20.721 1.00 75.28 1147 LYS A C 1
ATOM 2774 O O . LYS A 1 384 ? 47.366 -27.751 20.548 1.00 75.11 1147 LYS A O 1
ATOM 2780 N N . ARG A 1 385 ? 45.193 -28.142 20.058 1.00 74.25 1148 ARG A N 1
ATOM 2781 C CA . ARG A 1 385 ? 45.047 -27.023 19.121 1.00 73.34 1148 ARG A CA 1
ATOM 2782 C C . ARG A 1 385 ? 45.146 -25.691 19.849 1.00 71.58 1148 ARG A C 1
ATOM 2783 O O . ARG A 1 385 ? 45.888 -24.799 19.433 1.00 71.31 1148 ARG A O 1
ATOM 2791 N N . VAL A 1 386 ? 44.382 -25.569 20.935 1.00 70.29 1149 VAL A N 1
ATOM 2792 C CA . VAL A 1 386 ? 44.425 -24.384 21.786 1.00 68.96 1149 VAL A CA 1
ATOM 2793 C C . VAL A 1 386 ? 45.833 -24.151 22.334 1.00 69.43 1149 VAL A C 1
ATOM 2794 O O . VAL A 1 386 ? 46.292 -23.011 22.370 1.00 69.02 1149 VAL A O 1
ATOM 2798 N N . ILE A 1 387 ? 46.518 -25.225 22.738 1.00 70.52 1150 ILE A N 1
ATOM 2799 C CA . ILE A 1 387 ? 47.931 -25.137 23.164 1.00 71.19 1150 ILE A CA 1
ATOM 2800 C C . ILE A 1 387 ? 48.882 -24.730 22.030 1.00 72.08 1150 ILE A C 1
ATOM 2801 O O . ILE A 1 387 ? 49.746 -23.874 22.230 1.00 72.15 1150 ILE A O 1
ATOM 2806 N N . THR A 1 388 ? 48.739 -25.347 20.854 1.00 73.08 1151 THR A N 1
ATOM 2807 C CA . THR A 1 388 ? 49.567 -24.984 19.691 1.00 74.04 1151 THR A CA 1
ATOM 2808 C C . THR A 1 388 ? 49.414 -23.507 19.384 1.00 73.16 1151 THR A C 1
ATOM 2809 O O . THR A 1 388 ? 50.386 -22.837 19.016 1.00 73.70 1151 THR A O 1
ATOM 2813 N N . THR A 1 389 ? 48.178 -23.021 19.529 1.00 71.85 1152 THR A N 1
ATOM 2814 C CA . THR A 1 389 ? 47.855 -21.609 19.352 1.00 71.02 1152 THR A CA 1
ATOM 2815 C C . THR A 1 389 ? 48.649 -20.765 20.341 1.00 70.41 1152 THR A C 1
ATOM 2816 O O . THR A 1 389 ? 49.289 -19.794 19.952 1.00 70.53 1152 THR A O 1
ATOM 2820 N N . PHE A 1 390 ? 48.622 -21.151 21.614 1.00 69.90 1153 PHE A N 1
ATOM 2821 C CA . PHE A 1 390 ? 49.404 -20.451 22.636 1.00 69.79 1153 PHE A CA 1
ATOM 2822 C C . PHE A 1 390 ? 50.890 -20.468 22.306 1.00 71.54 1153 PHE A C 1
ATOM 2823 O O . PHE A 1 390 ? 51.576 -19.482 22.536 1.00 71.55 1153 PHE A O 1
ATOM 2831 N N . ARG A 1 391 ? 51.390 -21.571 21.761 1.00 73.48 1154 ARG A N 1
ATOM 2832 C CA . ARG A 1 391 ? 52.818 -21.647 21.446 1.00 75.75 1154 ARG A CA 1
ATOM 2833 C C . ARG A 1 391 ? 53.196 -20.784 20.240 1.00 76.51 1154 ARG A C 1
ATOM 2834 O O . ARG A 1 391 ? 54.143 -20.001 20.325 1.00 77.13 1154 ARG A O 1
ATOM 2842 N N . THR A 1 392 ? 52.456 -20.927 19.137 1.00 76.76 1155 THR A N 1
ATOM 2843 C CA . THR A 1 392 ? 52.822 -20.304 17.853 1.00 77.79 1155 THR A CA 1
ATOM 2844 C C . THR A 1 392 ? 52.316 -18.874 17.690 1.00 76.97 1155 THR A C 1
ATOM 2845 O O . THR A 1 392 ? 52.996 -18.037 17.103 1.00 77.78 1155 THR A O 1
ATOM 2849 N N . GLY A 1 393 ? 51.119 -18.602 18.195 1.00 75.58 1156 GLY A N 1
ATOM 2850 C CA . GLY A 1 393 ? 50.470 -17.305 17.988 1.00 75.16 1156 GLY A CA 1
ATOM 2851 C C . GLY A 1 393 ? 49.861 -17.174 16.602 1.00 75.82 1156 GLY A C 1
ATOM 2852 O O . GLY A 1 393 ? 49.655 -16.065 16.109 1.00 76.21 1156 GLY A O 1
ATOM 2853 N N . THR A 1 394 ? 49.560 -18.317 15.988 1.00 76.13 1157 THR A N 1
ATOM 2854 C CA . THR A 1 394 ? 49.039 -18.389 14.630 1.00 77.08 1157 THR A CA 1
ATOM 2855 C C . THR A 1 394 ? 47.865 -19.337 14.621 1.00 76.27 1157 THR A C 1
ATOM 2856 O O . THR A 1 394 ? 47.541 -19.907 15.655 1.00 75.15 1157 THR A O 1
ATOM 2860 N N . TRP A 1 395 ? 47.240 -19.527 13.462 1.00 77.22 1158 TRP A N 1
ATOM 2861 C CA . TRP A 1 395 ? 46.103 -20.452 13.356 1.00 77.07 1158 TRP A CA 1
ATOM 2862 C C . TRP A 1 395 ? 46.467 -21.787 12.702 1.00 79.03 1158 TRP A C 1
ATOM 2863 O O . TRP A 1 395 ? 45.622 -22.426 12.068 1.00 79.40 1158 TRP A O 1
ATOM 2874 N N . ASP A 1 396 ? 47.711 -22.221 12.889 1.00 80.46 1159 ASP A N 1
ATOM 2875 C CA . ASP A 1 396 ? 48.190 -23.484 12.316 1.00 82.76 1159 ASP A CA 1
ATOM 2876 C C . ASP A 1 396 ? 47.319 -24.696 12.685 1.00 82.44 1159 ASP A C 1
ATOM 2877 O O . ASP A 1 396 ? 47.207 -25.641 11.902 1.00 84.17 1159 ASP A O 1
ATOM 2882 N N . ALA A 1 397 ? 46.691 -24.672 13.857 1.00 80.44 1160 ALA A N 1
ATOM 2883 C CA . ALA A 1 397 ? 45.781 -25.745 14.230 1.00 80.12 1160 ALA A CA 1
ATOM 2884 C C . ALA A 1 397 ? 44.388 -25.570 13.610 1.00 79.72 1160 ALA A C 1
ATOM 2885 O O . ALA A 1 397 ? 43.470 -26.316 13.951 1.00 79.47 1160 ALA A O 1
ATOM 2887 N N . TYR A 1 398 ? 44.231 -24.588 12.717 1.00 79.83 1161 TYR A N 1
ATOM 2888 C CA . TYR A 1 398 ? 42.941 -24.279 12.085 1.00 79.56 1161 TYR A CA 1
ATOM 2889 C C . TYR A 1 398 ? 43.153 -23.693 10.683 1.00 80.98 1161 TYR A C 1
ATOM 2890 O O . TYR A 1 398 ? 42.999 -24.368 9.670 1.00 82.55 1161 TYR A O 1
ATOM 2899 N N . GLY A 1 402 ? 48.593 -24.195 5.340 1.00 111.39 231 GLY A N 1
ATOM 2900 C CA . GLY A 1 402 ? 49.177 -22.962 5.857 1.00 110.02 231 GLY A CA 1
ATOM 2901 C C . GLY A 1 402 ? 49.870 -23.208 7.184 1.00 110.14 231 GLY A C 1
ATOM 2902 O O . GLY A 1 402 ? 49.265 -23.759 8.105 1.00 111.27 231 GLY A O 1
ATOM 2903 N N . HIS A 1 403 ? 51.144 -22.820 7.277 1.00 109.18 232 HIS A N 1
ATOM 2904 C CA . HIS A 1 403 ? 51.951 -23.085 8.481 1.00 109.53 232 HIS A CA 1
ATOM 2905 C C . HIS A 1 403 ? 53.055 -22.033 8.751 1.00 107.76 232 HIS A C 1
ATOM 2906 O O . HIS A 1 403 ? 53.588 -21.426 7.818 1.00 106.72 232 HIS A O 1
ATOM 2913 N N . GLN A 1 404 ? 53.359 -21.823 10.038 1.00 107.26 233 GLN A N 1
ATOM 2914 C CA . GLN A 1 404 ? 54.301 -20.791 10.513 1.00 105.68 233 GLN A CA 1
ATOM 2915 C C . GLN A 1 404 ? 54.130 -19.445 9.790 1.00 103.53 233 GLN A C 1
ATOM 2916 O O . GLN A 1 404 ? 54.933 -19.099 8.923 1.00 102.94 233 GLN A O 1
ATOM 2918 N N . LYS A 1 405 ? 53.097 -18.686 10.161 1.00 102.22 234 LYS A N 1
ATOM 2919 C CA . LYS A 1 405 ? 52.730 -17.471 9.430 1.00 100.17 234 LYS A CA 1
ATOM 2920 C C . LYS A 1 405 ? 52.261 -16.316 10.320 1.00 98.93 234 LYS A C 1
ATOM 2921 O O . LYS A 1 405 ? 51.237 -15.706 10.023 1.00 98.64 234 LYS A O 1
ATOM 2923 N N . ARG A 1 406 ? 53.001 -15.995 11.386 1.00 98.07 235 ARG A N 1
ATOM 2924 C CA . ARG A 1 406 ? 52.519 -15.011 12.387 1.00 97.15 235 ARG A CA 1
ATOM 2925 C C . ARG A 1 406 ? 52.605 -13.578 11.906 1.00 95.03 235 ARG A C 1
ATOM 2926 O O . ARG A 1 406 ? 53.660 -13.149 11.442 1.00 94.46 235 ARG A O 1
ATOM 2934 N N . LYS A 1 407 ? 51.513 -12.832 12.074 1.00 93.72 236 LYS A N 1
ATOM 2935 C CA . LYS A 1 407 ? 51.473 -11.421 11.707 1.00 91.85 236 LYS A CA 1
ATOM 2936 C C . LYS A 1 407 ? 50.984 -10.555 12.866 1.00 91.09 236 LYS A C 1
ATOM 2937 O O . LYS A 1 407 ? 49.841 -10.668 13.296 1.00 91.72 236 LYS A O 1
ATOM 2943 N N . ALA A 1 408 ? 51.872 -9.689 13.359 1.00 89.62 237 ALA A N 1
ATOM 2944 C CA . ALA A 1 408 ? 51.625 -8.892 14.560 1.00 89.03 237 ALA A CA 1
ATOM 2945 C C . ALA A 1 408 ? 51.119 -7.490 14.241 1.00 87.31 237 ALA A C 1
ATOM 2946 O O . ALA A 1 408 ? 51.483 -6.893 13.226 1.00 86.17 237 ALA A O 1
ATOM 2948 N N . LEU A 1 409 ? 50.286 -6.984 15.149 1.00 86.91 238 LEU A N 1
ATOM 2949 C CA . LEU A 1 409 ? 49.655 -5.664 15.070 1.00 85.43 238 LEU A CA 1
ATOM 2950 C C . LEU A 1 409 ? 50.183 -4.682 16.128 1.00 84.61 238 LEU A C 1
ATOM 2951 O O . LEU A 1 409 ? 50.385 -3.493 15.848 1.00 83.81 238 LEU A O 1
ATOM 2956 N N . LYS A 1 410 ? 50.403 -5.192 17.340 1.00 84.59 239 LYS A N 1
ATOM 2957 C CA . LYS A 1 410 ? 50.645 -4.357 18.530 1.00 84.06 239 LYS A CA 1
ATOM 2958 C C . LYS A 1 410 ? 51.717 -3.281 18.283 1.00 81.95 239 LYS A C 1
ATOM 2959 O O . LYS A 1 410 ? 51.481 -2.102 18.560 1.00 81.27 239 LYS A O 1
ATOM 2965 N N . PRO A 1 411 ? 52.881 -3.673 17.726 1.00 80.36 240 PRO A N 1
ATOM 2966 C CA . PRO A 1 411 ? 53.911 -2.662 17.467 1.00 78.73 240 PRO A CA 1
ATOM 2967 C C . PRO A 1 411 ? 53.467 -1.584 16.478 1.00 76.23 240 PRO A C 1
ATOM 2968 O O . PRO A 1 411 ? 53.839 -0.419 16.629 1.00 76.17 240 PRO A O 1
ATOM 2972 N N . THR A 1 412 ? 52.675 -1.964 15.481 1.00 74.02 241 THR A N 1
ATO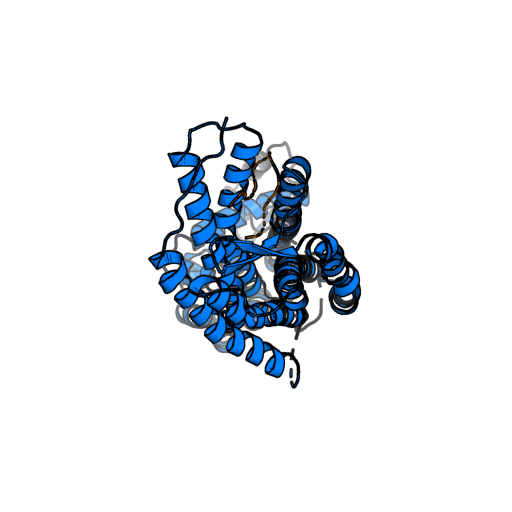M 2973 C CA . THR A 1 412 ? 52.202 -1.001 14.496 1.00 71.60 241 THR A CA 1
ATOM 2974 C C . THR A 1 412 ? 51.228 -0.006 15.118 1.00 70.46 241 THR A C 1
ATOM 2975 O O . THR A 1 412 ? 51.408 1.201 14.968 1.00 70.18 241 THR A O 1
ATOM 2979 N N . VAL A 1 413 ? 50.211 -0.502 15.820 1.00 69.55 242 VAL A N 1
ATOM 2980 C CA . VAL A 1 413 ? 49.218 0.375 16.452 1.00 68.40 242 VAL A CA 1
ATOM 2981 C C . VAL A 1 413 ? 49.882 1.447 17.344 1.00 67.34 242 VAL A C 1
ATOM 2982 O O . VAL A 1 413 ? 49.469 2.608 17.330 1.00 66.56 242 VAL A O 1
ATOM 2986 N N . ILE A 1 414 ? 50.924 1.070 18.083 1.00 66.73 243 ILE A N 1
ATOM 2987 C CA . ILE A 1 414 ? 51.638 2.028 18.937 1.00 66.07 243 ILE A CA 1
ATOM 2988 C C . ILE A 1 414 ? 52.370 3.084 18.119 1.00 64.02 243 ILE A C 1
ATOM 2989 O O . ILE A 1 414 ? 52.353 4.265 18.462 1.00 63.72 243 ILE A O 1
ATOM 2994 N N . LEU A 1 415 ? 53.020 2.656 17.048 1.00 62.30 244 LEU A N 1
ATOM 2995 C CA . LEU A 1 415 ? 53.698 3.587 16.155 1.00 60.73 244 LEU A CA 1
ATOM 2996 C C . LEU A 1 415 ? 52.741 4.667 15.642 1.00 59.38 244 LEU A C 1
ATOM 2997 O O . LEU A 1 415 ? 52.997 5.862 15.791 1.00 58.96 244 LEU A O 1
ATOM 3002 N N . ILE A 1 416 ? 51.631 4.239 15.056 1.00 58.45 245 ILE A N 1
ATOM 3003 C CA . ILE A 1 416 ? 50.669 5.172 14.483 1.00 57.44 245 ILE A CA 1
ATOM 3004 C C . ILE A 1 416 ? 50.063 6.113 15.527 1.00 57.15 245 ILE A C 1
ATOM 3005 O O . ILE A 1 416 ? 50.136 7.328 15.365 1.00 56.60 245 ILE A O 1
ATOM 3010 N N . LEU A 1 417 ? 49.487 5.569 16.598 1.00 57.30 246 LEU A N 1
ATOM 3011 C CA . LEU A 1 417 ? 48.928 6.416 17.662 1.00 57.19 246 LEU A CA 1
ATOM 3012 C C . LEU A 1 417 ? 49.953 7.430 18.163 1.00 56.50 246 LEU A C 1
ATOM 3013 O O . LEU A 1 417 ? 49.664 8.616 18.273 1.00 56.20 246 LEU A O 1
ATOM 3018 N N . ALA A 1 418 ? 51.154 6.961 18.460 1.00 56.40 247 ALA A N 1
ATOM 3019 C CA . ALA A 1 418 ? 52.234 7.849 18.887 1.00 56.19 247 ALA A CA 1
ATOM 3020 C C . ALA A 1 418 ? 52.459 8.971 17.875 1.00 54.91 247 ALA A C 1
ATOM 3021 O O . ALA A 1 418 ? 52.603 10.137 18.254 1.00 54.74 247 ALA A O 1
ATOM 3023 N N . PHE A 1 419 ? 52.478 8.603 16.592 1.00 53.97 248 PHE A N 1
ATOM 3024 C CA . PHE A 1 419 ? 52.721 9.551 15.494 1.00 52.88 248 PHE A CA 1
ATOM 3025 C C . PHE A 1 419 ? 51.673 10.667 15.460 1.00 52.05 248 PHE A C 1
ATOM 3026 O O . PHE A 1 419 ? 52.002 11.830 15.242 1.00 51.24 248 PHE A O 1
ATOM 3034 N N . PHE A 1 420 ? 50.413 10.301 15.666 1.00 51.80 249 PHE A N 1
ATOM 3035 C CA . PHE A 1 420 ? 49.331 11.273 15.619 1.00 51.48 249 PHE A CA 1
ATOM 3036 C C . PHE A 1 420 ? 49.234 12.090 16.897 1.00 51.73 249 PHE A C 1
ATOM 3037 O O . PHE A 1 420 ? 48.939 13.275 16.838 1.00 51.52 249 PHE A O 1
ATOM 3045 N N . ALA A 1 421 ? 49.498 11.465 18.040 1.00 52.35 250 ALA A N 1
ATOM 3046 C CA . ALA A 1 421 ? 49.608 12.196 19.292 1.00 53.10 250 ALA A CA 1
ATOM 3047 C C . ALA A 1 421 ? 50.625 13.317 19.104 1.00 52.93 250 ALA A C 1
ATOM 3048 O O . ALA A 1 421 ? 50.356 14.462 19.437 1.00 53.00 250 ALA A O 1
ATOM 3050 N N . CYS A 1 422 ? 51.777 13.002 18.528 1.00 52.96 251 CYS A N 1
ATOM 3051 C CA . CYS A 1 422 ? 52.758 14.041 18.214 1.00 53.28 251 CYS A CA 1
ATOM 3052 C C . CYS A 1 422 ? 52.143 15.204 17.436 1.00 52.61 251 CYS A C 1
ATOM 3053 O O . CYS A 1 422 ? 52.240 16.343 17.864 1.00 53.05 251 CYS A O 1
ATOM 3056 N N . TRP A 1 423 ? 51.504 14.928 16.302 1.00 51.99 252 TRP A N 1
ATOM 3057 C CA . TRP A 1 423 ? 51.080 16.008 15.406 1.00 51.09 252 TRP A CA 1
ATOM 3058 C C . TRP A 1 423 ? 49.764 16.652 15.783 1.00 51.38 252 TRP A C 1
ATOM 3059 O O . TRP A 1 423 ? 49.500 17.768 15.353 1.00 51.25 252 TRP A O 1
ATOM 3070 N N . LEU A 1 424 ? 48.942 15.979 16.583 1.00 51.96 253 LEU A N 1
ATOM 3071 C CA . LEU A 1 424 ? 47.553 16.423 16.745 1.00 52.28 253 LEU A CA 1
ATOM 3072 C C . LEU A 1 424 ? 47.442 17.853 17.251 1.00 52.13 253 LEU A C 1
ATOM 3073 O O . LEU A 1 424 ? 46.654 18.623 16.716 1.00 52.10 253 LEU A O 1
ATOM 3078 N N . PRO A 1 425 ? 48.234 18.217 18.274 1.00 52.54 254 PRO A N 1
ATOM 3079 C CA . PRO A 1 425 ? 48.188 19.588 18.802 1.00 52.74 254 PRO A CA 1
ATOM 3080 C C . PRO A 1 425 ? 48.465 20.661 17.750 1.00 51.95 254 PRO A C 1
ATOM 3081 O O . PRO A 1 425 ? 47.750 21.646 17.691 1.00 52.27 254 PRO A O 1
ATOM 3085 N N . TYR A 1 426 ? 49.485 20.465 16.928 1.00 51.31 255 TYR A N 1
ATOM 3086 C CA . TYR A 1 426 ? 49.758 21.370 15.811 1.00 51.03 255 TYR A CA 1
ATOM 3087 C C . TYR A 1 426 ? 48.517 21.573 14.939 1.00 50.87 255 TYR A C 1
ATOM 3088 O O . TYR A 1 426 ? 48.156 22.701 14.590 1.00 50.85 255 TYR A O 1
ATOM 3097 N N . TYR A 1 427 ? 47.862 20.474 14.597 1.00 51.00 256 TYR A N 1
ATOM 3098 C CA . TYR A 1 427 ? 46.784 20.519 13.622 1.00 51.09 256 TYR A CA 1
ATOM 3099 C C . TYR A 1 427 ? 45.522 21.131 14.201 1.00 51.70 256 TYR A C 1
ATOM 3100 O O . TYR A 1 427 ? 44.837 21.888 13.519 1.00 51.97 256 TYR A O 1
ATOM 3109 N N . ILE A 1 428 ? 45.223 20.838 15.458 1.00 52.25 257 ILE A N 1
ATOM 3110 C CA . ILE A 1 428 ? 44.220 21.632 16.143 1.00 53.20 257 ILE A CA 1
ATOM 3111 C C . ILE A 1 428 ? 44.654 23.108 16.050 1.00 53.14 257 ILE A C 1
ATOM 3112 O O . ILE A 1 428 ? 43.841 23.999 15.789 1.00 53.75 257 ILE A O 1
ATOM 3117 N N . GLY A 1 429 ? 45.944 23.354 16.248 1.00 52.76 258 GLY A N 1
ATOM 3118 C CA . GLY A 1 429 ? 46.487 24.707 16.211 1.00 52.56 258 GLY A CA 1
ATOM 3119 C C . GLY A 1 429 ? 46.148 25.394 14.913 1.00 52.04 258 GLY A C 1
ATOM 3120 O O . GLY A 1 429 ? 45.446 26.405 14.904 1.00 52.68 258 GLY A O 1
ATOM 3121 N N . ILE A 1 430 ? 46.607 24.821 13.807 1.00 51.09 259 ILE A N 1
ATOM 3122 C CA . ILE A 1 430 ? 46.452 25.480 12.511 1.00 50.48 259 ILE A CA 1
ATOM 3123 C C . ILE A 1 430 ? 44.990 25.522 12.016 1.00 50.50 259 ILE A C 1
ATOM 3124 O O . ILE A 1 430 ? 44.632 26.402 11.244 1.00 50.61 259 ILE A O 1
ATOM 3129 N N . SER A 1 431 ? 44.163 24.574 12.451 1.00 50.53 260 SER A N 1
ATOM 3130 C CA . SER A 1 431 ? 42.708 24.678 12.260 1.00 51.24 260 SER A CA 1
ATOM 3131 C C . SER A 1 431 ? 42.191 26.000 12.814 1.00 51.56 260 SER A C 1
ATOM 3132 O O . SER A 1 431 ? 41.703 26.850 12.081 1.00 51.70 260 SER A O 1
ATOM 3135 N N . ILE A 1 432 ? 42.321 26.175 14.117 1.00 51.87 261 ILE A N 1
ATOM 3136 C CA . ILE A 1 432 ? 41.842 27.380 14.753 1.00 52.95 261 ILE A CA 1
ATOM 3137 C C . ILE A 1 432 ? 42.395 28.620 14.033 1.00 53.39 261 ILE A C 1
ATOM 3138 O O . ILE A 1 432 ? 41.669 29.594 13.805 1.00 53.86 261 ILE A O 1
ATOM 3143 N N . ASP A 1 433 ? 43.666 28.556 13.636 1.00 53.51 262 ASP A N 1
ATOM 3144 C CA . ASP A 1 433 ? 44.314 29.637 12.874 1.00 53.84 262 ASP A CA 1
ATOM 3145 C C . ASP A 1 433 ? 43.589 29.925 11.555 1.00 53.85 262 ASP A C 1
ATOM 3146 O O . ASP A 1 433 ? 43.395 31.073 11.186 1.00 54.12 262 ASP A O 1
ATOM 3151 N N . SER A 1 434 ? 43.182 28.879 10.853 1.00 53.80 263 SER A N 1
ATOM 3152 C CA . SER A 1 434 ? 42.460 29.046 9.603 1.00 54.41 263 SER A CA 1
ATOM 3153 C C . SER A 1 434 ? 40.998 29.444 9.827 1.00 55.63 263 SER A C 1
ATOM 3154 O O . SER A 1 434 ? 40.392 30.087 8.964 1.00 56.17 263 SER A O 1
ATOM 3157 N N . PHE A 1 435 ? 40.428 29.064 10.971 1.00 56.11 264 PHE A N 1
ATOM 3158 C CA . PHE A 1 435 ? 39.093 29.553 11.356 1.00 57.35 264 PHE A CA 1
ATOM 3159 C C . PHE A 1 435 ? 39.138 31.054 11.621 1.00 57.46 264 PHE A C 1
ATOM 3160 O O . PHE A 1 435 ? 38.137 31.747 11.434 1.00 58.14 264 PHE A O 1
ATOM 3168 N N . ILE A 1 436 ? 40.298 31.544 12.062 1.00 56.74 265 ILE A N 1
ATOM 3169 C CA . ILE A 1 436 ? 40.490 32.968 12.277 1.00 56.99 265 ILE A CA 1
ATOM 3170 C C . ILE A 1 436 ? 40.612 33.671 10.942 1.00 57.49 265 ILE A C 1
ATOM 3171 O O . ILE A 1 436 ? 40.009 34.733 10.743 1.00 58.49 265 ILE A O 1
ATOM 3176 N N . LEU A 1 437 ? 41.369 33.070 10.025 1.00 57.11 266 LEU A N 1
ATOM 3177 C CA . LEU A 1 437 ? 41.590 33.653 8.697 1.00 57.56 266 LEU A CA 1
ATOM 3178 C C . LEU A 1 437 ? 40.274 33.856 7.954 1.00 58.99 266 LEU A C 1
ATOM 3179 O O . LEU A 1 437 ? 40.021 34.922 7.390 1.00 59.69 266 LEU A O 1
ATOM 3184 N N . LEU A 1 438 ? 39.430 32.830 7.994 1.00 59.82 267 LEU A N 1
ATOM 3185 C CA . LEU A 1 438 ? 38.094 32.886 7.409 1.00 61.43 267 LEU A CA 1
ATOM 3186 C C . LEU A 1 438 ? 37.160 33.884 8.112 1.00 63.30 267 LEU A C 1
ATOM 3187 O O . LEU A 1 438 ? 36.137 34.286 7.538 1.00 64.90 267 LEU A O 1
ATOM 3192 N N . GLU A 1 439 ? 37.514 34.275 9.339 1.00 63.75 268 GLU A N 1
ATOM 3193 C CA . GLU A 1 439 ? 36.686 35.149 10.191 1.00 65.39 268 GLU A CA 1
ATOM 3194 C C . GLU A 1 439 ? 35.490 34.428 10.825 1.00 66.41 268 GLU A C 1
ATOM 3195 O O . GLU A 1 439 ? 34.539 35.073 11.252 1.00 67.36 268 GLU A O 1
ATOM 3201 N N . ILE A 1 440 ? 35.556 33.099 10.906 1.00 66.59 269 ILE A N 1
ATOM 3202 C CA . ILE A 1 440 ? 34.577 32.326 11.668 1.00 67.88 269 ILE A CA 1
ATOM 3203 C C . ILE A 1 440 ? 34.666 32.713 13.138 1.00 68.78 269 ILE A C 1
ATOM 3204 O O . ILE A 1 440 ? 33.651 32.745 13.829 1.00 70.09 269 ILE A O 1
ATOM 3209 N N . ILE A 1 441 ? 35.882 32.992 13.615 1.00 68.76 270 ILE A N 1
ATOM 3210 C CA . ILE A 1 441 ? 36.095 33.439 14.998 1.00 69.50 270 ILE A CA 1
ATOM 3211 C C . ILE A 1 441 ? 36.914 34.733 15.058 1.00 69.66 270 ILE A C 1
ATOM 3212 O O . ILE A 1 441 ? 38.086 34.766 14.666 1.00 68.76 270 ILE A O 1
ATOM 3217 N N . LYS A 1 442 ? 36.263 35.798 15.530 1.00 71.28 271 LYS A N 1
ATOM 3218 C CA . LYS A 1 442 ? 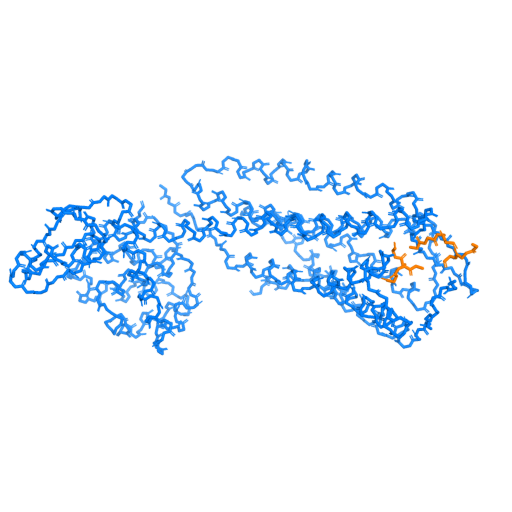36.903 37.095 15.758 1.00 71.85 271 LYS A CA 1
ATOM 3219 C C . LYS A 1 442 ? 37.004 37.348 17.253 1.00 72.38 271 LYS A C 1
ATOM 3220 O O . LYS A 1 442 ? 35.987 37.377 17.939 1.00 73.39 271 LYS A O 1
ATOM 3226 N N . GLN A 1 443 ? 38.229 37.533 17.751 1.00 72.11 272 GLN A N 1
ATOM 3227 C CA . GLN A 1 443 ? 38.473 37.624 19.194 1.00 72.72 272 GLN A CA 1
ATOM 3228 C C . GLN A 1 443 ? 39.663 38.537 19.572 1.00 72.58 272 GLN A C 1
ATOM 3229 O O . GLN A 1 443 ? 40.244 38.403 20.660 1.00 72.59 272 GLN A O 1
ATOM 3235 N N . GLY A 1 444 ? 40.009 39.474 18.689 1.00 72.47 273 GLY A N 1
ATOM 3236 C CA . GLY A 1 444 ? 41.071 40.434 18.970 1.00 72.71 273 GLY A CA 1
ATOM 3237 C C . GLY A 1 444 ? 42.453 39.818 18.892 1.00 72.27 273 GLY A C 1
ATOM 3238 O O . GLY A 1 444 ? 42.597 38.661 18.498 1.00 71.74 273 GLY A O 1
ATOM 3239 N N . CYS A 1 445 ? 43.467 40.587 19.288 1.00 72.83 274 CYS A N 1
ATOM 3240 C CA . CYS A 1 445 ? 44.867 40.187 19.090 1.00 72.79 274 CYS A CA 1
ATOM 3241 C C . CYS A 1 445 ? 45.464 39.271 20.168 1.00 72.82 274 CYS A C 1
ATOM 3242 O O . CYS A 1 445 ? 46.385 38.508 19.863 1.00 72.38 274 CYS A O 1
ATOM 3245 N N . GLU A 1 446 ? 44.968 39.337 21.407 1.00 73.44 275 GLU A N 1
ATOM 3246 C CA . GLU A 1 446 ? 45.486 38.472 22.480 1.00 73.71 275 GLU A CA 1
ATOM 3247 C C . GLU A 1 446 ? 45.223 36.997 22.152 1.00 72.29 275 GLU A C 1
ATOM 3248 O O . GLU A 1 446 ? 46.057 36.129 22.415 1.00 72.13 275 GLU A O 1
ATOM 3254 N N . PHE A 1 447 ? 44.067 36.735 21.550 1.00 71.11 276 PHE A N 1
ATOM 3255 C CA . PHE A 1 447 ? 43.683 35.393 21.135 1.00 69.82 276 PHE A CA 1
ATOM 3256 C C . PHE A 1 447 ? 44.536 34.949 19.953 1.00 68.29 276 PHE A C 1
ATOM 3257 O O . PHE A 1 447 ? 45.225 33.925 20.007 1.00 67.77 276 PHE A O 1
ATOM 3265 N N . GLU A 1 448 ? 44.486 35.741 18.886 1.00 67.42 277 GLU A N 1
ATOM 3266 C CA . GLU A 1 448 ? 45.208 35.436 17.658 1.00 66.23 277 GLU A CA 1
ATOM 3267 C C . GLU A 1 448 ? 46.657 35.157 18.026 1.00 65.12 277 GLU A C 1
ATOM 3268 O O . GLU A 1 448 ? 47.214 34.138 17.632 1.00 64.72 277 GLU A O 1
ATOM 3274 N N . ASN A 1 449 ? 47.249 36.046 18.822 1.00 64.52 278 ASN A N 1
ATOM 3275 C CA . ASN A 1 449 ? 48.651 35.916 19.180 1.00 63.74 278 ASN A CA 1
ATOM 3276 C C . ASN A 1 449 ? 48.918 34.699 20.034 1.00 62.99 278 ASN A C 1
ATOM 3277 O O . ASN A 1 449 ? 49.983 34.111 19.926 1.00 63.10 278 ASN A O 1
ATOM 3282 N N . THR A 1 450 ? 47.965 34.312 20.876 1.00 62.22 279 THR A N 1
ATOM 3283 C CA . THR A 1 450 ? 48.140 33.119 21.708 1.00 61.54 279 THR A CA 1
ATOM 3284 C C . THR A 1 450 ? 48.134 31.862 20.851 1.00 59.85 279 THR A C 1
ATOM 3285 O O . THR A 1 450 ? 48.834 30.894 21.141 1.00 59.62 279 THR A O 1
ATOM 3289 N N . VAL A 1 451 ? 47.353 31.890 19.782 1.00 58.41 280 VAL A N 1
ATOM 3290 C CA . VAL A 1 451 ? 47.246 30.740 18.895 1.00 57.17 280 VAL A CA 1
ATOM 3291 C C . VAL A 1 451 ? 48.542 30.560 18.110 1.00 56.22 280 VAL A C 1
ATOM 3292 O O . V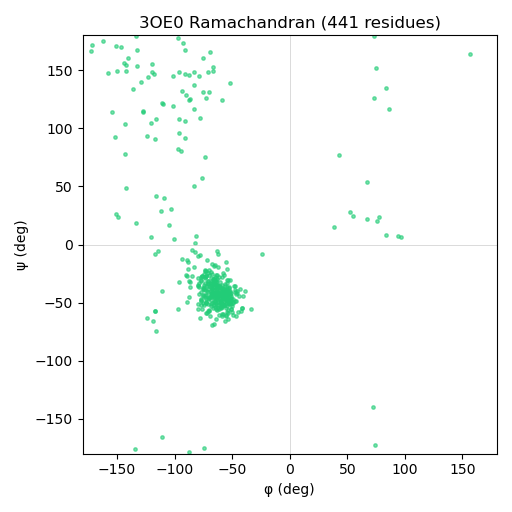AL A 1 451 ? 49.026 29.447 17.938 1.00 55.52 280 VAL A O 1
ATOM 3296 N N . HIS A 1 452 ? 49.108 31.671 17.662 1.00 55.95 281 HIS A N 1
ATOM 3297 C CA . HIS A 1 452 ? 50.409 31.661 17.001 1.00 55.79 281 HIS A CA 1
ATOM 3298 C C . HIS A 1 452 ? 51.487 31.065 17.900 1.00 55.90 281 HIS A C 1
ATOM 3299 O O . HIS A 1 452 ? 52.337 30.306 17.452 1.00 55.08 281 HIS A O 1
ATOM 3306 N N . LYS A 1 453 ? 51.422 31.385 19.183 1.00 56.87 282 LYS A N 1
ATOM 3307 C CA . LYS A 1 453 ? 52.403 30.891 20.139 1.00 57.79 282 LYS A CA 1
ATOM 3308 C C . LYS A 1 453 ? 52.302 29.376 20.322 1.00 57.41 282 LYS A C 1
ATOM 3309 O O . LYS A 1 453 ? 53.322 28.685 20.313 1.00 57.41 282 LYS A O 1
ATOM 3315 N N . TRP A 1 454 ? 51.074 28.875 20.468 1.00 57.03 283 TRP A N 1
ATOM 3316 C CA . TRP A 1 454 ? 50.792 27.424 20.563 1.00 56.94 283 TRP A CA 1
ATOM 3317 C C . TRP A 1 454 ? 51.337 26.652 19.349 1.00 55.57 283 TRP A C 1
ATOM 3318 O O . TRP A 1 454 ? 51.944 25.584 19.488 1.00 55.61 283 TRP A O 1
ATOM 3329 N N . ILE A 1 455 ? 51.156 27.225 18.164 1.00 54.21 284 ILE A N 1
ATOM 3330 C CA . ILE A 1 455 ? 51.595 26.590 16.935 1.00 52.77 284 ILE A CA 1
ATOM 3331 C C . ILE A 1 455 ? 53.113 26.447 16.928 1.00 53.36 284 ILE A C 1
ATOM 3332 O O . ILE A 1 455 ? 53.623 25.402 16.528 1.00 53.45 284 ILE A O 1
ATOM 3337 N N . SER A 1 456 ? 53.838 27.459 17.407 1.00 54.04 285 SER A N 1
ATOM 3338 C CA . SER A 1 456 ? 55.306 27.391 17.415 1.00 54.77 285 SER A CA 1
ATOM 3339 C C . SER A 1 456 ? 55.809 26.313 18.350 1.00 55.35 285 SER A C 1
ATOM 3340 O O . SER A 1 456 ? 56.605 25.473 17.954 1.00 55.47 285 SER A O 1
ATOM 3343 N N . ILE A 1 457 ? 55.339 26.341 19.591 1.00 55.97 286 ILE A N 1
ATOM 3344 C CA . ILE A 1 457 ? 55.624 25.267 20.532 1.00 56.80 286 ILE A CA 1
ATOM 3345 C C . ILE A 1 457 ? 55.301 23.912 19.921 1.00 55.88 286 ILE A C 1
ATOM 3346 O O . ILE A 1 457 ? 56.157 23.025 19.870 1.00 56.28 286 ILE A O 1
ATOM 3351 N N . THR A 1 458 ? 54.062 23.764 19.458 1.00 54.71 287 THR A N 1
ATOM 3352 C CA . THR A 1 458 ? 53.550 22.456 19.078 1.00 53.93 287 THR A CA 1
ATOM 3353 C C . THR A 1 458 ? 54.153 21.954 17.772 1.00 53.37 287 THR A C 1
ATOM 3354 O O . THR A 1 458 ? 54.241 20.742 17.571 1.00 53.05 287 THR A O 1
ATOM 3358 N N . GLU A 1 459 ? 54.578 22.865 16.895 1.00 53.36 288 GLU A N 1
ATOM 3359 C CA . GLU A 1 459 ? 55.322 22.459 15.694 1.00 53.34 288 GLU A CA 1
ATOM 3360 C C . GLU A 1 459 ? 56.650 21.860 16.117 1.00 54.13 288 GLU A C 1
ATOM 3361 O O . GLU A 1 459 ? 57.032 20.793 15.656 1.00 53.80 288 GLU A O 1
ATOM 3367 N N . ALA A 1 460 ? 57.354 22.567 16.992 1.00 55.50 289 ALA A N 1
ATOM 3368 C CA . ALA A 1 460 ? 58.666 22.136 17.446 1.00 56.79 289 ALA A CA 1
ATOM 3369 C C . ALA A 1 460 ? 58.572 20.768 18.117 1.00 57.15 289 ALA A C 1
ATOM 3370 O O . ALA A 1 460 ? 59.404 19.884 17.855 1.00 57.44 289 ALA A O 1
ATOM 3372 N N . LEU A 1 461 ? 57.547 20.586 18.953 1.00 57.20 290 LEU A N 1
ATOM 3373 C CA . LEU A 1 461 ? 57.385 19.330 19.690 1.00 57.93 290 LEU A CA 1
ATOM 3374 C C . LEU A 1 461 ? 57.028 18.186 18.766 1.00 57.50 290 LEU A C 1
ATOM 3375 O O . LEU A 1 461 ? 57.374 17.041 19.041 1.00 57.83 290 LEU A O 1
ATOM 3380 N N . ALA A 1 462 ? 56.352 18.503 17.664 1.00 57.23 291 ALA A N 1
ATOM 3381 C CA . ALA A 1 462 ? 55.972 17.503 16.668 1.00 56.93 291 ALA A CA 1
ATOM 3382 C C . ALA A 1 462 ? 57.188 16.781 16.085 1.00 58.00 291 ALA A C 1
ATOM 3383 O O . ALA A 1 462 ? 57.150 15.568 15.874 1.00 58.06 291 ALA A O 1
ATOM 3385 N N . PHE A 1 463 ? 58.278 17.518 15.866 1.00 59.49 292 PHE A N 1
ATOM 3386 C CA . PHE A 1 463 ? 59.477 16.962 15.224 1.00 60.46 292 PHE A CA 1
ATOM 3387 C C . PHE A 1 463 ? 60.015 15.718 15.946 1.00 62.14 292 PHE A C 1
ATOM 3388 O O . PHE A 1 463 ? 60.825 14.987 15.382 1.00 62.37 292 PHE A O 1
ATOM 3396 N N . PHE A 1 464 ? 59.566 15.471 17.181 1.00 63.80 293 PHE A N 1
ATOM 3397 C CA . PHE A 1 464 ? 59.873 14.208 17.870 1.00 65.60 293 PHE A CA 1
ATOM 3398 C C . PHE A 1 464 ? 59.301 12.969 17.163 1.00 65.57 293 PHE A C 1
ATOM 3399 O O . PHE A 1 464 ? 59.606 11.846 17.556 1.00 66.56 293 PHE A O 1
ATOM 3407 N N . HIS A 1 465 ? 58.480 13.148 16.132 1.00 65.25 294 HIS A N 1
ATOM 3408 C CA . HIS A 1 465 ? 57.988 11.997 15.373 1.00 65.20 294 HIS A CA 1
ATOM 3409 C C . HIS A 1 465 ? 59.112 11.230 14.647 1.00 65.93 294 HIS A C 1
ATOM 3410 O O . HIS A 1 465 ? 58.978 10.031 14.404 1.00 65.95 294 HIS A O 1
ATOM 3417 N N . CYS A 1 466 ? 60.214 11.905 14.325 1.00 66.88 295 CYS A N 1
ATOM 3418 C CA . CYS A 1 466 ? 61.378 11.227 13.745 1.00 68.11 295 CYS A CA 1
ATOM 3419 C C . CYS A 1 466 ? 61.777 10.009 14.541 1.00 69.18 295 CYS A C 1
ATOM 3420 O O . CYS A 1 466 ? 61.893 8.920 13.988 1.00 69.48 295 CYS A O 1
ATOM 3423 N N . CYS A 1 467 ? 61.960 10.206 15.845 1.00 70.26 296 CYS A N 1
ATOM 3424 C CA . CYS A 1 467 ? 62.570 9.205 16.721 1.00 71.67 296 CYS A CA 1
ATOM 3425 C C . CYS A 1 467 ? 61.657 8.050 17.129 1.00 71.52 296 CYS A C 1
ATOM 3426 O O . CYS A 1 467 ? 62.143 6.956 17.407 1.00 72.35 296 CYS A O 1
ATOM 3429 N N . LEU A 1 468 ? 60.348 8.286 17.183 1.00 70.86 297 LEU A N 1
ATOM 3430 C CA . LEU A 1 468 ? 59.384 7.226 17.517 1.00 70.85 297 LEU A CA 1
ATOM 3431 C C . LEU A 1 468 ? 59.744 5.901 16.840 1.00 71.03 297 LEU A C 1
ATOM 3432 O O . LEU A 1 468 ? 59.705 4.840 17.467 1.00 71.63 297 LEU A O 1
ATOM 3437 N N . ASN A 1 469 ? 60.097 5.976 15.559 1.00 70.56 298 ASN A N 1
ATOM 3438 C CA . ASN A 1 469 ? 60.389 4.787 14.773 1.00 70.76 298 ASN A CA 1
ATOM 3439 C C . ASN A 1 469 ? 61.598 4.000 15.352 1.00 72.13 298 ASN A C 1
ATOM 3440 O O . ASN A 1 469 ? 61.434 2.847 15.759 1.00 72.69 298 ASN A O 1
ATOM 3445 N N . PRO A 1 470 ? 62.790 4.617 15.429 1.00 72.90 299 PRO A N 1
ATOM 3446 C CA . PRO A 1 470 ? 63.916 3.945 16.084 1.00 74.63 299 PRO A CA 1
ATOM 3447 C C . PRO A 1 470 ? 63.666 3.501 17.529 1.00 75.89 299 PRO A C 1
ATOM 3448 O O . PRO A 1 470 ? 63.901 2.346 17.858 1.00 76.56 299 PRO A O 1
ATOM 3452 N N . ILE A 1 471 ? 63.202 4.411 18.380 1.00 76.59 300 ILE A N 1
ATOM 3453 C CA . ILE A 1 471 ? 62.936 4.088 19.788 1.00 78.20 300 ILE A CA 1
ATOM 3454 C C . ILE A 1 471 ? 62.097 2.818 19.938 1.00 78.53 300 ILE A C 1
ATOM 3455 O O . ILE A 1 471 ? 62.463 1.915 20.689 1.00 79.89 300 ILE A O 1
ATOM 3460 N N . LEU A 1 472 ? 60.981 2.754 19.212 1.00 77.73 301 LEU A N 1
ATOM 3461 C CA . LEU A 1 472 ? 60.047 1.623 19.311 1.00 77.97 301 LEU A CA 1
ATOM 3462 C C . LEU A 1 472 ? 60.698 0.263 19.088 1.00 78.86 301 LEU A C 1
ATOM 3463 O O . LEU A 1 472 ? 60.156 -0.752 19.510 1.00 79.45 301 LEU A O 1
ATOM 3468 N N . TYR A 1 473 ? 61.854 0.235 18.436 1.00 79.35 302 TYR A N 1
ATOM 3469 C CA . TYR A 1 473 ? 62.708 -0.946 18.490 1.00 80.72 302 TYR A CA 1
ATOM 3470 C C . TYR A 1 473 ? 63.384 -1.027 19.869 1.00 82.56 302 TYR A C 1
ATOM 3471 O O . TYR A 1 473 ? 64.564 -0.714 20.019 1.00 83.50 302 TYR A O 1
ATOM 3480 N N . ALA A 1 474 ? 62.592 -1.429 20.867 1.00 83.08 303 ALA A N 1
ATOM 3481 C CA . ALA A 1 474 ? 63.002 -1.501 22.275 1.00 84.78 303 ALA A CA 1
ATOM 3482 C C . ALA A 1 474 ? 62.272 -2.678 22.906 1.00 85.44 303 ALA A C 1
ATOM 3483 O O . ALA A 1 474 ? 61.367 -3.250 22.290 1.00 84.44 303 ALA A O 1
ATOM 3485 N N . ARG B 2 1 ? 59.475 30.324 8.423 1.00 63.70 1 ARG I N 1
ATOM 3486 C CA . ARG B 2 1 ? 58.018 30.456 8.673 1.00 63.86 1 ARG I CA 1
ATOM 3487 C C . ARG B 2 1 ? 57.290 30.051 7.418 1.00 63.70 1 ARG I C 1
ATOM 3488 O O . ARG B 2 1 ? 57.517 30.636 6.365 1.00 63.93 1 ARG I O 1
ATOM 3496 N N . ARG B 2 2 ? 56.402 29.065 7.532 1.00 63.45 2 ARG I N 1
ATOM 3497 C CA . ARG B 2 2 ? 55.756 28.462 6.362 1.00 63.21 2 ARG I CA 1
ATOM 3498 C C . ARG B 2 2 ? 54.552 29.237 5.849 1.00 62.61 2 ARG I C 1
ATOM 3499 O O . ARG B 2 2 ? 54.118 28.990 4.727 1.00 62.39 2 ARG I O 1
ATOM 3522 N N . CYS B 2 4 ? 53.594 32.733 4.867 1.00 63.18 4 CYS I N 1
ATOM 3523 C CA . CYS B 2 4 ? 53.597 34.193 4.753 1.00 63.78 4 CYS I CA 1
ATOM 3524 C C . CYS B 2 4 ? 52.883 34.636 3.495 1.00 63.35 4 CYS I C 1
ATOM 3525 O O . CYS B 2 4 ? 52.649 33.838 2.601 1.00 63.49 4 CYS I O 1
ATOM 3528 N N . TYR B 2 5 ? 52.529 35.913 3.432 1.00 63.11 5 TYR I N 1
ATOM 3529 C CA . TYR B 2 5 ? 51.786 36.420 2.296 1.00 62.86 5 TYR I CA 1
ATOM 3530 C C . TYR B 2 5 ? 51.643 37.932 2.301 1.00 63.25 5 TYR I C 1
ATOM 3531 O O . TYR B 2 5 ? 51.992 38.586 3.278 1.00 62.85 5 TYR I O 1
ATOM 3540 N N . GLN B 2 6 ? 51.122 38.460 1.193 1.00 63.91 6 GLN I N 1
ATOM 3541 C CA . GLN B 2 6 ? 50.915 39.894 1.003 1.00 64.60 6 GLN I CA 1
ATOM 3542 C C . GLN B 2 6 ? 49.451 40.262 1.234 1.00 64.66 6 GLN I C 1
ATOM 3543 O O . GLN B 2 6 ? 48.578 39.769 0.525 1.00 64.43 6 GLN I O 1
ATOM 3549 N N . LYS B 2 7 ? 49.192 41.121 2.222 1.00 65.07 7 LYS I N 1
ATOM 3550 C CA . LYS B 2 7 ? 47.857 41.696 2.438 1.00 65.67 7 LYS I CA 1
ATOM 3551 C C . LYS B 2 7 ? 47.908 43.205 2.198 1.00 65.97 7 LYS I C 1
ATOM 3552 O O . LYS B 2 7 ? 48.346 43.954 3.077 1.00 65.86 7 LYS I O 1
ATOM 3565 N N . PRO B 2 9 ? 49.374 46.581 1.498 1.00 67.26 9 PRO I N 1
ATOM 3566 C CA . PRO B 2 9 ? 50.762 47.004 1.648 1.00 67.54 9 PRO I CA 1
ATOM 3567 C C . PRO B 2 9 ? 51.536 46.158 2.662 1.00 67.76 9 PRO I C 1
ATOM 3568 O O . PRO B 2 9 ? 52.758 46.304 2.759 1.00 67.79 9 PRO I O 1
ATOM 3572 N N . TYR B 2 10 ? 50.834 45.274 3.383 1.00 67.93 10 TYR I N 1
ATOM 3573 C CA . TYR B 2 10 ? 51.419 44.488 4.479 1.00 68.09 10 TYR I CA 1
ATOM 3574 C C . TYR B 2 10 ? 51.986 43.135 4.047 1.00 67.85 10 TYR I C 1
ATOM 3575 O O . TYR B 2 10 ? 51.486 42.509 3.119 1.00 67.65 10 TYR I O 1
ATOM 3584 N N . ARG B 2 11 ? 53.051 42.711 4.719 1.00 67.87 11 ARG I N 1
ATOM 3585 C CA . ARG B 2 11 ? 53.492 41.322 4.685 1.00 68.15 11 ARG I CA 1
ATOM 3586 C C . ARG B 2 11 ? 52.932 40.655 5.928 1.00 68.01 11 ARG I C 1
ATOM 3587 O O . ARG B 2 11 ? 52.891 41.276 6.992 1.00 67.87 11 ARG I O 1
ATOM 3606 N N . CYS B 2 13 ? 52.472 36.771 8.361 1.00 67.45 13 CYS I N 1
ATOM 3607 C CA . CYS B 2 13 ? 52.455 35.315 8.272 1.00 67.71 13 CYS I CA 1
ATOM 3608 C C . CYS B 2 13 ? 51.417 34.722 9.225 1.00 67.55 13 CYS I C 1
ATOM 3609 O O . CYS B 2 13 ? 51.064 35.327 10.237 1.00 67.66 13 CYS I O 1
ATOM 3612 N N . ARG B 2 14 ? 50.930 33.532 8.888 1.00 67.31 14 ARG I N 1
ATOM 3613 C CA . ARG B 2 14 ? 49.870 32.886 9.652 1.00 66.92 14 ARG I CA 1
ATOM 3614 C C . ARG B 2 14 ? 50.363 32.241 10.950 1.00 67.02 14 ARG I C 1
ATOM 3615 O O . ARG B 2 14 ? 49.552 31.806 11.785 1.00 67.18 14 ARG I O 1
ATOM 3623 N N . GLY B 2 15 ? 51.676 32.176 11.134 1.00 66.92 15 GLY I N 1
ATOM 3624 C CA . GLY B 2 15 ? 52.222 31.743 12.418 1.00 67.07 15 GLY I CA 1
ATOM 3625 C C . GLY B 2 15 ? 52.390 30.240 12.462 1.00 66.91 15 GLY I C 1
ATOM 3626 O O . GLY B 2 15 ? 51.419 29.494 12.329 1.00 66.71 15 GLY I O 1
#